Protein AF-A0A0C9RKN3-F1 (afdb_monomer_lite)

Organism: NCBI:txid64838

Radius of gyration: 69.95 Å; chains: 1; bounding box: 185×88×202 Å

Secondary structure (DSSP, 8-state):
-----------------------------------------------PPPHHHHHHHHHHHHHHHHHHHHHHHHHHHHHHHHHHHHHHHHHHHHHHHHHHHHHHHHHHHHHHHHHHHHHHHHHHHHHHHHHHHHHHHHHHHHHHHHHHHHHHHHHHHHHHHHHHHHHHH-HHHHHHHHHHHHHHHHHHHHHHHHHHS--HHHHHHHHHHHHHHHHHHHHHHHHHHHHHHHHHHHHHHHHHHHHHHHHHHHHHHHHHHHHHHHHHHHHHHHHHHHHHHHHHHHHHHHHHHHTT-------HHHHHHHHHHHHHHHHHHHHS------SHHHHHHTT---S-HHHHHHHHHHHHHHHHHHHHHHHHHHHHHHHHHTTTHHHHHHHHHHHHHHHHHHHHHHHHHHHHHHHHHHHHHHHHHHHHHHHHHHHHHHHHHHHHHHHHHHHHHHHHHHHHHHHHHHHHHHHHHHHHHHHHHHHHHHHHHHHHHHSS--------------TTSHHHHHHTTSS-S-HHHHHHHHHHHHHHHHHHHHHHHHHHHHHHHHHHHHHHHHHHHHHHHHHHHHHHHHHHHHHHHTTTS-HHHHHHHHHHHHH---HHHHHHHHHHHHHHTT--HHHHHHHHH--

Structure (mmCIF, N/CA/C/O backbone):
data_AF-A0A0C9RKN3-F1
#
_entry.id   AF-A0A0C9RKN3-F1
#
loop_
_atom_site.group_PDB
_atom_site.id
_atom_site.type_symbol
_atom_site.label_atom_id
_atom_site.label_alt_id
_atom_site.label_comp_id
_atom_site.label_asym_id
_atom_site.label_entity_id
_atom_site.label_seq_id
_atom_site.pdbx_PDB_ins_code
_atom_site.Cartn_x
_atom_site.Cartn_y
_atom_site.Cartn_z
_atom_site.occupancy
_atom_site.B_iso_or_equiv
_atom_site.auth_seq_id
_atom_site.auth_comp_id
_atom_site.auth_asym_id
_atom_site.auth_atom_id
_atom_site.pdbx_PDB_model_num
ATOM 1 N N . MET A 1 1 ? 41.909 10.061 18.187 1.00 38.38 1 MET A N 1
ATOM 2 C CA . MET A 1 1 ? 42.651 8.794 18.295 1.00 38.38 1 MET A CA 1
ATOM 3 C C . MET A 1 1 ? 43.095 8.424 16.895 1.00 38.38 1 MET A C 1
ATOM 5 O O . MET A 1 1 ? 42.258 8.357 16.010 1.00 38.38 1 MET A O 1
ATOM 9 N N . ASP A 1 2 ? 44.409 8.315 16.753 1.00 38.97 2 ASP A N 1
ATOM 10 C CA . ASP A 1 2 ? 45.173 7.591 15.735 1.00 38.97 2 ASP A CA 1
ATOM 11 C C . ASP A 1 2 ? 45.276 8.113 14.291 1.00 38.97 2 ASP A C 1
ATOM 13 O O . ASP A 1 2 ? 44.477 7.869 13.394 1.00 38.97 2 ASP A O 1
ATOM 17 N N . LYS A 1 3 ? 46.406 8.812 14.123 1.00 44.44 3 LYS A N 1
ATOM 18 C CA . LYS A 1 3 ? 47.341 8.812 12.992 1.00 44.44 3 LYS A CA 1
ATOM 19 C C . LYS A 1 3 ? 47.462 7.429 12.314 1.00 44.44 3 LYS A C 1
ATOM 21 O O . LYS A 1 3 ? 47.513 6.440 13.034 1.00 44.44 3 LYS A O 1
ATOM 26 N N . ILE A 1 4 ? 47.726 7.394 10.996 1.00 39.56 4 ILE A N 1
ATOM 27 C CA . ILE A 1 4 ? 48.983 6.884 10.377 1.00 39.56 4 ILE A CA 1
ATOM 28 C C . ILE A 1 4 ? 48.856 6.681 8.838 1.00 39.56 4 ILE A C 1
ATOM 30 O O . ILE A 1 4 ? 47.991 5.960 8.360 1.00 39.56 4 ILE A O 1
ATOM 34 N N . THR A 1 5 ? 49.806 7.312 8.117 1.00 40.50 5 THR A N 1
ATOM 35 C CA . THR A 1 5 ? 50.378 7.055 6.759 1.00 40.50 5 THR A CA 1
ATOM 36 C C . THR A 1 5 ? 49.463 7.025 5.527 1.00 40.50 5 THR A C 1
ATOM 38 O O . THR A 1 5 ? 48.570 6.204 5.401 1.00 40.50 5 THR A O 1
ATOM 41 N N . THR A 1 6 ? 49.686 7.857 4.510 1.00 35.41 6 THR A N 1
ATOM 42 C CA . THR A 1 6 ? 50.665 7.716 3.402 1.00 35.41 6 THR A CA 1
ATOM 43 C C . THR A 1 6 ? 50.287 8.840 2.409 1.00 35.41 6 THR A C 1
ATOM 45 O O . THR A 1 6 ? 49.140 9.261 2.389 1.00 35.41 6 THR A O 1
ATOM 48 N N . GLY A 1 7 ? 51.105 9.433 1.554 1.00 30.23 7 GLY A N 1
ATOM 49 C CA . GLY A 1 7 ? 52.497 9.282 1.193 1.00 30.23 7 GLY A CA 1
ATOM 50 C C . GLY A 1 7 ? 52.838 10.516 0.351 1.00 30.23 7 GLY A C 1
ATOM 51 O O . GLY A 1 7 ? 52.056 10.972 -0.479 1.00 30.23 7 GLY A O 1
ATOM 52 N N . ASN A 1 8 ? 53.993 11.090 0.648 1.00 39.19 8 ASN A N 1
ATOM 53 C CA . ASN A 1 8 ? 54.549 12.289 0.046 1.00 39.19 8 ASN A CA 1
ATOM 54 C C . ASN A 1 8 ? 54.915 12.008 -1.425 1.00 39.19 8 ASN A C 1
ATOM 56 O O . ASN A 1 8 ? 55.707 11.102 -1.674 1.00 39.19 8 ASN A O 1
ATOM 60 N N . THR A 1 9 ? 54.424 12.790 -2.389 1.00 36.50 9 THR A N 1
ATOM 61 C CA . THR A 1 9 ? 55.126 12.962 -3.673 1.00 36.50 9 THR A CA 1
ATOM 62 C C . THR A 1 9 ? 55.158 14.436 -4.043 1.00 36.50 9 THR A C 1
ATOM 64 O O . THR A 1 9 ? 54.147 15.083 -4.286 1.00 36.50 9 THR A O 1
ATOM 67 N N . ALA A 1 10 ? 56.378 14.957 -3.992 1.00 34.94 10 ALA A N 1
ATOM 68 C CA . ALA A 1 10 ? 56.749 16.328 -4.249 1.00 34.94 10 ALA A CA 1
ATOM 69 C C . ALA A 1 10 ? 56.593 16.678 -5.734 1.00 34.94 10 ALA A C 1
ATOM 71 O O . ALA A 1 10 ? 57.171 16.023 -6.605 1.00 34.94 10 ALA A O 1
ATOM 72 N N . GLU A 1 11 ? 55.884 17.769 -6.011 1.00 35.97 11 GLU A N 1
ATOM 73 C CA . GLU A 1 11 ? 55.910 18.441 -7.304 1.00 35.97 11 GLU A CA 1
ATOM 74 C C . GLU A 1 11 ? 57.282 19.086 -7.521 1.00 35.97 11 GLU A C 1
ATOM 76 O O . GLU A 1 11 ? 57.619 20.146 -6.992 1.00 35.97 11 GLU A O 1
ATOM 81 N N . ARG A 1 12 ? 58.107 18.422 -8.330 1.00 36.25 12 ARG A N 1
ATOM 82 C CA . ARG A 1 12 ? 59.325 18.994 -8.901 1.00 36.25 12 ARG A CA 1
ATOM 83 C C . ARG A 1 12 ? 58.929 19.772 -10.155 1.00 36.25 12 ARG A C 1
ATOM 85 O O . ARG A 1 12 ? 58.824 19.207 -11.240 1.00 36.25 12 ARG A O 1
ATOM 92 N N . GLN A 1 13 ? 58.736 21.080 -10.010 1.00 38.69 13 GLN A N 1
ATOM 93 C CA . GLN A 1 13 ? 58.703 22.007 -11.140 1.00 38.69 13 GLN A CA 1
ATOM 94 C C . GLN A 1 13 ? 60.053 21.949 -11.872 1.00 38.69 13 GLN A C 1
ATOM 96 O O . GLN A 1 13 ? 61.053 22.498 -11.412 1.00 38.69 13 GLN A O 1
ATOM 101 N N . LYS A 1 14 ? 60.099 21.272 -13.025 1.00 35.84 14 LYS A N 1
ATOM 102 C CA . LYS A 1 14 ? 61.169 21.448 -14.013 1.00 35.84 14 LYS A CA 1
ATOM 103 C C . LYS A 1 14 ? 60.669 22.373 -15.112 1.00 35.84 14 LYS A C 1
ATOM 105 O O . LYS A 1 14 ? 59.935 21.982 -16.011 1.00 35.84 14 LYS A O 1
ATOM 110 N N . LYS A 1 15 ? 61.112 23.620 -14.998 1.00 38.06 15 LYS A N 1
ATOM 111 C CA . LYS A 1 15 ? 61.137 24.638 -16.043 1.00 38.06 15 LYS A CA 1
ATOM 112 C C . LYS A 1 15 ? 62.015 24.108 -17.187 1.00 38.06 15 LYS A C 1
ATOM 114 O O . LYS A 1 15 ? 63.206 23.894 -16.978 1.00 38.06 15 LYS A O 1
ATOM 119 N N . ILE A 1 16 ? 61.442 23.870 -18.365 1.00 32.62 16 ILE A N 1
ATOM 120 C CA . ILE A 1 16 ? 62.208 23.700 -19.607 1.00 32.62 16 ILE A CA 1
ATOM 121 C C . ILE A 1 16 ? 61.874 24.903 -20.484 1.00 32.62 16 ILE A C 1
ATOM 123 O O . ILE A 1 16 ? 60.814 24.989 -21.097 1.00 32.62 16 ILE A O 1
ATOM 127 N N . GLN A 1 17 ? 62.783 25.875 -20.438 1.00 32.78 17 GLN A N 1
ATOM 128 C CA . GLN A 1 17 ? 62.903 26.966 -21.395 1.00 32.78 17 GLN A CA 1
ATOM 129 C C . GLN A 1 17 ? 63.394 26.383 -22.722 1.00 32.78 17 GLN A C 1
ATOM 131 O O . GLN A 1 17 ? 64.456 25.768 -22.755 1.00 32.78 17 GLN A O 1
ATOM 136 N N . TYR A 1 18 ? 62.662 26.623 -23.809 1.00 32.75 18 TYR A N 1
ATOM 137 C CA . TYR A 1 18 ? 63.236 26.602 -25.151 1.00 32.75 18 TYR A CA 1
ATOM 138 C C . TYR A 1 18 ? 63.502 28.048 -25.569 1.00 32.75 18 TYR A C 1
ATOM 140 O O . TYR A 1 18 ? 62.594 28.771 -25.977 1.00 32.75 18 TYR A O 1
ATOM 148 N N . SER A 1 19 ? 64.759 28.465 -25.415 1.00 32.12 19 SER A N 1
ATOM 149 C CA . SER A 1 19 ? 65.331 29.610 -26.121 1.00 32.12 19 SER A CA 1
ATOM 150 C C . SER A 1 19 ? 65.619 29.174 -27.555 1.00 32.12 19 SER A C 1
ATOM 152 O O . SER A 1 19 ? 66.284 28.164 -27.772 1.00 32.12 19 SER A O 1
ATOM 154 N N . THR A 1 20 ? 65.094 29.917 -28.527 1.00 32.16 20 THR A N 1
ATOM 155 C CA . THR A 1 20 ? 65.449 29.754 -29.941 1.00 32.16 20 THR A CA 1
ATOM 156 C C . THR A 1 20 ? 66.486 30.823 -30.245 1.00 32.16 20 THR A C 1
ATOM 158 O O . THR A 1 20 ? 66.141 31.995 -30.360 1.00 32.16 20 THR A O 1
ATOM 161 N N . GLU A 1 21 ? 67.752 30.428 -30.300 1.00 30.69 21 GLU A N 1
ATOM 162 C CA . GLU A 1 21 ? 68.859 31.301 -30.672 1.00 30.69 21 GLU A CA 1
ATOM 163 C C . GLU A 1 21 ? 69.441 30.768 -31.982 1.00 30.69 21 GLU A C 1
ATOM 165 O O . GLU A 1 21 ? 69.830 29.604 -32.091 1.00 30.69 21 GLU A O 1
ATOM 170 N N . TYR A 1 22 ? 69.389 31.614 -33.008 1.00 42.62 22 TYR A N 1
ATOM 171 C CA . TYR A 1 22 ? 70.040 31.395 -34.289 1.00 42.62 22 TYR A CA 1
ATOM 172 C C . TYR A 1 22 ? 71.552 31.423 -34.085 1.00 42.62 22 TYR A C 1
ATOM 174 O O . TYR A 1 22 ? 72.069 32.408 -33.562 1.00 42.62 22 TYR A O 1
ATOM 182 N N . GLN A 1 23 ? 72.263 30.413 -34.584 1.00 32.03 23 GLN A N 1
ATOM 183 C CA . GLN A 1 23 ? 73.661 30.581 -34.957 1.00 32.03 23 GLN A CA 1
ATOM 184 C C . GLN A 1 23 ? 74.038 29.688 -36.137 1.00 32.03 23 GLN A C 1
ATOM 186 O O . GLN A 1 23 ? 73.717 28.504 -36.216 1.00 32.03 23 GLN A O 1
ATOM 191 N N . GLU A 1 24 ? 74.685 30.353 -37.079 1.00 34.44 24 GLU A N 1
ATOM 192 C CA . GLU A 1 24 ? 75.170 29.899 -38.365 1.00 34.44 24 GLU A CA 1
ATOM 193 C C . GLU A 1 24 ? 76.559 29.248 -38.242 1.00 34.44 24 GLU A C 1
ATOM 195 O O . GLU A 1 24 ? 77.403 29.729 -37.486 1.00 34.44 24 GLU A O 1
ATOM 200 N N . THR A 1 25 ? 76.818 28.285 -39.142 1.00 35.81 25 THR A N 1
ATOM 201 C CA . THR A 1 25 ? 78.132 27.899 -39.724 1.00 35.81 25 THR A CA 1
ATOM 202 C C . THR A 1 25 ? 79.095 27.044 -38.864 1.00 35.81 25 THR A C 1
ATOM 204 O O . THR A 1 25 ? 78.940 26.978 -37.650 1.00 35.81 25 THR A O 1
ATOM 207 N N . PRO A 1 26 ? 80.205 26.487 -39.415 1.00 52.53 26 PRO A N 1
ATOM 208 C CA . PRO A 1 26 ? 80.443 25.798 -40.703 1.00 52.53 26 PRO A CA 1
ATOM 209 C C . PRO A 1 26 ? 81.329 24.516 -40.553 1.00 52.53 26 PRO A C 1
ATOM 211 O O . PRO A 1 26 ? 81.740 24.166 -39.452 1.00 52.53 26 PRO A O 1
ATOM 214 N N . LYS A 1 27 ? 81.749 23.940 -41.705 1.00 35.25 27 LYS A N 1
ATOM 215 C CA . LYS A 1 27 ? 82.926 23.049 -41.942 1.00 35.25 27 LYS A CA 1
ATOM 216 C C . LYS A 1 27 ? 82.717 21.550 -41.651 1.00 35.25 27 LYS A C 1
ATOM 218 O O . LYS A 1 27 ? 82.014 21.202 -40.723 1.00 35.25 27 LYS A O 1
ATOM 223 N N . THR A 1 28 ? 83.301 20.564 -42.342 1.00 32.28 28 THR A N 1
ATOM 224 C CA . THR A 1 28 ? 84.222 20.401 -43.498 1.00 32.28 28 THR A CA 1
ATOM 225 C C . THR A 1 28 ? 84.418 18.883 -43.661 1.00 32.28 28 THR A C 1
ATOM 227 O O . THR A 1 28 ? 84.418 18.192 -42.646 1.00 32.28 28 THR A O 1
ATOM 230 N N . SER A 1 29 ? 84.713 18.376 -44.865 1.00 33.09 29 SER A N 1
ATOM 231 C CA . SER A 1 29 ? 86.013 17.741 -45.212 1.00 33.09 29 SER A CA 1
ATOM 232 C C . SER A 1 29 ? 85.936 16.699 -46.349 1.00 33.09 29 SER A C 1
ATOM 234 O O . SER A 1 29 ? 85.333 15.645 -46.226 1.00 33.09 29 SER A O 1
ATOM 236 N N . HIS A 1 30 ? 86.582 17.087 -47.458 1.00 30.36 30 HIS A N 1
ATOM 237 C CA . HIS A 1 30 ? 87.592 16.379 -48.267 1.00 30.36 30 HIS A CA 1
ATOM 238 C C . HIS A 1 30 ? 87.387 14.921 -48.726 1.00 30.36 30 HIS A C 1
ATOM 240 O O . HIS A 1 30 ? 87.350 14.015 -47.907 1.00 30.36 30 HIS A O 1
ATOM 246 N N . THR A 1 31 ? 87.560 14.646 -50.031 1.00 30.97 31 THR A N 1
ATOM 247 C CA . THR A 1 31 ? 88.885 14.346 -50.641 1.00 30.97 31 THR A CA 1
ATOM 248 C C . THR A 1 31 ? 88.851 14.198 -52.183 1.00 30.97 31 THR A C 1
ATOM 250 O O . THR A 1 31 ? 88.021 13.491 -52.733 1.00 30.97 31 THR A O 1
ATOM 253 N N . ASN A 1 32 ? 89.779 14.921 -52.830 1.00 30.67 32 ASN A N 1
ATOM 254 C CA . ASN A 1 32 ? 90.697 14.602 -53.945 1.00 30.67 32 ASN A CA 1
ATOM 255 C C . ASN A 1 32 ? 90.248 13.783 -55.178 1.00 30.67 32 ASN A C 1
ATOM 257 O O . ASN A 1 32 ? 89.978 12.596 -55.074 1.00 30.67 32 ASN A O 1
ATOM 261 N N . HIS A 1 33 ? 90.381 14.362 -56.379 1.00 31.17 33 HIS A N 1
ATOM 262 C CA . HIS A 1 33 ? 91.573 14.237 -57.249 1.00 31.17 33 HIS A CA 1
ATOM 263 C C . HIS A 1 33 ? 91.291 14.921 -58.600 1.00 31.17 33 HIS A C 1
ATOM 265 O O . HIS A 1 33 ? 90.423 14.493 -59.354 1.00 31.17 33 HIS A O 1
ATOM 271 N N . ALA A 1 34 ? 92.026 15.991 -58.904 1.00 32.78 34 ALA A N 1
ATOM 272 C CA . ALA A 1 34 ? 92.102 16.572 -60.239 1.00 32.78 34 ALA A CA 1
ATOM 273 C C . ALA A 1 34 ? 93.561 16.468 -60.686 1.00 32.78 34 ALA A C 1
ATOM 275 O O . ALA A 1 34 ? 94.395 17.291 -60.307 1.00 32.78 34 ALA A O 1
ATOM 276 N N . ASP A 1 35 ? 93.866 15.415 -61.443 1.00 33.78 35 ASP A N 1
ATOM 277 C CA . ASP A 1 35 ? 95.148 15.283 -62.122 1.00 33.78 35 ASP A CA 1
ATOM 278 C C . ASP A 1 35 ? 95.225 16.330 -63.228 1.00 33.78 35 ASP A C 1
ATOM 280 O O . ASP A 1 35 ? 94.472 16.331 -64.203 1.00 33.78 35 ASP A O 1
ATOM 284 N N . THR A 1 36 ? 96.154 17.255 -63.031 1.00 38.09 36 THR A N 1
ATOM 285 C CA . THR A 1 36 ? 96.559 18.249 -64.014 1.00 38.09 36 THR A CA 1
ATOM 286 C C . THR A 1 36 ? 97.732 17.637 -64.767 1.00 38.09 36 THR A C 1
ATOM 288 O O . THR A 1 36 ? 98.874 17.762 -64.337 1.00 38.09 36 THR A O 1
ATOM 291 N N . ASN A 1 37 ? 97.461 16.924 -65.861 1.00 35.94 37 ASN A N 1
ATOM 292 C CA . ASN A 1 37 ? 98.527 16.455 -66.741 1.00 35.94 37 ASN A CA 1
ATOM 293 C C . ASN A 1 37 ? 98.854 17.532 -67.776 1.00 35.94 37 ASN A C 1
ATOM 295 O O . ASN A 1 37 ? 98.122 17.770 -68.736 1.00 35.94 37 ASN A O 1
ATOM 299 N N . HIS A 1 38 ? 99.994 18.171 -67.519 1.00 34.31 38 HIS A N 1
ATOM 300 C CA . HIS A 1 38 ? 100.854 18.837 -68.483 1.00 34.31 38 HIS A CA 1
ATOM 301 C C . HIS A 1 38 ? 101.019 17.965 -69.738 1.00 34.31 38 HIS A C 1
ATOM 303 O O . HIS A 1 38 ? 101.533 16.852 -69.658 1.00 34.31 38 HIS A O 1
ATOM 309 N N . ILE A 1 39 ? 100.625 18.483 -70.901 1.00 39.03 39 ILE A N 1
ATOM 310 C CA . ILE A 1 39 ? 101.080 17.949 -72.186 1.00 39.03 39 ILE A CA 1
ATOM 311 C C . ILE A 1 39 ? 102.365 18.695 -72.532 1.00 39.03 39 ILE A C 1
ATOM 313 O O . ILE A 1 39 ? 102.346 19.878 -72.873 1.00 39.03 39 ILE A O 1
ATOM 317 N N . GLU A 1 40 ? 103.482 17.988 -72.388 1.00 35.59 40 GLU A N 1
ATOM 318 C CA . GLU A 1 40 ? 104.754 18.333 -73.006 1.00 35.59 40 GLU A CA 1
ATOM 319 C C . GLU A 1 40 ? 104.598 18.297 -74.530 1.00 35.59 40 GLU A C 1
ATOM 321 O O . GLU A 1 40 ? 104.216 17.291 -75.132 1.00 35.59 40 GLU A O 1
ATOM 326 N N . THR A 1 41 ? 104.917 19.422 -75.155 1.00 35.69 41 THR A N 1
ATOM 327 C CA . THR A 1 41 ? 105.182 19.549 -76.583 1.00 35.69 41 THR A CA 1
ATOM 328 C C . THR A 1 41 ? 106.402 18.704 -76.952 1.00 35.69 41 THR A C 1
ATOM 330 O O . THR A 1 41 ? 107.529 19.077 -76.632 1.00 35.69 41 THR A O 1
ATOM 333 N N . LYS A 1 42 ? 106.186 17.582 -77.646 1.00 39.78 42 LYS A N 1
ATOM 334 C CA . LYS A 1 42 ? 107.223 16.908 -78.438 1.00 39.78 42 LYS A CA 1
ATOM 335 C C . LYS A 1 42 ? 107.121 17.367 -79.887 1.00 39.78 42 LYS A C 1
ATOM 337 O O . LYS A 1 42 ? 106.088 17.200 -80.529 1.00 39.78 42 LYS A O 1
ATOM 342 N N . GLU A 1 43 ? 108.207 17.955 -80.369 1.00 42.84 43 GLU A N 1
ATOM 343 C CA . GLU A 1 43 ? 108.459 18.255 -81.775 1.00 42.84 43 GLU A CA 1
ATOM 344 C C . GLU A 1 43 ? 108.463 16.971 -82.621 1.00 42.84 43 GLU A C 1
ATOM 346 O O . GLU A 1 43 ? 109.082 15.980 -82.236 1.00 42.84 43 GLU A O 1
ATOM 351 N N . CYS A 1 44 ? 107.828 17.007 -83.797 1.00 30.09 44 CYS A N 1
ATOM 352 C CA . CYS A 1 44 ? 108.267 16.240 -84.966 1.00 30.09 44 CYS A CA 1
ATOM 353 C C . CYS A 1 44 ? 107.651 16.820 -86.253 1.00 30.09 44 CYS A C 1
ATOM 355 O O . CYS A 1 44 ? 106.471 16.660 -86.536 1.00 30.09 44 CYS A O 1
ATOM 357 N N . GLU A 1 45 ? 108.479 17.598 -86.946 1.00 34.72 45 GLU A N 1
ATOM 358 C CA . GLU A 1 45 ? 108.741 17.588 -88.390 1.00 34.72 45 GLU A CA 1
ATOM 359 C C . GLU A 1 45 ? 107.593 17.417 -89.409 1.00 34.72 45 GLU A C 1
ATOM 361 O O . GLU A 1 45 ? 106.882 16.422 -89.495 1.00 34.72 45 GLU A O 1
ATOM 366 N N . LYS A 1 46 ? 107.524 18.421 -90.293 1.00 49.03 46 LYS A N 1
ATOM 367 C CA . LYS A 1 46 ? 106.719 18.506 -91.515 1.00 49.03 46 LYS A CA 1
ATOM 368 C C . LYS A 1 46 ? 107.027 17.374 -92.502 1.00 49.03 46 LYS A C 1
ATOM 370 O O . LYS A 1 46 ? 108.144 17.350 -93.007 1.00 49.03 46 LYS A O 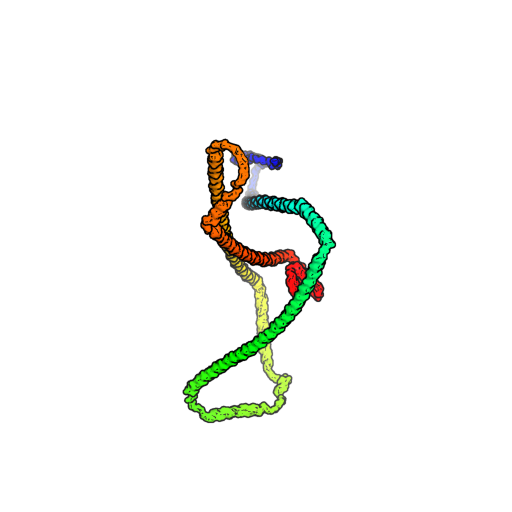1
ATOM 375 N N . ILE A 1 47 ? 106.010 16.630 -92.948 1.00 40.91 47 ILE A N 1
ATOM 376 C CA . ILE A 1 47 ? 105.890 16.106 -94.326 1.00 40.91 47 ILE A CA 1
ATOM 377 C C . ILE A 1 47 ? 104.389 16.111 -94.680 1.00 40.91 47 ILE A C 1
ATOM 379 O O . ILE A 1 47 ? 103.574 15.653 -93.891 1.00 40.91 47 ILE A O 1
ATOM 383 N N . GLY A 1 48 ? 104.013 16.730 -95.804 1.00 51.91 48 GLY A N 1
ATOM 384 C CA . GLY A 1 48 ? 102.638 17.145 -96.118 1.00 51.91 48 GLY A CA 1
ATOM 385 C C . GLY A 1 48 ? 101.578 16.038 -96.081 1.00 51.91 48 GLY A C 1
ATOM 386 O O . GLY A 1 48 ? 101.636 15.092 -96.862 1.00 51.91 48 GLY A O 1
ATOM 387 N N . GLU A 1 49 ? 100.576 16.220 -95.220 1.00 52.62 49 GLU A N 1
ATOM 388 C CA . GLU A 1 49 ? 99.366 15.397 -95.178 1.00 52.62 49 GLU A CA 1
ATOM 389 C C . GLU A 1 49 ? 98.515 15.641 -96.432 1.00 52.62 49 GLU A C 1
ATOM 391 O O . GLU A 1 49 ? 98.233 16.780 -96.820 1.00 52.62 49 GLU A O 1
ATOM 396 N N . SER A 1 50 ? 98.103 14.555 -97.086 1.00 65.81 50 SER A N 1
ATOM 397 C CA . SER A 1 50 ? 97.192 14.607 -98.228 1.00 65.81 50 SER A CA 1
ATOM 398 C C . SER A 1 50 ? 95.809 15.080 -97.772 1.00 65.81 50 SER A C 1
ATOM 400 O O . SER A 1 50 ? 95.312 14.667 -96.723 1.00 65.81 50 SER A O 1
ATOM 402 N N . VAL A 1 51 ? 95.144 15.904 -98.588 1.00 74.12 51 VAL A N 1
ATOM 403 C CA . VAL A 1 51 ? 93.788 16.437 -98.337 1.00 74.12 51 VAL A CA 1
ATOM 404 C C . VAL A 1 51 ? 92.786 15.336 -97.938 1.00 74.12 51 VAL A C 1
ATOM 406 O O . VAL A 1 51 ? 91.871 15.583 -97.152 1.00 74.12 51 VAL A O 1
ATOM 409 N N . GLU A 1 52 ? 92.979 14.105 -98.422 1.00 76.19 52 GLU A N 1
ATOM 410 C CA . GLU A 1 52 ? 92.100 12.967 -98.130 1.00 76.19 52 GLU A CA 1
ATOM 411 C C . GLU A 1 52 ? 92.270 12.405 -96.702 1.00 76.19 52 GLU A C 1
ATOM 413 O O . GLU A 1 52 ? 91.301 11.950 -96.091 1.00 76.19 52 GLU A O 1
ATOM 418 N N . GLU A 1 53 ? 93.470 12.470 -96.117 1.00 76.12 53 GLU A N 1
ATOM 419 C CA . GLU A 1 53 ? 93.719 12.030 -94.735 1.00 76.12 53 GLU A CA 1
ATOM 420 C C . GLU A 1 53 ? 93.108 13.009 -93.730 1.00 76.12 53 GLU A C 1
ATOM 422 O O . GLU A 1 53 ? 92.397 12.585 -92.815 1.00 76.12 53 GLU A O 1
ATOM 427 N N . LEU A 1 54 ? 93.263 14.313 -93.974 1.00 80.00 54 LEU A N 1
ATOM 428 C CA . LEU A 1 54 ? 92.597 15.385 -93.224 1.00 80.00 54 LEU A CA 1
ATOM 429 C C . LEU A 1 54 ? 91.067 15.259 -93.283 1.00 80.00 54 LEU A C 1
ATOM 431 O O . LEU A 1 54 ? 90.388 15.403 -92.267 1.00 80.00 54 LEU A O 1
ATOM 435 N N . LYS A 1 55 ? 90.507 14.919 -94.449 1.00 82.50 55 LYS A N 1
ATOM 436 C CA . LYS A 1 55 ? 89.063 14.694 -94.624 1.00 82.50 55 LYS A CA 1
ATOM 437 C C . LYS A 1 55 ? 88.565 13.470 -93.848 1.00 82.50 55 LYS A C 1
ATOM 439 O O . LYS A 1 55 ? 87.504 13.526 -93.226 1.00 82.50 55 LYS A O 1
ATOM 444 N N . ASN A 1 56 ? 89.341 12.387 -93.821 1.00 86.56 56 ASN A N 1
ATOM 445 C CA . ASN A 1 56 ? 89.024 11.194 -93.034 1.00 86.56 56 ASN A CA 1
ATOM 446 C C . ASN A 1 56 ? 89.144 11.433 -91.520 1.00 86.56 56 ASN A C 1
ATOM 448 O O . ASN A 1 56 ? 88.326 10.919 -90.754 1.00 86.56 56 ASN A O 1
ATOM 452 N N . GLN A 1 57 ? 90.132 12.210 -91.068 1.00 86.19 57 GLN A N 1
ATOM 453 C CA . GLN A 1 57 ? 90.258 12.621 -89.665 1.00 86.19 57 GLN A CA 1
ATOM 454 C C . GLN A 1 57 ? 89.107 13.551 -89.252 1.00 86.19 57 GLN A C 1
ATOM 456 O O . GLN A 1 57 ? 88.491 13.335 -88.207 1.00 86.19 57 GLN A O 1
ATOM 461 N N . LEU A 1 58 ? 88.738 14.512 -90.106 1.00 87.88 58 LEU A N 1
ATOM 462 C CA . LEU A 1 58 ? 87.583 15.387 -89.904 1.00 87.88 58 LEU A CA 1
ATOM 463 C C . LEU A 1 58 ? 86.271 14.593 -89.823 1.00 87.88 58 LEU A C 1
ATOM 465 O O . LEU A 1 58 ? 85.457 14.857 -88.944 1.00 87.88 58 LEU A O 1
ATOM 469 N N . GLY A 1 59 ? 86.078 13.589 -90.685 1.00 89.06 59 GLY A N 1
ATOM 470 C CA . GLY A 1 59 ? 84.907 12.708 -90.644 1.00 89.06 59 GLY A CA 1
ATOM 471 C C . GLY A 1 59 ? 84.811 11.903 -89.344 1.00 89.06 59 GLY A C 1
ATOM 472 O O . GLY A 1 59 ? 83.738 11.809 -88.750 1.00 89.06 59 GLY A O 1
ATOM 473 N N . ARG A 1 60 ? 85.936 11.379 -88.838 1.00 89.75 60 ARG A N 1
ATOM 474 C CA . ARG A 1 60 ? 85.981 10.699 -87.531 1.00 89.75 60 ARG A CA 1
ATOM 475 C C . ARG A 1 60 ? 85.681 11.656 -86.378 1.00 89.75 60 ARG A C 1
ATOM 477 O O . ARG A 1 60 ? 84.897 11.301 -85.503 1.00 89.75 60 ARG A O 1
ATOM 484 N N . LEU A 1 61 ? 86.245 12.866 -86.400 1.00 89.50 61 LEU A N 1
ATOM 485 C CA . LEU A 1 61 ? 85.973 13.895 -85.393 1.00 89.50 61 LEU A CA 1
ATOM 486 C C . LEU A 1 61 ? 84.503 14.323 -85.412 1.00 89.50 61 LEU A C 1
ATOM 488 O O . LEU A 1 61 ? 83.876 14.383 -84.359 1.00 89.50 61 LEU A O 1
ATOM 492 N N . MET A 1 62 ? 83.925 14.534 -86.593 1.00 92.38 62 MET A N 1
ATOM 493 C CA . MET A 1 62 ? 82.515 14.882 -86.760 1.00 92.38 62 MET A CA 1
ATOM 494 C C . MET A 1 62 ? 81.591 13.773 -86.246 1.00 92.38 62 MET A C 1
ATOM 496 O O . MET A 1 62 ? 80.647 14.064 -85.515 1.00 92.38 62 MET A O 1
ATOM 500 N N . ASN A 1 63 ? 81.902 12.507 -86.539 1.00 92.44 63 ASN A N 1
ATOM 501 C CA . ASN A 1 63 ? 81.166 11.365 -85.995 1.00 92.44 63 ASN A CA 1
ATOM 502 C C . ASN A 1 63 ? 81.309 11.271 -84.469 1.00 92.44 63 ASN A C 1
ATOM 504 O O . ASN A 1 63 ? 80.313 11.058 -83.786 1.00 92.44 63 ASN A O 1
ATOM 508 N N . SER A 1 64 ? 82.510 11.497 -83.923 1.00 93.56 64 SER A N 1
ATOM 509 C CA . SER A 1 64 ? 82.735 11.501 -82.471 1.00 93.56 64 SER A CA 1
ATOM 510 C C . SER A 1 64 ? 82.016 12.658 -81.762 1.00 93.56 64 SER A C 1
ATOM 512 O O . SER A 1 64 ? 81.489 12.493 -80.663 1.00 93.56 64 SER A O 1
ATOM 514 N N . LEU A 1 65 ? 81.920 13.823 -82.413 1.00 92.75 65 LEU A N 1
ATOM 515 C CA . LEU A 1 65 ? 81.163 14.970 -81.924 1.00 92.75 65 LEU A CA 1
ATOM 516 C C . LEU A 1 65 ? 79.658 14.699 -81.990 1.00 92.75 65 LEU A C 1
ATOM 518 O O . LEU A 1 65 ? 78.940 15.059 -81.062 1.00 92.75 65 LEU A O 1
ATOM 522 N N . ALA A 1 66 ? 79.178 14.037 -83.045 1.00 93.12 66 ALA A N 1
ATOM 523 C CA . ALA A 1 66 ? 77.783 13.627 -83.161 1.00 93.12 66 ALA A CA 1
ATOM 524 C C . ALA A 1 66 ? 77.404 12.604 -82.080 1.00 93.12 66 ALA A C 1
ATOM 526 O O . ALA A 1 66 ? 76.364 12.762 -81.442 1.00 93.12 66 ALA A O 1
ATOM 527 N N . THR A 1 67 ? 78.258 11.611 -81.799 1.00 93.81 67 THR A N 1
ATOM 528 C CA . THR A 1 67 ? 78.029 10.661 -80.699 1.00 93.81 67 THR A CA 1
ATOM 529 C C . THR A 1 67 ? 78.083 11.349 -79.340 1.00 93.81 67 THR A C 1
ATOM 531 O O . THR A 1 67 ? 77.187 11.135 -78.533 1.00 93.81 67 THR A O 1
ATOM 534 N N . LEU A 1 68 ? 79.050 12.244 -79.102 1.00 94.56 68 LEU A N 1
ATOM 535 C CA . LEU A 1 68 ? 79.117 13.027 -77.862 1.00 94.56 68 LEU A CA 1
ATOM 536 C C . LEU A 1 68 ? 77.917 13.967 -77.705 1.00 94.56 68 LEU A C 1
ATOM 538 O O . LEU A 1 68 ? 77.429 14.159 -76.597 1.00 94.56 68 LEU A O 1
ATOM 542 N N . SER A 1 69 ? 77.413 14.546 -78.795 1.00 93.31 69 SER A N 1
ATOM 543 C CA . SER A 1 69 ? 76.220 15.396 -78.784 1.00 93.31 69 SER A CA 1
ATOM 544 C C . SER A 1 69 ? 74.957 14.584 -78.489 1.00 93.31 69 SER A C 1
ATOM 546 O O . SER A 1 69 ? 74.159 14.991 -77.643 1.00 93.31 69 SER A O 1
ATOM 548 N N . ALA A 1 70 ? 74.806 13.410 -79.110 1.00 94.44 70 ALA A N 1
ATOM 549 C CA . ALA A 1 70 ? 73.710 12.485 -78.834 1.00 94.44 70 ALA A CA 1
ATOM 550 C C . ALA A 1 70 ? 73.762 11.958 -77.392 1.00 94.44 70 ALA A C 1
ATOM 552 O O . ALA A 1 70 ? 72.739 11.911 -76.711 1.00 94.44 70 ALA A O 1
ATOM 553 N N . GLU A 1 71 ? 74.950 11.622 -76.893 1.00 94.94 71 GLU A N 1
ATOM 554 C CA . GLU A 1 71 ? 75.151 11.151 -75.525 1.00 94.94 71 GLU A CA 1
ATOM 555 C C . GLU A 1 71 ? 74.938 12.269 -74.501 1.00 94.94 71 GLU A C 1
ATOM 557 O O . GLU A 1 71 ? 74.255 12.054 -73.503 1.00 94.94 71 GLU A O 1
ATOM 562 N N . LYS A 1 72 ? 75.386 13.499 -74.784 1.00 95.44 72 LYS A N 1
ATOM 563 C CA . LYS A 1 72 ? 75.055 14.686 -73.985 1.00 95.44 72 LYS A CA 1
ATOM 564 C C . LYS A 1 72 ? 73.548 14.935 -73.949 1.00 95.44 72 LYS A C 1
ATOM 566 O O . LYS A 1 72 ? 73.010 15.159 -72.872 1.00 95.44 72 LYS A O 1
ATOM 571 N N . SER A 1 73 ? 72.865 14.865 -75.092 1.00 94.50 73 SER A N 1
ATOM 572 C CA . SER A 1 73 ? 71.408 15.035 -75.165 1.00 94.50 73 SER A CA 1
ATOM 573 C C . SER A 1 73 ? 70.673 13.943 -74.382 1.00 94.50 73 SER A C 1
ATOM 575 O O . SER A 1 73 ? 69.746 14.245 -73.631 1.00 94.50 73 SER A O 1
ATOM 577 N N . ARG A 1 74 ? 71.130 12.688 -74.471 1.00 96.88 74 ARG A N 1
ATOM 578 C CA . ARG A 1 74 ? 70.596 11.566 -73.689 1.00 96.88 74 ARG A CA 1
ATOM 579 C C . ARG A 1 74 ? 70.827 11.752 -72.188 1.00 96.88 74 ARG A C 1
ATOM 581 O O . ARG A 1 74 ? 69.901 11.550 -71.409 1.00 96.88 74 ARG A O 1
ATOM 588 N N . MET A 1 75 ? 72.029 12.157 -71.778 1.00 95.88 75 MET A N 1
ATOM 589 C CA . MET A 1 75 ? 72.337 12.453 -70.375 1.00 95.88 75 MET A CA 1
ATOM 590 C C . MET A 1 75 ? 71.514 13.631 -69.850 1.00 95.88 75 MET A C 1
ATOM 592 O O . MET A 1 75 ? 71.021 13.574 -68.729 1.00 95.88 75 MET A O 1
ATOM 596 N N . GLU A 1 76 ? 71.313 14.675 -70.653 1.00 95.81 76 GLU A N 1
ATOM 597 C CA . GLU A 1 76 ? 70.485 15.822 -70.281 1.00 95.81 76 GLU A CA 1
ATOM 598 C C . GLU A 1 76 ? 69.004 15.437 -70.158 1.00 95.81 76 GLU A C 1
ATOM 600 O O . GLU A 1 76 ? 68.348 15.836 -69.196 1.00 95.81 76 GLU A O 1
ATOM 605 N N . ALA A 1 77 ? 68.488 14.605 -71.067 1.00 95.12 77 ALA A N 1
ATOM 606 C CA . ALA A 1 77 ? 67.140 14.054 -70.968 1.00 95.12 77 ALA A CA 1
ATOM 607 C C . ALA A 1 77 ? 66.969 13.208 -69.696 1.00 95.12 77 ALA A C 1
ATOM 609 O O . ALA A 1 77 ? 66.017 13.434 -68.949 1.00 95.12 77 ALA A O 1
ATOM 610 N N . ASN A 1 78 ? 67.921 12.316 -69.400 1.00 96.19 78 ASN A N 1
ATOM 611 C CA . ASN A 1 78 ? 67.921 11.511 -68.175 1.00 96.19 78 ASN A CA 1
ATOM 612 C C . ASN A 1 78 ? 67.998 12.391 -66.915 1.00 96.19 78 ASN A C 1
ATOM 614 O O . ASN A 1 78 ? 67.249 12.198 -65.963 1.00 96.19 78 ASN A O 1
ATOM 618 N N . PHE A 1 79 ? 68.843 13.424 -66.914 1.00 96.75 79 PHE A N 1
ATOM 619 C CA . PHE A 1 79 ? 68.919 14.364 -65.796 1.00 96.75 79 PHE A CA 1
ATOM 620 C C . PHE A 1 79 ? 67.592 15.106 -65.586 1.00 96.75 79 PHE A C 1
ATOM 622 O O . PHE A 1 79 ? 67.157 15.321 -64.453 1.00 96.75 79 PHE A O 1
ATOM 629 N N . GLN A 1 80 ? 66.911 15.492 -66.669 1.00 96.44 80 GLN A N 1
ATOM 630 C CA . GLN A 1 80 ? 65.593 16.114 -66.580 1.00 96.44 80 GLN A CA 1
ATOM 631 C C . GLN A 1 80 ? 64.522 15.145 -66.062 1.00 96.44 80 GLN A C 1
ATOM 633 O O . GLN A 1 80 ? 63.667 15.576 -65.281 1.00 96.44 80 GLN A O 1
ATOM 638 N N . THR A 1 81 ? 64.547 13.867 -66.460 1.00 96.06 81 THR A N 1
ATOM 639 C CA . THR A 1 81 ? 63.621 12.853 -65.931 1.00 96.06 81 THR A CA 1
ATOM 640 C C . THR A 1 81 ? 63.883 12.580 -64.459 1.00 96.06 81 THR A C 1
ATOM 642 O O . THR A 1 81 ? 62.939 12.632 -63.677 1.00 96.06 81 THR A O 1
ATOM 645 N N . ASP A 1 82 ? 65.141 12.421 -64.053 1.00 96.44 82 ASP A N 1
ATOM 646 C CA . ASP A 1 82 ? 65.518 12.165 -62.660 1.00 96.44 82 ASP A CA 1
ATOM 647 C C . ASP A 1 82 ? 65.169 13.358 -61.769 1.00 96.44 82 ASP A C 1
ATOM 649 O O . ASP A 1 82 ? 64.591 13.205 -60.695 1.00 96.44 82 ASP A O 1
ATOM 653 N N . ARG A 1 83 ? 65.405 14.586 -62.245 1.00 96.62 83 ARG A N 1
ATOM 654 C CA . ARG A 1 83 ? 64.990 15.805 -61.537 1.00 96.62 83 ARG A CA 1
ATOM 655 C C . ARG A 1 83 ? 63.474 15.879 -61.348 1.00 96.62 83 ARG A C 1
ATOM 657 O O . ARG A 1 83 ? 63.020 16.391 -60.324 1.00 96.62 83 ARG A O 1
ATOM 664 N N . LYS A 1 84 ? 62.681 15.430 -62.328 1.00 96.44 84 LYS A N 1
ATOM 665 C CA . LYS A 1 84 ? 61.216 15.351 -62.200 1.00 96.44 84 LYS A CA 1
ATOM 666 C C . LYS A 1 84 ? 60.805 14.228 -61.245 1.00 96.44 84 LYS A C 1
ATOM 668 O O . LYS A 1 84 ? 59.956 14.473 -60.395 1.00 96.44 84 LYS A O 1
ATOM 673 N N . ALA A 1 85 ? 61.438 13.060 -61.336 1.00 96.44 85 ALA A N 1
ATOM 674 C CA . ALA A 1 85 ? 61.186 11.919 -60.461 1.00 96.44 85 ALA A CA 1
ATOM 675 C C . ALA A 1 85 ? 61.463 12.266 -58.990 1.00 96.44 85 ALA A C 1
ATOM 677 O O . ALA A 1 85 ? 60.570 12.126 -58.163 1.00 96.44 85 ALA A O 1
ATOM 678 N N . LEU A 1 86 ? 62.624 12.853 -58.681 1.00 95.56 86 LEU A N 1
ATOM 679 C CA . LEU A 1 86 ? 62.982 13.285 -57.322 1.00 95.56 86 LEU A CA 1
ATOM 680 C C . LEU A 1 86 ? 62.038 14.360 -56.768 1.00 95.56 86 LEU A C 1
ATOM 682 O O . LEU A 1 86 ? 61.771 14.402 -55.569 1.00 95.56 86 LEU A O 1
ATOM 686 N N . ARG A 1 87 ? 61.516 15.251 -57.621 1.00 96.19 87 ARG A N 1
ATOM 687 C CA . ARG A 1 87 ? 60.493 16.224 -57.201 1.00 96.19 87 ARG A CA 1
ATOM 688 C C . ARG A 1 87 ? 59.179 15.540 -56.855 1.00 96.19 87 ARG A C 1
ATOM 690 O O . ARG A 1 87 ? 58.617 15.865 -55.816 1.00 96.19 87 ARG A O 1
ATOM 697 N N . SER A 1 88 ? 58.735 14.604 -57.692 1.00 95.75 88 SER A N 1
ATOM 698 C CA . SER A 1 88 ? 57.537 13.809 -57.423 1.00 95.75 88 SER A CA 1
ATOM 699 C C . SER A 1 88 ? 57.699 13.014 -56.130 1.00 95.75 88 SER A C 1
ATOM 701 O O . SER A 1 88 ? 56.847 13.100 -55.261 1.00 95.75 88 SER A O 1
ATOM 703 N N . GLU A 1 89 ? 58.825 12.325 -55.939 1.00 96.31 89 GLU A N 1
ATOM 704 C CA . GLU A 1 89 ? 59.096 11.547 -54.726 1.00 96.31 89 GLU A CA 1
ATOM 705 C C . GLU A 1 89 ? 59.124 12.429 -53.469 1.00 96.31 89 GLU A C 1
ATOM 707 O O . GLU A 1 89 ? 58.560 12.064 -52.437 1.00 96.31 89 GLU A O 1
ATOM 712 N N . ARG A 1 90 ? 59.708 13.634 -53.556 1.00 95.56 90 ARG A N 1
ATOM 713 C CA . ARG A 1 90 ? 59.658 14.614 -52.462 1.00 95.56 90 ARG A CA 1
ATOM 714 C C . ARG A 1 90 ? 58.223 15.040 -52.156 1.00 95.56 90 ARG A C 1
ATOM 716 O O . ARG A 1 90 ? 57.844 15.091 -50.991 1.00 95.56 90 ARG A O 1
ATOM 723 N N . GLU A 1 91 ? 57.432 15.351 -53.181 1.00 96.94 91 GLU A N 1
ATOM 724 C CA . GLU A 1 91 ? 56.023 15.725 -53.018 1.00 96.94 91 GLU A CA 1
ATOM 725 C C . GLU A 1 91 ? 55.199 14.577 -52.423 1.00 96.94 91 GLU A C 1
ATOM 727 O O . GLU A 1 91 ? 54.345 14.817 -51.572 1.00 96.94 91 GLU A O 1
ATOM 732 N N . ASP A 1 92 ? 55.471 13.337 -52.818 1.00 96.62 92 ASP A N 1
ATOM 733 C CA . ASP A 1 92 ? 54.833 12.135 -52.285 1.00 96.62 92 ASP A CA 1
ATOM 734 C C . ASP A 1 92 ? 55.194 11.942 -50.806 1.00 96.62 92 ASP A C 1
ATOM 736 O O . ASP A 1 92 ? 54.303 11.752 -49.974 1.00 96.62 92 ASP A O 1
ATOM 740 N N . CYS A 1 93 ? 56.473 12.093 -50.447 1.00 96.00 93 CYS A N 1
ATOM 741 C CA . CYS A 1 93 ? 56.925 12.074 -49.056 1.00 96.00 93 CYS A CA 1
ATOM 742 C C . CYS A 1 93 ? 56.265 13.189 -48.229 1.00 96.00 93 CYS A C 1
ATOM 744 O O . CYS A 1 93 ? 55.781 12.932 -47.126 1.00 96.00 93 CYS A O 1
ATOM 746 N N . ASP A 1 94 ? 56.174 14.411 -48.761 1.00 96.00 94 ASP A N 1
ATOM 747 C CA . ASP A 1 94 ? 55.500 15.533 -48.099 1.00 96.00 94 ASP A CA 1
ATOM 748 C C . ASP A 1 94 ? 54.002 15.259 -47.888 1.00 96.00 94 ASP A C 1
ATOM 750 O O . ASP A 1 94 ? 53.448 15.612 -46.838 1.00 96.00 94 ASP A O 1
ATOM 754 N N . ARG A 1 95 ? 53.332 14.605 -48.851 1.00 97.25 95 ARG A N 1
ATOM 755 C CA . ARG A 1 95 ? 51.937 14.158 -48.699 1.00 97.25 95 ARG A CA 1
ATOM 756 C C . ARG A 1 95 ? 51.812 13.113 -47.593 1.00 97.25 95 ARG A C 1
ATOM 758 O O . ARG A 1 95 ? 50.992 13.298 -46.695 1.00 97.25 95 ARG A O 1
ATOM 765 N N . VAL A 1 96 ? 52.667 12.089 -47.581 1.00 97.31 96 VAL A N 1
ATOM 766 C CA . VAL A 1 96 ? 52.669 11.049 -46.536 1.00 97.31 96 VAL A CA 1
ATOM 767 C C . VAL A 1 96 ? 52.933 11.648 -45.151 1.00 97.31 96 VAL A C 1
ATOM 769 O O . VAL A 1 96 ? 52.237 11.315 -44.191 1.00 97.31 96 VAL A O 1
ATOM 772 N N . ILE A 1 97 ? 53.877 12.585 -45.026 1.00 95.31 97 ILE A N 1
ATOM 773 C CA . ILE A 1 97 ? 54.162 13.273 -43.758 1.00 95.31 97 ILE A CA 1
ATOM 774 C C . ILE A 1 97 ? 52.933 14.049 -43.269 1.00 95.31 97 ILE A C 1
ATOM 776 O O . ILE A 1 97 ? 52.611 13.994 -42.079 1.00 95.31 97 ILE A O 1
ATOM 780 N N . LYS A 1 98 ? 52.231 14.764 -44.158 1.00 97.44 98 LYS A N 1
ATOM 781 C CA . LYS A 1 98 ? 50.989 15.472 -43.802 1.00 97.44 98 LYS A CA 1
ATOM 782 C C . LYS A 1 98 ? 49.904 14.500 -43.346 1.00 97.44 98 LYS A C 1
ATOM 784 O O . LYS A 1 98 ? 49.339 14.695 -42.273 1.00 97.44 98 LYS A O 1
ATOM 789 N N . GLU A 1 99 ? 49.677 13.419 -44.086 1.00 97.06 99 GLU A N 1
ATOM 790 C CA . GLU A 1 99 ? 48.689 12.403 -43.715 1.00 97.06 99 GLU A CA 1
ATOM 791 C C . GLU A 1 99 ? 48.992 11.752 -42.363 1.00 97.06 99 GLU A C 1
ATOM 793 O O . GLU A 1 99 ? 48.085 11.566 -41.550 1.00 97.06 99 GLU A O 1
ATOM 798 N N . LEU A 1 100 ? 50.258 11.418 -42.094 1.00 96.19 100 LEU A N 1
ATOM 799 C CA . LEU A 1 100 ? 50.678 10.854 -40.811 1.00 96.19 100 LEU A CA 1
ATOM 800 C C . LEU A 1 100 ? 50.493 11.855 -39.667 1.00 96.19 100 LEU A C 1
ATOM 802 O O . LEU A 1 100 ? 50.018 11.469 -38.599 1.00 96.19 100 LEU A O 1
ATOM 806 N N . ARG A 1 101 ? 50.789 13.143 -39.885 1.00 96.31 101 ARG A N 1
ATOM 807 C CA . ARG A 1 101 ? 50.524 14.207 -38.901 1.00 96.31 101 ARG A CA 1
ATOM 808 C C . ARG A 1 101 ? 49.032 14.359 -38.613 1.00 96.31 101 ARG A C 1
ATOM 810 O O . ARG A 1 101 ? 48.657 14.483 -37.449 1.00 96.31 101 ARG A O 1
ATOM 817 N N . ASP A 1 102 ? 48.180 14.293 -39.631 1.00 96.94 102 ASP A N 1
ATOM 818 C CA . ASP A 1 102 ? 46.728 14.390 -39.458 1.00 96.94 102 ASP A CA 1
ATOM 819 C C . ASP A 1 102 ? 46.132 13.140 -38.803 1.00 96.94 102 ASP A C 1
ATOM 821 O O . ASP A 1 102 ? 45.205 13.239 -37.997 1.00 96.94 102 ASP A O 1
ATOM 825 N N . LYS A 1 103 ? 46.661 11.948 -39.108 1.00 96.88 103 LYS A N 1
ATOM 826 C CA . LYS A 1 103 ? 46.307 10.706 -38.400 1.00 96.88 103 LYS A CA 1
ATOM 827 C C . LYS A 1 103 ? 46.720 10.783 -36.929 1.00 96.88 103 LYS A C 1
ATOM 829 O O . LYS A 1 103 ? 45.900 10.482 -36.065 1.00 96.88 103 LYS A O 1
ATOM 834 N N . LEU A 1 104 ? 47.935 11.255 -36.639 1.00 94.88 104 LEU A N 1
ATOM 835 C CA . LEU A 1 104 ? 48.417 11.453 -35.271 1.00 94.88 104 LEU A CA 1
ATOM 836 C C . LEU A 1 104 ? 47.547 12.463 -34.512 1.00 94.88 104 LEU A C 1
ATOM 838 O O . LEU A 1 104 ? 47.130 12.183 -33.392 1.00 94.88 104 LEU A O 1
ATOM 842 N N . ARG A 1 105 ? 47.213 13.603 -35.129 1.00 97.38 105 ARG A N 1
ATOM 843 C CA . ARG A 1 105 ? 46.347 14.624 -34.522 1.00 97.38 105 ARG A CA 1
ATOM 844 C C . ARG A 1 105 ? 44.951 14.077 -34.218 1.00 97.38 105 ARG A C 1
ATOM 846 O O . ARG A 1 105 ? 44.439 14.317 -33.129 1.00 97.38 105 ARG A O 1
ATOM 853 N N . ARG A 1 106 ? 44.351 13.316 -35.139 1.00 97.00 106 ARG A N 1
ATOM 854 C CA . ARG A 1 106 ? 43.051 12.660 -34.910 1.00 97.00 106 ARG A CA 1
ATOM 855 C C . ARG A 1 106 ? 43.120 11.643 -33.772 1.00 97.00 106 ARG A C 1
ATOM 857 O O . ARG A 1 106 ? 42.264 11.663 -32.897 1.00 97.00 106 ARG A O 1
ATOM 864 N N . ALA A 1 107 ? 44.162 10.813 -33.725 1.00 95.00 107 ALA A N 1
ATOM 865 C CA . ALA A 1 107 ? 44.364 9.870 -32.624 1.00 95.00 107 ALA A CA 1
ATOM 866 C C . ALA A 1 107 ? 44.547 10.589 -31.272 1.00 95.00 107 ALA A C 1
ATOM 868 O O . ALA A 1 107 ? 43.973 10.173 -30.267 1.00 95.00 107 ALA A O 1
ATOM 869 N N . GLN A 1 108 ? 45.282 11.706 -31.244 1.00 95.31 108 GLN A N 1
ATOM 870 C CA . GLN A 1 108 ? 45.436 12.547 -30.051 1.00 95.31 108 GLN A CA 1
ATOM 871 C C . GLN A 1 108 ? 44.108 13.174 -29.600 1.00 95.31 108 GLN A C 1
ATOM 873 O O . GLN A 1 108 ? 43.819 13.202 -28.409 1.00 95.31 108 GLN A O 1
ATOM 878 N N . GLN A 1 109 ? 43.280 13.656 -30.530 1.00 97.06 109 GLN A N 1
ATOM 879 C CA . GLN A 1 109 ? 41.960 14.206 -30.205 1.00 97.06 109 GLN A CA 1
ATOM 880 C C . GLN A 1 109 ? 41.006 13.130 -29.677 1.00 97.06 109 GLN A C 1
ATOM 882 O O . GLN A 1 109 ? 40.338 13.358 -28.669 1.00 97.06 109 GLN A O 1
ATOM 887 N N . ASN A 1 110 ? 40.990 11.948 -30.299 1.00 95.81 110 ASN A N 1
ATOM 888 C CA . ASN A 1 110 ? 40.165 10.826 -29.855 1.00 95.81 110 ASN A CA 1
ATOM 889 C C . ASN A 1 110 ? 40.562 10.376 -28.446 1.00 95.81 110 ASN A C 1
ATOM 891 O O . ASN A 1 110 ? 39.723 10.384 -27.549 1.00 95.81 110 ASN A O 1
ATOM 895 N N . THR A 1 111 ? 41.849 10.101 -28.218 1.00 94.50 111 THR A N 1
ATOM 896 C CA . THR A 1 111 ? 42.355 9.720 -26.886 1.00 94.50 111 THR A CA 1
ATOM 897 C C . THR A 1 111 ? 42.091 10.803 -25.840 1.00 94.50 111 THR A C 1
ATOM 899 O O . THR A 1 111 ? 41.719 10.490 -24.712 1.00 94.50 111 THR A O 1
ATOM 902 N N . HIS A 1 112 ? 42.197 12.087 -26.199 1.00 96.38 112 HIS A N 1
ATOM 903 C CA . HIS A 1 112 ? 41.817 13.176 -25.300 1.00 96.38 112 HIS A CA 1
ATOM 904 C C . HIS A 1 112 ? 40.321 13.148 -24.955 1.00 96.38 112 HIS A C 1
ATOM 906 O O . HIS A 1 112 ? 39.963 13.282 -23.787 1.00 96.38 112 HIS A O 1
ATOM 912 N N . SER A 1 113 ? 39.444 12.950 -25.941 1.00 96.19 113 SER A N 1
ATOM 913 C CA . SER A 1 113 ? 37.996 12.876 -25.714 1.00 96.19 113 SER A CA 1
ATOM 914 C C . SER A 1 113 ? 37.596 11.670 -24.857 1.00 96.19 113 SER A C 1
ATOM 916 O O . SER A 1 113 ? 36.786 11.815 -23.942 1.00 96.19 113 SER A O 1
ATOM 918 N N . GLU A 1 114 ? 38.230 10.515 -25.072 1.00 95.88 114 GLU A N 1
ATOM 919 C CA . GLU A 1 114 ? 38.048 9.308 -24.262 1.00 95.88 114 GLU A CA 1
ATOM 920 C C . GLU A 1 114 ? 38.511 9.539 -22.821 1.00 95.88 114 GLU A C 1
ATOM 922 O O . GLU A 1 114 ? 37.794 9.200 -21.881 1.00 95.88 114 GLU A O 1
ATOM 927 N N . LEU A 1 115 ? 39.663 10.190 -22.625 1.00 96.19 115 LEU A N 1
ATOM 928 C CA . LEU A 1 115 ? 40.148 10.556 -21.293 1.00 96.19 115 LEU A CA 1
ATOM 929 C C . LEU A 1 115 ? 39.188 11.502 -20.567 1.00 96.19 115 LEU A C 1
ATOM 931 O O . LEU A 1 115 ? 38.921 11.299 -19.382 1.00 96.19 115 LEU A O 1
ATOM 935 N N . GLN A 1 116 ? 38.641 12.513 -21.251 1.00 96.31 116 GLN A N 1
ATOM 936 C CA . GLN A 1 116 ? 37.640 13.397 -20.644 1.00 96.31 116 GLN A CA 1
ATOM 937 C C . GLN A 1 116 ? 36.363 12.631 -20.298 1.00 96.31 116 GLN A C 1
ATOM 939 O O . GLN A 1 116 ? 35.850 12.777 -19.191 1.00 96.31 116 GLN A O 1
ATOM 944 N N . HIS A 1 117 ? 35.879 11.771 -21.195 1.00 96.44 117 HIS A N 1
ATOM 945 C CA . HIS A 1 117 ? 34.713 10.930 -20.933 1.00 96.44 117 HIS A CA 1
ATOM 946 C C . HIS A 1 117 ? 34.924 10.029 -19.707 1.00 96.44 117 HIS A C 1
ATOM 948 O O . HIS A 1 117 ? 34.081 10.001 -18.810 1.00 96.44 117 HIS A O 1
ATOM 954 N N . MET A 1 118 ? 36.079 9.365 -19.608 1.00 95.12 118 MET A N 1
ATOM 955 C CA . MET A 1 118 ? 36.434 8.535 -18.454 1.00 95.12 118 MET A CA 1
ATOM 956 C C . MET A 1 118 ? 36.571 9.354 -17.169 1.00 95.12 118 MET A C 1
ATOM 958 O O . MET A 1 118 ? 36.139 8.900 -16.111 1.00 95.12 118 MET A O 1
ATOM 962 N N . LYS A 1 119 ? 37.108 10.577 -17.245 1.00 96.81 119 LYS A N 1
ATOM 963 C CA . LYS A 1 119 ? 37.168 11.501 -16.107 1.00 96.81 119 LYS A CA 1
ATOM 964 C C . LYS A 1 119 ? 35.768 11.872 -15.617 1.00 96.81 119 LYS A C 1
ATOM 966 O O . LYS A 1 119 ? 35.524 11.809 -14.416 1.00 96.81 119 LYS A O 1
ATOM 971 N N . TYR A 1 120 ? 34.847 12.222 -16.516 1.00 97.12 120 TYR A N 1
ATOM 972 C CA . TYR A 1 120 ? 33.459 12.509 -16.145 1.00 97.12 120 TYR A CA 1
ATOM 973 C C . TYR A 1 120 ? 32.775 11.287 -15.539 1.00 97.12 120 TYR A C 1
ATOM 975 O O . TYR A 1 120 ? 32.162 11.406 -14.483 1.00 97.12 120 TYR A O 1
ATOM 983 N N . LYS A 1 121 ? 32.945 10.107 -16.145 1.00 97.56 121 LYS A N 1
ATOM 984 C CA . LYS A 1 121 ? 32.401 8.856 -15.612 1.00 97.56 121 LYS A CA 1
ATOM 985 C C . LYS A 1 121 ? 32.917 8.567 -14.202 1.00 97.56 121 LYS A C 1
ATOM 987 O O . LYS A 1 121 ? 32.126 8.244 -13.327 1.00 97.56 121 LYS A O 1
ATOM 992 N N . LEU A 1 122 ? 34.216 8.754 -13.961 1.00 94.81 122 LEU A N 1
ATOM 993 C CA . LEU A 1 122 ? 34.811 8.583 -12.635 1.00 94.81 122 LEU A CA 1
ATOM 994 C C . LEU A 1 122 ? 34.246 9.581 -11.614 1.00 94.81 122 LEU A C 1
ATOM 996 O O . LEU A 1 122 ? 33.997 9.203 -10.476 1.00 94.81 122 LEU A O 1
ATOM 1000 N N . ILE A 1 123 ? 34.030 10.839 -12.006 1.00 95.06 123 ILE A N 1
ATOM 1001 C CA . ILE A 1 123 ? 33.423 11.852 -11.130 1.00 95.06 123 ILE A CA 1
ATOM 1002 C C . ILE A 1 123 ? 31.982 11.469 -10.774 1.00 95.06 123 ILE A C 1
ATOM 1004 O O . ILE A 1 123 ? 31.611 11.554 -9.605 1.00 95.06 123 ILE A O 1
ATOM 1008 N N . MET A 1 124 ? 31.188 11.019 -11.751 1.00 93.94 124 MET A N 1
ATOM 1009 C CA . MET A 1 124 ? 29.820 10.558 -11.493 1.00 93.94 124 MET A CA 1
ATOM 1010 C C . MET A 1 124 ? 29.808 9.358 -10.544 1.00 93.94 124 MET A C 1
ATOM 1012 O O . MET A 1 124 ? 29.112 9.402 -9.539 1.00 93.94 124 MET A O 1
ATOM 1016 N N . GLU A 1 12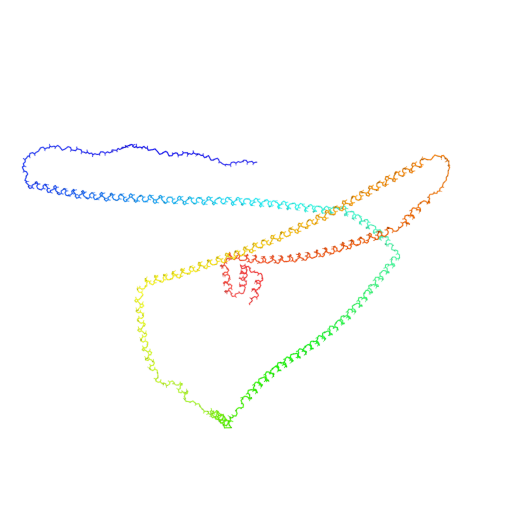5 ? 30.649 8.353 -10.795 1.00 94.94 125 GLU A N 1
ATOM 1017 C CA . GLU A 1 125 ? 30.782 7.172 -9.933 1.00 94.94 125 GLU A CA 1
ATOM 1018 C C . GLU A 1 125 ? 31.198 7.550 -8.500 1.00 94.94 125 GLU A C 1
ATOM 1020 O O . GLU A 1 125 ? 30.738 6.964 -7.522 1.00 94.94 125 GLU A O 1
ATOM 1025 N N . CYS A 1 126 ? 32.084 8.540 -8.341 1.00 94.56 126 CYS A N 1
ATOM 1026 C CA . CYS A 1 126 ? 32.457 9.055 -7.024 1.00 94.56 126 CYS A CA 1
ATOM 1027 C C . CYS A 1 126 ? 31.268 9.710 -6.307 1.00 94.56 126 CYS A C 1
ATOM 1029 O O . CYS A 1 126 ? 31.072 9.441 -5.124 1.00 94.56 126 CYS A O 1
ATOM 1031 N N . HIS A 1 127 ? 30.464 10.519 -7.002 1.00 95.88 127 HIS A N 1
ATOM 1032 C CA . HIS A 1 127 ? 29.261 11.121 -6.421 1.00 95.88 127 HIS A CA 1
ATOM 1033 C C . HIS A 1 127 ? 28.169 10.093 -6.108 1.00 95.88 127 HIS A C 1
ATOM 1035 O O . HIS A 1 127 ? 27.504 10.210 -5.081 1.00 95.88 127 HIS A O 1
ATOM 1041 N N . GLU A 1 128 ? 27.991 9.075 -6.950 1.00 92.69 128 GLU A N 1
ATOM 1042 C CA . GLU A 1 128 ? 27.060 7.976 -6.686 1.00 92.69 128 GLU A CA 1
ATOM 1043 C C . GLU A 1 128 ? 27.481 7.194 -5.440 1.00 92.69 128 GLU A C 1
ATOM 1045 O O . GLU A 1 128 ? 26.673 7.030 -4.527 1.00 92.69 128 GLU A O 1
ATOM 1050 N N . ARG A 1 129 ? 28.764 6.825 -5.322 1.00 95.81 129 ARG A N 1
ATOM 1051 C CA . ARG A 1 129 ? 29.287 6.163 -4.115 1.00 95.81 129 ARG A CA 1
ATOM 1052 C C . ARG A 1 129 ? 29.184 7.031 -2.861 1.00 95.81 129 ARG A C 1
ATOM 1054 O O . ARG A 1 129 ? 28.890 6.510 -1.788 1.00 95.81 129 ARG A O 1
ATOM 1061 N N . GLU A 1 130 ? 29.404 8.340 -2.969 1.00 95.00 130 GLU A N 1
ATOM 1062 C CA . GLU A 1 130 ? 29.218 9.276 -1.853 1.00 95.00 130 GLU A CA 1
ATOM 1063 C C . GLU A 1 130 ? 27.747 9.335 -1.416 1.00 95.00 130 GLU A C 1
ATOM 1065 O O . GLU A 1 130 ? 27.447 9.243 -0.224 1.00 95.00 130 GLU A O 1
ATOM 1070 N N . LYS A 1 131 ? 26.817 9.402 -2.375 1.00 95.81 131 LYS A N 1
ATOM 1071 C CA . LYS A 1 131 ? 25.377 9.364 -2.104 1.00 95.81 131 LYS A CA 1
ATOM 1072 C C . LYS A 1 131 ? 24.968 8.053 -1.434 1.00 95.81 131 LYS A C 1
ATOM 1074 O O . LYS A 1 131 ? 24.301 8.085 -0.404 1.00 95.81 131 LYS A O 1
ATOM 1079 N N . GLU A 1 132 ? 25.426 6.913 -1.947 1.00 95.12 132 GLU A N 1
ATOM 1080 C CA . GLU A 1 132 ? 25.185 5.606 -1.328 1.00 95.12 132 GLU A CA 1
ATOM 1081 C C . GLU A 1 132 ? 25.762 5.524 0.090 1.00 95.12 132 GLU A C 1
ATOM 1083 O O . GLU A 1 132 ? 25.130 4.964 0.986 1.00 95.12 132 GLU A O 1
ATOM 1088 N N . GLN A 1 133 ? 26.943 6.098 0.335 1.00 95.38 133 GLN A N 1
ATOM 1089 C CA . GLN A 1 133 ? 27.539 6.147 1.669 1.00 95.38 133 GLN A CA 1
ATOM 1090 C C . GLN A 1 133 ? 26.692 6.985 2.639 1.00 95.38 133 GLN A C 1
ATOM 1092 O O . GLN A 1 133 ? 26.506 6.584 3.794 1.00 95.38 133 GLN A O 1
ATOM 1097 N N . ILE A 1 134 ? 26.154 8.118 2.182 1.00 96.12 134 ILE A N 1
ATOM 1098 C CA . ILE A 1 134 ? 25.239 8.958 2.963 1.00 96.12 134 ILE A CA 1
ATOM 1099 C C . ILE A 1 134 ? 23.939 8.197 3.252 1.00 96.12 134 ILE A C 1
ATOM 1101 O O . ILE A 1 134 ? 23.536 8.115 4.413 1.00 96.12 134 ILE A O 1
ATOM 1105 N N . ASP A 1 135 ? 23.331 7.571 2.246 1.00 97.00 135 ASP A N 1
ATOM 1106 C CA . ASP A 1 135 ? 22.091 6.801 2.394 1.00 97.00 135 ASP A CA 1
ATOM 1107 C C . ASP A 1 135 ? 22.278 5.610 3.342 1.00 97.00 135 ASP A C 1
ATOM 1109 O O . ASP A 1 135 ? 21.456 5.367 4.230 1.00 97.00 135 ASP A O 1
ATOM 1113 N N . ASN A 1 136 ? 23.400 4.898 3.222 1.00 95.81 136 ASN A N 1
ATOM 1114 C CA . ASN A 1 136 ? 23.762 3.818 4.134 1.00 95.81 136 ASN A CA 1
ATOM 1115 C C . ASN A 1 136 ? 23.958 4.339 5.565 1.00 95.81 136 ASN A C 1
ATOM 1117 O O . ASN A 1 136 ? 23.481 3.713 6.510 1.00 95.81 136 ASN A O 1
ATOM 1121 N N . SER A 1 137 ? 24.593 5.500 5.747 1.00 97.31 137 SER A N 1
ATOM 1122 C CA . SER A 1 137 ? 24.738 6.146 7.060 1.00 97.31 137 SER A CA 1
ATOM 1123 C C . SER A 1 137 ? 23.382 6.513 7.675 1.00 97.31 137 SER A C 1
ATOM 1125 O O . SER A 1 137 ? 23.145 6.248 8.857 1.00 97.31 137 SER A O 1
ATOM 1127 N N . VAL A 1 138 ? 22.456 7.060 6.880 1.00 95.69 138 VAL A N 1
ATOM 1128 C CA . VAL A 1 138 ? 21.086 7.366 7.320 1.00 95.69 138 VAL A CA 1
ATOM 1129 C C . VAL A 1 138 ? 20.337 6.086 7.691 1.00 95.69 138 VAL A C 1
ATOM 1131 O O . VAL A 1 138 ? 19.768 6.017 8.781 1.00 95.69 138 VAL A O 1
ATOM 1134 N N . ARG A 1 139 ? 20.404 5.042 6.854 1.00 95.06 139 ARG A N 1
ATOM 1135 C CA . ARG A 1 139 ? 19.792 3.734 7.138 1.00 95.06 139 ARG A CA 1
ATOM 1136 C C . ARG A 1 139 ? 20.341 3.125 8.428 1.00 95.06 139 ARG A C 1
ATOM 1138 O O . ARG A 1 139 ? 19.572 2.612 9.232 1.00 95.06 139 ARG A O 1
ATOM 1145 N N . MET A 1 140 ? 21.647 3.215 8.669 1.00 96.38 140 MET A N 1
ATOM 1146 C CA . MET A 1 140 ? 22.257 2.720 9.907 1.00 96.38 140 MET A CA 1
ATOM 1147 C C . MET A 1 140 ? 21.782 3.495 11.140 1.00 96.38 140 MET A C 1
ATOM 1149 O O . MET A 1 140 ? 21.517 2.880 12.172 1.00 96.38 140 MET A O 1
ATOM 1153 N N . LYS A 1 141 ? 21.618 4.820 11.044 1.00 97.62 141 LYS A N 1
ATOM 1154 C CA . LYS A 1 141 ? 21.043 5.634 12.128 1.00 97.62 141 LYS A CA 1
ATOM 1155 C C . LYS A 1 141 ? 19.575 5.292 12.391 1.00 97.62 141 LYS A C 1
ATOM 1157 O O . LYS A 1 141 ? 19.169 5.250 13.548 1.00 97.62 141 LYS A O 1
ATOM 1162 N N . GLU A 1 142 ? 18.790 5.032 11.345 1.00 96.88 142 GLU A N 1
ATOM 1163 C CA . GLU A 1 142 ? 17.405 4.557 11.467 1.00 96.88 142 GLU A CA 1
ATOM 1164 C C . GLU A 1 142 ? 17.352 3.201 12.179 1.00 96.88 142 GLU A C 1
ATOM 1166 O O . GLU A 1 142 ? 16.665 3.070 13.187 1.00 96.88 142 GLU A O 1
ATOM 1171 N N . LEU A 1 143 ? 18.144 2.222 11.727 1.00 96.25 143 LEU A N 1
ATOM 1172 C CA . LEU A 1 143 ? 18.221 0.901 12.357 1.00 96.25 143 LEU A CA 1
ATOM 1173 C C . LEU A 1 143 ? 18.644 0.995 13.828 1.00 96.25 143 LEU A C 1
ATOM 1175 O O . LEU A 1 143 ? 18.053 0.340 14.681 1.00 96.25 143 LEU A O 1
ATOM 1179 N N . GLN A 1 144 ? 19.629 1.837 14.151 1.00 96.44 144 GLN A N 1
ATOM 1180 C CA . GLN A 1 144 ? 20.028 2.078 15.540 1.00 96.44 144 GLN A CA 1
ATOM 1181 C C . GLN A 1 144 ? 18.899 2.694 16.375 1.00 96.44 144 GLN A C 1
ATOM 1183 O O . GLN A 1 144 ? 18.737 2.308 17.533 1.00 96.44 144 GLN A O 1
ATOM 1188 N N . ARG A 1 145 ? 18.112 3.618 15.807 1.00 98.12 145 ARG A N 1
ATOM 1189 C CA . ARG A 1 145 ? 16.950 4.213 16.481 1.00 98.12 145 ARG A CA 1
ATOM 1190 C C . ARG A 1 145 ? 15.881 3.161 16.759 1.00 98.12 145 ARG A C 1
ATOM 1192 O O . ARG A 1 145 ? 15.473 3.029 17.905 1.00 98.12 145 ARG A O 1
ATOM 1199 N N . VAL A 1 146 ? 15.507 2.372 15.751 1.00 97.25 146 VAL A N 1
ATOM 1200 C CA . VAL A 1 146 ? 14.504 1.305 15.893 1.00 97.25 146 VAL A CA 1
ATOM 1201 C C . VAL A 1 146 ? 14.945 0.285 16.942 1.00 97.25 146 VAL A C 1
ATOM 1203 O O . VAL A 1 146 ? 14.172 -0.032 17.837 1.00 97.25 146 VAL A O 1
ATOM 1206 N N . ILE A 1 147 ? 16.210 -0.151 16.929 1.00 97.38 147 ILE A N 1
ATOM 1207 C CA . ILE A 1 147 ? 16.749 -1.054 17.961 1.00 97.38 147 ILE A CA 1
ATOM 1208 C C . ILE A 1 147 ? 16.681 -0.415 19.358 1.00 97.38 147 ILE A C 1
ATOM 1210 O O . ILE A 1 147 ? 16.397 -1.104 20.340 1.00 97.38 147 ILE A O 1
ATOM 1214 N N . ALA A 1 148 ? 16.961 0.885 19.486 1.00 97.38 148 ALA A N 1
ATOM 1215 C CA . ALA A 1 148 ? 16.861 1.582 20.766 1.00 97.38 148 ALA A CA 1
ATOM 1216 C C . ALA A 1 148 ? 15.406 1.670 21.259 1.00 97.38 148 ALA A C 1
ATOM 1218 O O . ALA A 1 148 ? 15.156 1.455 22.446 1.00 97.38 148 ALA A O 1
ATOM 1219 N N . ASP A 1 149 ? 14.456 1.929 20.363 1.00 97.50 149 ASP A N 1
ATOM 1220 C CA . ASP A 1 149 ? 13.028 1.996 20.678 1.00 97.50 149 ASP A CA 1
ATOM 1221 C C . ASP A 1 149 ? 12.453 0.611 21.023 1.00 97.50 149 ASP A C 1
ATOM 1223 O O . ASP A 1 149 ? 11.699 0.478 21.992 1.00 97.50 149 ASP A O 1
ATOM 1227 N N . GLU A 1 150 ? 12.872 -0.444 20.318 1.00 95.62 150 GLU A N 1
ATOM 1228 C CA . GLU A 1 150 ? 12.543 -1.836 20.650 1.00 95.62 150 GLU A CA 1
ATOM 1229 C C . GLU A 1 150 ? 13.094 -2.231 22.024 1.00 95.62 150 GLU A C 1
ATOM 1231 O O . GLU A 1 150 ? 12.375 -2.826 22.828 1.00 95.62 150 GLU A O 1
ATOM 1236 N N . ARG A 1 151 ? 14.346 -1.865 22.339 1.00 96.94 151 ARG A N 1
ATOM 1237 C CA . ARG A 1 151 ? 14.940 -2.108 23.666 1.00 96.94 151 ARG A CA 1
ATOM 1238 C C . ARG A 1 151 ? 14.183 -1.380 24.769 1.00 96.94 151 ARG A C 1
ATOM 1240 O O . ARG A 1 151 ? 13.851 -2.008 25.768 1.00 96.94 151 ARG A O 1
ATOM 1247 N N . ARG A 1 152 ? 13.847 -0.100 24.574 1.00 97.50 152 ARG A N 1
ATOM 1248 C CA . ARG A 1 152 ? 13.037 0.678 25.529 1.00 97.50 152 ARG A CA 1
ATOM 1249 C C . ARG A 1 152 ? 11.661 0.059 25.747 1.00 97.50 152 ARG A C 1
ATOM 1251 O O . ARG A 1 152 ? 11.213 -0.052 26.883 1.00 97.50 152 ARG A O 1
ATOM 1258 N N . SER A 1 153 ? 11.006 -0.368 24.670 1.00 95.50 153 SER A N 1
ATOM 1259 C CA . SER A 1 153 ? 9.695 -1.020 24.742 1.00 95.50 153 SER A CA 1
ATOM 1260 C C . SER A 1 153 ? 9.784 -2.351 25.487 1.00 95.50 153 SER A C 1
ATOM 1262 O O . SER A 1 153 ? 8.979 -2.619 26.376 1.00 95.50 153 SER A O 1
ATOM 1264 N N . LYS A 1 154 ? 10.806 -3.163 25.188 1.00 97.44 154 LYS A N 1
ATOM 1265 C CA . LYS A 1 154 ? 11.088 -4.410 25.905 1.00 97.44 154 LYS A CA 1
ATOM 1266 C C . LYS A 1 154 ? 11.324 -4.161 27.397 1.00 97.44 154 LYS A C 1
ATOM 1268 O O . LYS A 1 154 ? 10.715 -4.844 28.210 1.00 97.44 154 LYS A O 1
ATOM 1273 N N . GLU A 1 155 ? 12.156 -3.185 27.757 1.00 97.50 155 GLU A N 1
ATOM 1274 C CA . GLU A 1 155 ? 12.411 -2.815 29.156 1.00 97.50 155 GLU A CA 1
ATOM 1275 C C . GLU A 1 155 ? 11.129 -2.361 29.869 1.00 97.50 155 GLU A C 1
ATOM 1277 O O . GLU A 1 155 ? 10.891 -2.760 31.008 1.00 97.50 155 GLU A O 1
ATOM 1282 N N . ALA A 1 156 ? 10.268 -1.587 29.199 1.00 96.94 156 ALA A N 1
ATOM 1283 C CA . ALA A 1 156 ? 8.977 -1.173 29.746 1.00 96.94 156 ALA A CA 1
ATOM 1284 C C . ALA A 1 156 ? 8.045 -2.372 30.000 1.00 96.94 156 ALA A C 1
ATOM 1286 O O . ALA A 1 156 ? 7.439 -2.468 31.067 1.00 96.94 156 ALA A O 1
ATOM 1287 N N . PHE A 1 157 ? 7.964 -3.325 29.066 1.00 95.31 157 PHE A N 1
ATOM 1288 C CA . PHE A 1 157 ? 7.182 -4.548 29.266 1.00 95.31 157 PHE A CA 1
ATOM 1289 C C . PHE A 1 157 ? 7.779 -5.453 30.347 1.00 95.31 157 PHE A C 1
ATOM 1291 O O . PHE A 1 157 ? 7.038 -6.011 31.152 1.00 95.31 157 PHE A O 1
ATOM 1298 N N . GLU A 1 158 ? 9.104 -5.581 30.425 1.00 96.56 158 GLU A N 1
ATOM 1299 C CA . GLU A 1 158 ? 9.770 -6.322 31.501 1.00 96.56 158 GLU A CA 1
ATOM 1300 C C . GLU A 1 158 ? 9.500 -5.691 32.874 1.00 96.56 158 GLU A C 1
ATOM 1302 O O . GLU A 1 158 ? 9.267 -6.417 33.844 1.00 96.56 158 GLU A O 1
ATOM 1307 N N . GLN A 1 159 ? 9.460 -4.356 32.961 1.00 96.12 159 GLN A N 1
ATOM 1308 C CA . GLN A 1 159 ? 9.052 -3.641 34.172 1.00 96.12 159 GLN A CA 1
ATOM 1309 C C . GLN A 1 159 ? 7.590 -3.922 34.527 1.00 96.12 159 GLN A C 1
ATOM 1311 O O . GLN A 1 159 ? 7.330 -4.327 35.658 1.00 96.12 159 GLN A O 1
ATOM 1316 N N . GLN A 1 160 ? 6.657 -3.834 33.573 1.00 96.19 160 GLN A N 1
ATOM 1317 C CA . GLN A 1 160 ? 5.248 -4.186 33.806 1.00 96.19 160 GLN A CA 1
ATOM 1318 C C . GLN A 1 160 ? 5.083 -5.643 34.257 1.00 96.19 160 GLN A C 1
ATOM 1320 O O . GLN A 1 160 ? 4.343 -5.931 35.196 1.00 96.19 160 GLN A O 1
ATOM 1325 N N . ILE A 1 161 ? 5.805 -6.581 33.639 1.00 93.12 161 ILE A N 1
ATOM 1326 C CA . ILE A 1 161 ? 5.803 -7.991 34.049 1.00 93.12 161 ILE A CA 1
ATOM 1327 C C . ILE A 1 161 ? 6.339 -8.131 35.474 1.00 93.12 161 ILE A C 1
ATOM 1329 O O . ILE A 1 161 ? 5.775 -8.886 36.267 1.00 93.12 161 ILE A O 1
ATOM 1333 N N . LYS A 1 162 ? 7.407 -7.409 35.828 1.00 93.31 162 LYS A N 1
ATOM 1334 C CA . LYS A 1 162 ? 7.962 -7.414 37.185 1.00 93.31 162 LYS A CA 1
ATOM 1335 C C . LYS A 1 162 ? 6.975 -6.830 38.198 1.00 93.31 162 LYS A C 1
ATOM 1337 O O . LYS A 1 162 ? 6.815 -7.410 39.267 1.00 93.31 162 LYS A O 1
ATOM 1342 N N . GLU A 1 163 ? 6.287 -5.744 37.864 1.00 92.06 163 GLU A N 1
ATOM 1343 C CA . GLU A 1 163 ? 5.239 -5.142 38.693 1.00 92.06 163 GLU A CA 1
ATOM 1344 C C . GLU A 1 163 ? 4.069 -6.103 38.905 1.00 92.06 163 GLU A C 1
ATOM 1346 O O . GLU A 1 163 ? 3.702 -6.358 40.051 1.00 92.06 163 GLU A O 1
ATOM 1351 N N . MET A 1 164 ? 3.542 -6.711 37.838 1.00 87.06 164 MET A N 1
ATOM 1352 C CA . MET A 1 164 ? 2.487 -7.727 37.933 1.00 87.06 164 MET A CA 1
ATOM 1353 C C . MET A 1 164 ? 2.944 -8.940 38.745 1.00 87.06 164 MET A C 1
ATOM 1355 O O . MET A 1 164 ? 2.202 -9.443 39.585 1.00 87.06 164 MET A O 1
ATOM 1359 N N . LYS A 1 165 ? 4.184 -9.402 38.550 1.00 88.75 165 LYS A N 1
ATOM 1360 C CA . LYS A 1 165 ? 4.757 -10.506 39.326 1.00 88.75 165 LYS A CA 1
ATOM 1361 C C . LYS A 1 165 ? 4.916 -10.145 40.801 1.00 88.75 165 LYS A C 1
ATOM 1363 O O . LYS A 1 165 ? 4.740 -11.025 41.634 1.00 88.75 165 LYS A O 1
ATOM 1368 N N . ASN A 1 166 ? 5.217 -8.891 41.129 1.00 85.00 166 ASN A N 1
ATOM 1369 C CA . ASN A 1 166 ? 5.243 -8.416 42.510 1.00 85.00 166 ASN A CA 1
ATOM 1370 C C . ASN A 1 166 ? 3.827 -8.345 43.102 1.00 85.00 166 ASN A C 1
ATOM 1372 O O . ASN A 1 166 ? 3.637 -8.832 44.206 1.00 85.00 166 ASN A O 1
ATOM 1376 N N . HIS A 1 167 ? 2.827 -7.867 42.350 1.00 79.94 167 HIS A N 1
ATOM 1377 C CA . HIS A 1 167 ? 1.421 -7.855 42.790 1.00 79.94 167 HIS A CA 1
ATOM 1378 C C . HIS A 1 167 ? 0.870 -9.271 43.022 1.00 79.94 167 HIS A C 1
ATOM 1380 O O . HIS A 1 167 ? 0.163 -9.520 43.991 1.00 79.94 167 HIS A O 1
ATOM 1386 N N . ILE A 1 168 ? 1.218 -10.232 42.162 1.00 75.81 168 ILE A N 1
ATOM 1387 C CA . ILE A 1 168 ? 0.877 -11.655 42.353 1.00 75.81 168 ILE A CA 1
ATOM 1388 C C . ILE A 1 168 ? 1.740 -12.275 43.471 1.00 75.81 168 ILE A C 1
ATOM 1390 O O . ILE A 1 168 ? 1.327 -13.200 44.171 1.00 75.81 168 ILE A O 1
ATOM 1394 N N . GLY A 1 169 ? 2.963 -11.770 43.624 1.00 65.12 169 GLY A N 1
ATOM 1395 C CA . GLY A 1 169 ? 3.964 -12.182 44.599 1.00 65.12 169 GLY A CA 1
ATOM 1396 C C . GLY A 1 169 ? 3.737 -11.652 46.013 1.00 65.12 169 GLY A C 1
ATOM 1397 O O . GLY A 1 169 ? 4.429 -12.135 46.914 1.00 65.12 169 GLY A O 1
ATOM 1398 N N . ASP A 1 170 ? 2.763 -10.758 46.228 1.00 68.00 170 ASP A N 1
ATOM 1399 C CA . ASP A 1 170 ? 2.235 -10.361 47.539 1.00 68.00 170 ASP A CA 1
ATOM 1400 C C . ASP A 1 170 ? 1.484 -11.540 48.178 1.00 68.00 170 ASP A C 1
ATOM 1402 O O . ASP A 1 170 ? 0.276 -11.574 48.413 1.00 68.00 170 ASP A O 1
ATOM 1406 N N . LYS A 1 171 ? 2.273 -12.565 48.506 1.00 63.75 171 LYS A N 1
ATOM 1407 C CA . LYS A 1 171 ? 1.896 -13.741 49.286 1.00 63.75 171 LYS A CA 1
ATOM 1408 C C . LYS A 1 171 ? 1.378 -13.351 50.663 1.00 63.75 171 LYS A C 1
ATOM 1410 O O . LYS A 1 171 ? 0.793 -14.190 51.321 1.00 63.75 171 LYS A O 1
ATOM 1415 N N . THR A 1 172 ? 1.614 -12.130 51.126 1.00 66.62 172 THR A N 1
ATOM 1416 C CA . THR A 1 172 ? 1.041 -11.582 52.357 1.00 66.62 172 THR A CA 1
ATOM 1417 C C . THR A 1 172 ? -0.478 -11.527 52.277 1.00 66.62 172 THR A C 1
ATOM 1419 O O . THR A 1 172 ? -1.121 -12.022 53.192 1.00 66.62 172 THR A O 1
ATOM 1422 N N . GLN A 1 173 ? -1.061 -11.051 51.174 1.00 67.56 173 GLN A N 1
ATOM 1423 C CA . GLN A 1 173 ? -2.517 -10.996 51.016 1.00 67.56 173 GLN A CA 1
ATOM 1424 C C . GLN A 1 173 ? -3.126 -12.400 50.909 1.00 67.56 173 GLN A C 1
ATOM 1426 O O . GLN A 1 173 ? -4.106 -12.696 51.584 1.00 67.56 173 GLN A O 1
ATOM 1431 N N . ASN A 1 174 ? -2.493 -13.299 50.145 1.00 70.00 174 ASN A N 1
ATOM 1432 C CA . ASN A 1 174 ? -2.918 -14.702 50.069 1.00 70.00 174 ASN A CA 1
ATOM 1433 C C . ASN A 1 174 ? -2.766 -15.438 51.409 1.00 70.00 174 ASN A C 1
ATOM 1435 O O . ASN A 1 174 ? -3.662 -16.178 51.782 1.00 70.00 174 ASN A O 1
ATOM 1439 N N . LYS A 1 175 ? -1.695 -15.192 52.173 1.00 77.50 175 LYS A N 1
ATOM 1440 C CA . LYS A 1 175 ? -1.506 -15.775 53.513 1.00 77.50 175 LYS A CA 1
ATOM 1441 C C . LYS A 1 175 ? -2.495 -15.225 54.538 1.00 77.50 175 LYS A C 1
ATOM 1443 O O . LYS A 1 175 ? -2.917 -15.964 55.418 1.00 77.50 175 LYS A O 1
ATOM 1448 N N . ILE A 1 176 ? -2.852 -13.943 54.446 1.00 79.25 176 ILE A N 1
ATOM 1449 C CA . ILE A 1 176 ? -3.890 -13.337 55.291 1.00 79.25 176 ILE A CA 1
ATOM 1450 C C . ILE A 1 176 ? -5.243 -13.968 54.960 1.00 79.25 176 ILE A C 1
ATOM 1452 O O . ILE A 1 176 ? -5.927 -14.418 55.869 1.00 79.25 176 ILE A O 1
ATOM 1456 N N . LEU A 1 177 ? -5.583 -14.093 53.676 1.00 79.50 177 LEU A N 1
ATOM 1457 C CA . LEU A 1 177 ? -6.809 -14.761 53.234 1.00 79.50 177 LEU A CA 1
ATOM 1458 C C . LEU A 1 177 ? -6.832 -16.251 53.611 1.00 79.50 177 LEU A C 1
ATOM 1460 O O . LEU A 1 177 ? -7.870 -16.750 54.029 1.00 79.50 177 LEU A O 1
ATOM 1464 N N . GLU A 1 178 ? -5.706 -16.962 53.523 1.00 81.62 178 GLU A N 1
ATOM 1465 C CA . GLU A 1 178 ? -5.575 -18.349 53.994 1.00 81.62 178 GLU A CA 1
ATOM 1466 C C . GLU A 1 178 ? -5.793 -18.453 55.508 1.00 81.62 178 GLU A C 1
ATOM 1468 O O . GLU A 1 178 ? -6.554 -19.311 55.953 1.00 81.62 178 GLU A O 1
ATOM 1473 N N . ALA A 1 179 ? -5.200 -17.555 56.300 1.00 84.19 179 ALA A N 1
ATOM 1474 C CA . ALA A 1 179 ? -5.398 -17.516 57.747 1.00 84.19 179 ALA A CA 1
ATOM 1475 C C . ALA A 1 179 ? -6.844 -17.142 58.125 1.00 84.19 179 ALA A C 1
ATOM 1477 O O . ALA A 1 179 ? -7.426 -17.737 59.033 1.00 84.19 179 ALA A O 1
ATOM 1478 N N . GLU A 1 180 ? -7.464 -16.198 57.414 1.00 84.38 180 GLU A N 1
ATOM 1479 C CA . GLU A 1 180 ? -8.874 -15.835 57.586 1.00 84.38 180 GLU A CA 1
ATOM 1480 C C . GLU A 1 180 ? -9.806 -16.997 57.221 1.00 84.38 180 GLU A C 1
ATOM 1482 O O . GLU A 1 180 ? -10.757 -17.275 57.958 1.00 84.38 180 GLU A O 1
ATOM 1487 N N . LEU A 1 181 ? -9.511 -17.725 56.140 1.00 84.06 181 LEU A N 1
ATOM 1488 C CA . LEU A 1 181 ? -10.229 -18.938 55.747 1.00 84.06 181 LEU A CA 1
ATOM 1489 C C . LEU A 1 181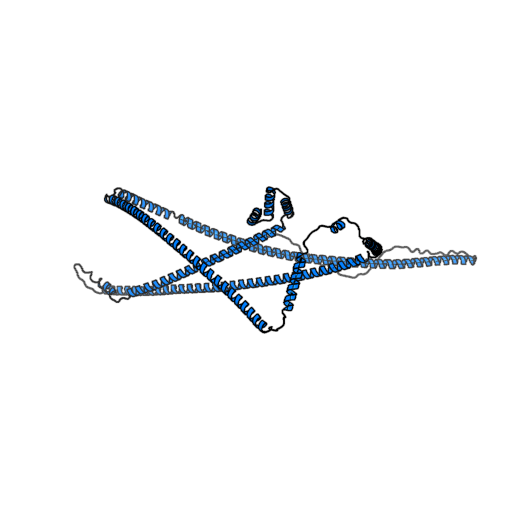 ? -10.062 -20.058 56.772 1.00 84.06 181 LEU A C 1
ATOM 1491 O O . LEU A 1 181 ? -11.021 -20.775 57.052 1.00 84.06 181 LEU A O 1
ATOM 1495 N N . GLU A 1 182 ? -8.879 -20.217 57.359 1.00 89.19 182 GLU A N 1
ATOM 1496 C CA . GLU A 1 182 ? -8.630 -21.209 58.403 1.00 89.19 182 GLU A CA 1
ATOM 1497 C C . GLU A 1 182 ? -9.404 -20.875 59.688 1.00 89.19 182 GLU A C 1
ATOM 1499 O O . GLU A 1 182 ? -10.065 -21.742 60.266 1.00 89.19 182 GLU A O 1
ATOM 1504 N N . ILE A 1 183 ? -9.430 -19.601 60.090 1.00 88.31 183 ILE A N 1
ATOM 1505 C CA . ILE A 1 183 ? -10.236 -19.121 61.221 1.00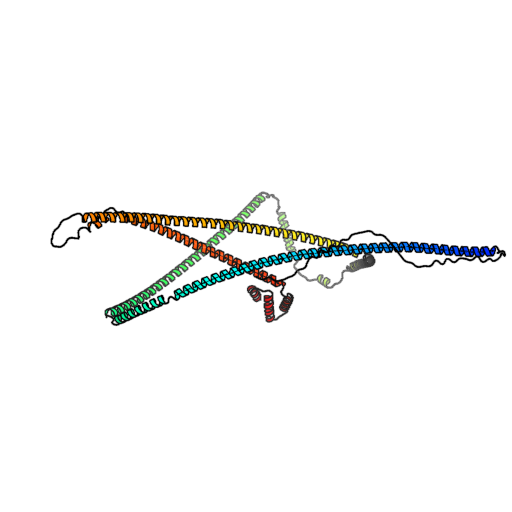 88.31 183 ILE A CA 1
ATOM 1506 C C . ILE A 1 183 ? -11.734 -19.310 60.944 1.00 88.31 183 ILE A C 1
ATOM 1508 O O . ILE A 1 183 ? -12.465 -19.784 61.819 1.00 88.31 183 ILE A O 1
ATOM 1512 N N . ALA A 1 184 ? -12.206 -18.967 59.744 1.00 85.00 184 ALA A N 1
ATOM 1513 C CA . ALA A 1 184 ? -13.601 -19.141 59.347 1.00 85.00 184 ALA A CA 1
ATOM 1514 C C . ALA A 1 184 ? -14.001 -20.623 59.309 1.00 85.00 184 ALA A C 1
ATOM 1516 O O . ALA A 1 184 ? -15.048 -20.978 59.843 1.00 85.00 184 ALA A O 1
ATOM 1517 N N . ASN A 1 185 ? -13.148 -21.498 58.772 1.00 85.25 185 ASN A N 1
ATOM 1518 C CA . ASN A 1 185 ? -13.364 -22.945 58.764 1.00 85.25 185 ASN A CA 1
ATOM 1519 C C . ASN A 1 185 ? -13.389 -23.537 60.174 1.00 85.25 185 ASN A C 1
ATOM 1521 O O . ASN A 1 185 ? -14.195 -24.420 60.455 1.00 85.25 185 ASN A O 1
ATOM 1525 N N . ASN A 1 186 ? -12.542 -23.057 61.085 1.00 85.56 186 ASN A N 1
ATOM 1526 C CA . ASN A 1 186 ? -12.558 -23.514 62.473 1.00 85.56 186 ASN A CA 1
ATOM 1527 C C . ASN A 1 186 ? -13.829 -23.060 63.206 1.00 85.56 186 ASN A C 1
ATOM 1529 O O . ASN A 1 186 ? -14.429 -23.854 63.928 1.00 85.56 186 ASN A O 1
ATOM 1533 N N . LYS A 1 187 ? -14.301 -21.831 62.961 1.00 85.12 187 LYS A N 1
ATOM 1534 C CA . LYS A 1 187 ? -15.602 -21.352 63.464 1.00 85.12 187 LYS A CA 1
ATOM 1535 C C . LYS A 1 187 ? -16.775 -22.124 62.857 1.00 85.12 187 LYS A C 1
ATOM 1537 O O . LYS A 1 187 ? -17.707 -22.464 63.579 1.00 85.12 187 LYS A O 1
ATOM 1542 N N . LEU A 1 188 ? -16.709 -22.444 61.564 1.00 78.38 188 LEU A N 1
ATOM 1543 C CA . LEU A 1 188 ? -17.692 -23.276 60.872 1.00 78.38 188 LEU A CA 1
ATOM 1544 C C . LEU A 1 188 ? -17.741 -24.672 61.495 1.00 78.38 188 LEU A C 1
ATOM 1546 O O . LEU A 1 188 ? -18.814 -25.113 61.871 1.00 78.38 188 LEU A O 1
ATOM 1550 N N . LYS A 1 189 ? -16.593 -25.330 61.699 1.00 81.19 189 LYS A N 1
ATOM 1551 C CA . LYS A 1 189 ? -16.519 -26.648 62.350 1.00 81.19 189 LYS A CA 1
ATOM 1552 C C . LYS A 1 189 ? -17.078 -26.627 63.771 1.00 81.19 189 LYS A C 1
ATOM 1554 O O . LYS A 1 189 ? -17.783 -27.554 64.152 1.00 81.19 189 LYS A O 1
ATOM 1559 N N . GLN A 1 190 ? -16.801 -25.576 64.543 1.00 77.88 190 GLN A N 1
ATOM 1560 C CA . GLN A 1 190 ? -17.364 -25.399 65.887 1.00 77.88 190 GLN A CA 1
ATOM 1561 C C . GLN A 1 190 ? -18.889 -25.208 65.849 1.00 77.88 190 GLN A C 1
ATOM 1563 O O . GLN A 1 190 ? -19.610 -25.819 66.641 1.00 77.88 190 GLN A O 1
ATOM 1568 N N . ALA A 1 191 ? -19.395 -24.427 64.891 1.00 70.31 191 ALA A N 1
ATOM 1569 C CA . ALA A 1 191 ? -20.828 -24.271 64.656 1.00 70.31 191 ALA A CA 1
ATOM 1570 C C . ALA A 1 191 ? -21.476 -25.576 64.153 1.00 70.31 191 ALA A C 1
ATOM 1572 O O . ALA A 1 191 ? -22.555 -25.934 64.607 1.00 70.31 191 ALA A O 1
ATOM 1573 N N . GLU A 1 192 ? -20.807 -26.342 63.292 1.00 69.94 192 GLU A N 1
ATOM 1574 C CA . GLU A 1 192 ? -21.253 -27.655 62.815 1.00 69.94 192 GLU A CA 1
ATOM 1575 C C . GLU A 1 192 ? -21.314 -28.684 63.948 1.00 69.94 192 GLU A C 1
ATOM 1577 O O . GLU A 1 192 ? -22.248 -29.481 64.002 1.00 69.94 192 GLU A O 1
ATOM 1582 N N . THR A 1 193 ? -20.361 -28.668 64.886 1.00 67.69 193 THR A N 1
ATOM 1583 C CA . THR A 1 193 ? -20.421 -29.521 66.082 1.00 67.69 193 THR A CA 1
ATOM 1584 C C . THR A 1 193 ? -21.536 -29.105 67.039 1.00 67.69 193 THR A C 1
ATOM 1586 O O . THR A 1 193 ? -22.180 -29.979 67.607 1.00 67.69 193 THR A O 1
ATOM 1589 N N . ALA A 1 194 ? -21.836 -27.806 67.146 1.00 62.38 194 ALA A N 1
ATOM 1590 C CA . ALA A 1 194 ? -22.985 -27.305 67.904 1.00 62.38 194 ALA A CA 1
ATOM 1591 C C . ALA A 1 194 ? -24.333 -27.607 67.214 1.00 62.38 194 ALA A C 1
ATOM 1593 O O . ALA A 1 194 ? -25.347 -27.768 67.880 1.00 62.38 194 ALA A O 1
ATOM 1594 N N . VAL A 1 195 ? -24.348 -27.737 65.882 1.00 55.84 195 VAL A N 1
ATOM 1595 C CA . VAL A 1 195 ? -25.519 -28.155 65.087 1.00 55.84 195 VAL A CA 1
ATOM 1596 C C . VAL A 1 195 ? -25.703 -29.682 65.083 1.00 55.84 195 VAL A C 1
ATOM 1598 O O . VAL A 1 195 ? -26.826 -30.160 64.917 1.00 55.84 195 VAL A O 1
ATOM 1601 N N . LYS A 1 196 ? -24.639 -30.472 65.295 1.00 56.72 196 LYS A N 1
ATOM 1602 C CA . LYS A 1 196 ? -24.727 -31.938 65.456 1.00 56.72 196 LYS A CA 1
ATOM 1603 C C . LYS A 1 196 ? -25.484 -32.363 66.715 1.00 56.72 196 LYS A C 1
ATOM 1605 O O . LYS A 1 196 ? -26.084 -33.433 66.703 1.00 56.72 196 LYS A O 1
ATOM 1610 N N . GLU A 1 197 ? -25.541 -31.526 67.747 1.00 61.81 197 GLU A N 1
ATOM 1611 C CA . GLU A 1 197 ? -26.580 -31.625 68.779 1.00 61.81 197 GLU A CA 1
ATOM 1612 C C . GLU A 1 197 ? -27.847 -30.938 68.262 1.00 61.81 197 GLU A C 1
ATOM 1614 O O . GLU A 1 197 ? -28.203 -29.836 68.666 1.00 61.81 197 GLU A O 1
ATOM 1619 N N . THR A 1 198 ? -28.489 -31.540 67.259 1.00 56.41 198 THR A N 1
ATOM 1620 C CA . THR A 1 198 ? -29.552 -30.856 66.523 1.00 56.41 198 THR A CA 1
ATOM 1621 C C . THR A 1 198 ? -30.813 -30.765 67.390 1.00 56.41 198 THR A C 1
ATOM 1623 O O . THR A 1 198 ? -31.382 -31.803 67.739 1.00 56.41 198 THR A O 1
ATOM 1626 N N . PRO A 1 199 ? -31.298 -29.555 67.733 1.00 65.38 199 PRO A N 1
ATOM 1627 C CA . PRO A 1 199 ? -32.524 -29.402 68.502 1.00 65.38 199 PRO A CA 1
ATOM 1628 C C . PRO A 1 199 ? -33.694 -30.061 67.753 1.00 65.38 199 PRO A C 1
ATOM 1630 O O . PRO A 1 199 ? -33.779 -29.915 66.529 1.00 65.38 199 PRO A O 1
ATOM 1633 N N . PRO A 1 200 ? -34.636 -30.732 68.440 1.00 62.72 200 PRO A N 1
ATOM 1634 C CA . PRO A 1 200 ? -35.746 -31.460 67.805 1.00 62.72 200 PRO A CA 1
ATOM 1635 C C . PRO A 1 200 ? -36.592 -30.589 66.856 1.00 62.72 200 PRO A C 1
ATOM 1637 O O . PRO A 1 200 ? -37.165 -31.081 65.884 1.00 62.72 200 PRO A O 1
ATOM 1640 N N . ILE A 1 201 ? -36.594 -29.272 67.074 1.00 64.38 201 ILE A N 1
ATOM 1641 C CA . ILE A 1 201 ? -37.247 -28.273 66.220 1.00 64.38 201 ILE A CA 1
ATOM 1642 C C . ILE A 1 201 ? -36.584 -28.185 64.836 1.00 64.38 201 ILE A C 1
ATOM 1644 O O . ILE A 1 201 ? -37.279 -28.079 63.829 1.00 64.38 201 ILE A O 1
ATOM 1648 N N . LEU A 1 202 ? -35.258 -28.291 64.745 1.00 68.75 202 LEU A N 1
ATOM 1649 C CA . LEU A 1 202 ? -34.536 -28.179 63.475 1.00 68.75 202 LEU A CA 1
ATOM 1650 C C . LEU A 1 202 ? -34.729 -29.428 62.603 1.00 68.75 202 LEU A C 1
ATOM 1652 O O . LEU A 1 202 ? -34.842 -29.310 61.386 1.00 68.75 202 LEU A O 1
ATOM 1656 N N . VAL A 1 203 ? -34.862 -30.608 63.223 1.00 74.94 203 VAL A N 1
ATOM 1657 C CA . VAL A 1 203 ? -35.236 -31.856 62.532 1.00 74.94 203 VAL A CA 1
ATOM 1658 C C . VAL A 1 203 ? -36.666 -31.762 61.993 1.00 74.94 203 VAL A C 1
ATOM 1660 O O . VAL A 1 203 ? -36.917 -32.128 60.843 1.00 74.94 203 VAL A O 1
ATOM 1663 N N . SER A 1 204 ? -37.596 -31.203 62.778 1.00 77.38 204 SER A N 1
ATOM 1664 C CA . SER A 1 204 ? -38.968 -30.962 62.313 1.00 77.38 204 SER A CA 1
ATOM 1665 C C . SER A 1 204 ? -39.011 -29.968 61.145 1.00 77.38 204 SER A C 1
ATOM 1667 O O . SER A 1 204 ? -39.616 -30.270 60.116 1.00 77.38 204 SER A O 1
ATOM 1669 N N . LEU A 1 205 ? -38.253 -28.869 61.220 1.00 79.38 205 LEU A N 1
ATOM 1670 C CA . LEU A 1 205 ? -38.155 -27.867 60.158 1.00 79.38 205 LEU A CA 1
ATOM 1671 C C . LEU A 1 205 ? -37.479 -28.427 58.900 1.00 79.38 205 LEU A C 1
ATOM 1673 O O . LEU A 1 205 ? -37.880 -28.117 57.781 1.00 79.38 205 LEU A O 1
ATOM 1677 N N . GLN A 1 206 ? -36.475 -29.293 59.056 1.00 82.19 206 GLN A N 1
ATOM 1678 C CA . GLN A 1 206 ? -35.848 -29.991 57.938 1.00 82.19 206 GLN A CA 1
ATOM 1679 C C . GLN A 1 206 ? -36.849 -30.927 57.249 1.00 82.19 206 GLN A C 1
ATOM 1681 O O . GLN A 1 206 ? -36.919 -30.942 56.019 1.00 82.19 206 GLN A O 1
ATOM 1686 N N . SER A 1 207 ? -37.669 -31.653 58.016 1.00 82.19 207 SER A N 1
ATOM 1687 C CA . SER A 1 207 ? -38.729 -32.499 57.461 1.00 82.19 207 SER A CA 1
ATOM 1688 C C . SER A 1 207 ? -39.799 -31.674 56.730 1.00 82.19 207 SER A C 1
ATOM 1690 O O . SER A 1 207 ? -40.139 -31.995 55.589 1.00 82.19 207 SER A O 1
ATOM 1692 N N . GLU A 1 208 ? -40.225 -30.543 57.297 1.00 86.38 208 GLU A N 1
ATOM 1693 C CA . GLU A 1 208 ? -41.188 -29.623 56.685 1.00 86.38 208 GLU A CA 1
ATOM 1694 C C . GLU A 1 208 ? -40.625 -28.989 55.407 1.00 86.38 208 GLU A C 1
ATOM 1696 O O . GLU A 1 208 ? -41.287 -28.965 54.371 1.00 86.38 208 GLU A O 1
ATOM 1701 N N . MET A 1 209 ? -39.351 -28.589 55.414 1.00 82.44 209 MET A N 1
ATOM 1702 C CA . MET A 1 209 ? -38.674 -28.063 54.231 1.00 82.44 209 MET A CA 1
ATOM 1703 C C . MET A 1 209 ? -38.551 -29.123 53.128 1.00 82.44 209 MET A C 1
ATOM 1705 O O . MET A 1 209 ? -38.687 -28.804 51.946 1.00 82.44 209 MET A O 1
ATOM 1709 N N . THR A 1 210 ? -38.313 -30.394 53.471 1.00 87.12 210 THR A N 1
ATOM 1710 C CA . THR A 1 210 ? -38.308 -31.477 52.471 1.00 87.12 210 THR A CA 1
ATOM 1711 C C . THR A 1 210 ? -39.703 -31.773 51.924 1.00 87.12 210 THR A C 1
ATOM 1713 O O . THR A 1 210 ? -39.837 -31.986 50.716 1.00 87.12 210 THR A O 1
ATOM 1716 N N . ALA A 1 211 ? -40.739 -31.715 52.765 1.00 89.31 211 ALA A N 1
ATOM 1717 C CA . ALA A 1 211 ? -42.129 -31.863 52.349 1.00 89.31 211 ALA A CA 1
ATOM 1718 C C . ALA A 1 211 ? -42.549 -30.721 51.411 1.00 89.31 211 ALA A C 1
ATOM 1720 O O . ALA A 1 211 ? -43.066 -30.980 50.325 1.00 89.31 211 ALA A O 1
ATOM 1721 N N . MET A 1 212 ? -42.210 -29.478 51.758 1.00 88.56 212 MET A N 1
ATOM 1722 C CA . MET A 1 212 ? -42.461 -28.293 50.938 1.00 88.56 212 MET A CA 1
ATOM 1723 C C . MET A 1 212 ? -41.706 -28.361 49.602 1.00 88.56 212 MET A C 1
ATOM 1725 O O . MET A 1 212 ? -42.287 -28.141 48.542 1.00 88.56 212 MET A O 1
ATOM 1729 N N . LYS A 1 213 ? -40.427 -28.765 49.605 1.00 90.12 213 LYS A N 1
ATOM 1730 C CA . LYS A 1 213 ? -39.652 -28.988 48.367 1.00 90.12 213 LYS A CA 1
ATOM 1731 C C . LYS A 1 213 ? -40.277 -30.068 47.486 1.00 90.12 213 LYS A C 1
ATOM 1733 O O . LYS A 1 213 ? -40.303 -29.919 46.264 1.00 90.12 213 LYS A O 1
ATOM 1738 N N . LYS A 1 214 ? -40.781 -31.154 48.079 1.00 91.38 214 LYS A N 1
ATOM 1739 C CA . LYS A 1 214 ? -41.487 -32.214 47.350 1.00 91.38 214 LYS A CA 1
ATOM 1740 C C . LYS A 1 214 ? -42.794 -31.687 46.752 1.00 91.38 214 LYS A C 1
ATOM 1742 O O . LYS A 1 214 ? -43.037 -31.918 45.571 1.00 91.38 214 LYS A O 1
ATOM 1747 N N . GLN A 1 215 ? -43.576 -30.931 47.520 1.00 91.94 215 GLN A N 1
ATOM 1748 C CA . GLN A 1 215 ? -44.819 -30.314 47.061 1.00 91.94 215 GLN A CA 1
ATOM 1749 C C . GLN A 1 215 ? -44.571 -29.322 45.918 1.00 91.94 215 GLN A C 1
ATOM 1751 O O . GLN A 1 215 ? -45.250 -29.395 44.899 1.00 91.94 215 GLN A O 1
ATOM 1756 N N . HIS A 1 216 ? -43.557 -28.459 46.020 1.00 89.38 216 HIS A N 1
ATOM 1757 C CA . HIS A 1 216 ? -43.192 -27.544 44.937 1.00 89.38 216 HIS A CA 1
ATOM 1758 C C . HIS A 1 216 ? -42.725 -28.281 43.684 1.00 89.38 216 HIS A C 1
ATOM 1760 O O . HIS A 1 216 ? -43.117 -27.906 42.585 1.00 89.38 216 HIS A O 1
ATOM 1766 N N . ARG A 1 217 ? -41.944 -29.360 43.817 1.00 91.25 217 ARG A N 1
ATOM 1767 C CA . ARG A 1 217 ? -41.568 -30.192 42.661 1.00 91.25 217 ARG A CA 1
ATOM 1768 C C . ARG A 1 217 ? -42.787 -30.815 41.986 1.00 91.25 217 ARG A C 1
ATOM 1770 O O . ARG A 1 217 ? -42.843 -30.833 40.761 1.00 91.25 217 ARG A O 1
ATOM 1777 N N . MET A 1 218 ? -43.752 -31.300 42.765 1.00 91.25 218 MET A N 1
ATOM 1778 C CA . MET A 1 218 ? -45.005 -31.836 42.228 1.00 91.25 218 MET A CA 1
ATOM 1779 C C . MET A 1 218 ? -45.824 -30.747 41.525 1.00 91.25 218 MET A C 1
ATOM 1781 O O . MET A 1 218 ? -46.243 -30.961 40.393 1.00 91.25 218 MET A O 1
ATOM 1785 N N . ALA A 1 219 ? -45.957 -29.562 42.128 1.00 91.75 219 ALA A N 1
ATOM 1786 C CA . ALA A 1 219 ? -46.661 -28.427 41.531 1.00 91.75 219 ALA A CA 1
ATOM 1787 C C . ALA A 1 219 ? -45.999 -27.945 40.229 1.00 91.75 219 ALA A C 1
ATOM 1789 O O . ALA A 1 219 ? -46.685 -27.723 39.238 1.00 91.75 219 ALA A O 1
ATOM 1790 N N . ILE A 1 220 ? -44.663 -27.855 40.190 1.00 90.00 220 ILE A N 1
ATOM 1791 C CA . ILE A 1 220 ? -43.916 -27.522 38.967 1.00 90.00 220 ILE A CA 1
ATOM 1792 C C . ILE A 1 220 ? -44.161 -28.579 37.890 1.00 90.00 220 ILE A C 1
ATOM 1794 O O . ILE A 1 220 ? -44.358 -28.237 36.730 1.00 90.00 220 ILE A O 1
ATOM 1798 N N . HIS A 1 221 ? -44.165 -29.862 38.254 1.00 93.94 221 HIS A N 1
ATOM 1799 C CA . HIS A 1 221 ? -44.392 -30.934 37.291 1.00 93.94 221 HIS A CA 1
ATOM 1800 C C . HIS A 1 221 ? -45.828 -30.939 36.741 1.00 93.94 221 HIS A C 1
ATOM 1802 O O . HIS A 1 221 ? -46.035 -31.180 35.551 1.00 93.94 221 HIS A O 1
ATOM 1808 N N . GLU A 1 222 ? -46.825 -30.650 37.578 1.00 92.81 222 GLU A N 1
ATOM 1809 C CA . GLU A 1 222 ? -48.212 -30.474 37.139 1.00 92.81 222 GLU A CA 1
ATOM 1810 C C . GLU A 1 222 ? -48.376 -29.246 36.240 1.00 92.81 222 GLU A C 1
ATOM 1812 O O . GLU A 1 222 ? -49.031 -29.341 35.202 1.00 92.81 222 GLU A O 1
ATOM 1817 N N . GLU A 1 223 ? -47.726 -28.130 36.572 1.00 87.38 223 GLU A N 1
ATOM 1818 C CA . GLU A 1 223 ? -47.754 -26.921 35.750 1.00 87.38 223 GLU A CA 1
ATOM 1819 C C . GLU A 1 223 ? -47.046 -27.133 34.407 1.00 87.38 223 GLU A C 1
ATOM 1821 O O . GLU A 1 223 ? -47.559 -26.729 33.370 1.00 87.38 223 GLU A O 1
ATOM 1826 N N . GLN A 1 224 ? -45.930 -27.868 34.382 1.00 90.88 224 GLN A N 1
ATOM 1827 C CA . GLN A 1 224 ? -45.277 -28.286 33.138 1.00 90.88 224 GLN A CA 1
ATOM 1828 C C . GLN A 1 224 ? -46.204 -29.144 32.272 1.00 90.88 224 GLN A C 1
ATOM 1830 O O . GLN A 1 224 ? -46.296 -28.919 31.067 1.00 90.88 224 GLN A O 1
ATOM 1835 N N . LYS A 1 225 ? -46.928 -30.105 32.863 1.00 92.94 225 LYS A N 1
ATOM 1836 C CA . LYS A 1 225 ? -47.918 -30.904 32.123 1.00 92.94 225 LYS A CA 1
ATOM 1837 C C . LYS A 1 225 ? -49.041 -30.035 31.559 1.00 92.94 225 LYS A C 1
ATOM 1839 O O . LYS A 1 225 ? -49.429 -30.231 30.409 1.00 92.94 225 LYS A O 1
ATOM 1844 N N . ARG A 1 226 ? -49.544 -29.072 32.339 1.00 93.19 226 ARG A N 1
ATOM 1845 C CA . ARG A 1 226 ? -50.560 -28.112 31.880 1.00 93.19 226 ARG A CA 1
ATOM 1846 C C . ARG A 1 226 ? -50.031 -27.234 30.749 1.00 93.19 226 ARG A C 1
ATOM 1848 O O . ARG A 1 226 ? -50.706 -27.111 29.734 1.00 93.19 226 ARG A O 1
ATOM 1855 N N . ALA A 1 227 ? -48.817 -26.706 30.875 1.00 88.88 227 ALA A N 1
ATOM 1856 C CA . ALA A 1 227 ? -48.173 -25.893 29.849 1.00 88.88 227 ALA A CA 1
ATOM 1857 C C . ALA A 1 227 ? -47.999 -26.667 28.534 1.00 88.88 227 ALA A C 1
ATOM 1859 O O . ALA A 1 227 ? -48.362 -26.157 27.479 1.00 88.88 227 ALA A O 1
ATOM 1860 N N . VAL A 1 228 ? -47.542 -27.924 28.591 1.00 90.06 228 VAL A N 1
ATOM 1861 C CA . VAL A 1 228 ? -47.420 -28.785 27.401 1.00 90.06 228 VAL A CA 1
ATOM 1862 C C . VAL A 1 228 ? -48.785 -29.047 26.756 1.00 90.06 228 VAL A C 1
ATOM 1864 O O . VAL A 1 228 ? -48.895 -29.016 25.532 1.00 90.06 228 VAL A O 1
ATOM 1867 N N . ALA A 1 229 ? -49.839 -29.276 27.545 1.00 92.56 229 ALA A N 1
ATOM 1868 C CA . ALA A 1 229 ? -51.187 -29.466 27.009 1.00 92.56 229 ALA A CA 1
ATOM 1869 C C . ALA A 1 229 ? -51.712 -28.200 26.305 1.00 92.56 229 ALA A C 1
ATOM 1871 O O . ALA A 1 229 ? -52.279 -28.293 25.216 1.00 92.56 229 ALA A O 1
ATOM 1872 N N . VAL A 1 230 ? -51.475 -27.019 26.885 1.00 92.31 230 VAL A N 1
ATOM 1873 C CA . VAL A 1 230 ? -51.825 -25.725 26.274 1.00 92.31 230 VAL A CA 1
ATOM 1874 C C . VAL A 1 230 ? -51.006 -25.478 25.003 1.00 92.31 230 VAL A C 1
ATOM 1876 O O . VAL A 1 230 ? -51.566 -25.068 23.991 1.00 92.31 230 VAL A O 1
ATOM 1879 N N . GLU A 1 231 ? -49.710 -25.792 25.004 1.00 91.06 231 GLU A N 1
ATOM 1880 C CA . GLU A 1 231 ? -48.846 -25.674 23.823 1.00 91.06 231 GLU A CA 1
ATOM 1881 C C . GLU A 1 231 ? -49.320 -26.589 22.681 1.00 91.06 231 GLU A C 1
ATOM 1883 O O . GLU A 1 231 ? -49.354 -26.183 21.519 1.00 91.06 231 GLU A O 1
ATOM 1888 N N . GLN A 1 232 ? -49.740 -27.819 22.993 1.00 93.31 232 GLN A N 1
ATOM 1889 C CA . GLN A 1 232 ? -50.318 -28.729 22.002 1.00 93.31 232 GLN A CA 1
ATOM 1890 C C . GLN A 1 232 ? -51.627 -28.184 21.423 1.00 93.31 232 GLN A C 1
ATOM 1892 O O . GLN A 1 232 ? -51.820 -28.240 20.208 1.00 93.31 232 GLN A O 1
ATOM 1897 N N . GLN A 1 233 ? -52.506 -27.626 22.260 1.00 93.12 233 GLN A N 1
ATOM 1898 C CA . GLN A 1 233 ? -53.741 -26.986 21.799 1.00 93.12 233 GLN A CA 1
ATOM 1899 C C . GLN A 1 233 ? -53.454 -25.768 20.910 1.00 93.12 233 GLN A C 1
ATOM 1901 O O . GLN A 1 233 ? -54.077 -25.632 19.857 1.00 93.12 233 GLN A O 1
ATOM 1906 N N . ALA A 1 234 ? -52.472 -24.937 21.270 1.00 89.88 234 ALA A N 1
ATOM 1907 C CA . ALA A 1 234 ? -52.040 -23.803 20.457 1.00 89.88 234 ALA A CA 1
ATOM 1908 C C . ALA A 1 234 ? -51.531 -24.255 19.079 1.00 89.88 234 ALA A C 1
ATOM 1910 O O . ALA A 1 234 ? -51.990 -23.741 18.064 1.00 89.88 234 ALA A O 1
ATOM 1911 N N . LYS A 1 235 ? -50.691 -25.299 19.021 1.00 93.12 235 LYS A N 1
ATOM 1912 C CA . LYS A 1 235 ? -50.212 -25.875 17.750 1.00 93.12 235 LYS A CA 1
ATOM 1913 C C . LYS A 1 235 ? -51.343 -26.420 16.875 1.00 93.12 235 LYS A C 1
ATOM 1915 O O . LYS A 1 235 ? -51.272 -26.333 15.652 1.00 93.12 235 LYS A O 1
ATOM 1920 N N . ILE A 1 236 ? -52.381 -27.010 17.472 1.00 94.06 236 ILE A N 1
ATOM 1921 C CA . ILE A 1 236 ? -53.558 -27.478 16.721 1.00 94.06 236 ILE A CA 1
ATOM 1922 C C . ILE A 1 236 ? -54.321 -26.285 16.132 1.00 94.06 236 ILE A C 1
ATOM 1924 O O . ILE A 1 236 ? -54.703 -26.334 14.962 1.00 94.06 236 ILE A O 1
ATOM 1928 N N . LEU A 1 237 ? -54.510 -25.213 16.908 1.00 92.44 237 LEU A N 1
ATOM 1929 C CA . LEU A 1 237 ? -55.157 -23.988 16.432 1.00 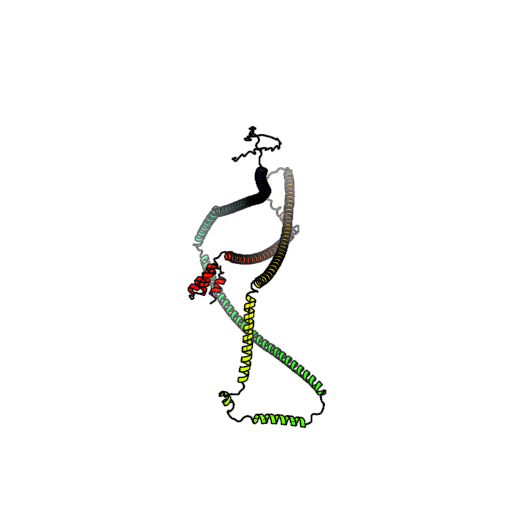92.44 237 LEU A CA 1
ATOM 1930 C C . LEU A 1 237 ? -54.348 -23.310 15.322 1.00 92.44 237 LEU A C 1
ATOM 1932 O O . LEU A 1 237 ? -54.926 -22.940 14.305 1.00 92.44 237 LEU A O 1
ATOM 1936 N N . GLU A 1 238 ? -53.026 -23.208 15.464 1.00 90.94 238 GLU A N 1
ATOM 1937 C CA . GLU A 1 238 ? -52.139 -22.666 14.427 1.00 90.94 238 GLU A CA 1
ATOM 1938 C C . GLU A 1 238 ? -52.262 -23.443 13.115 1.00 90.94 238 GLU A C 1
ATOM 1940 O O . GLU A 1 238 ? -52.494 -22.831 12.076 1.00 90.94 238 GLU A O 1
ATOM 1945 N N . ARG A 1 239 ? -52.229 -24.783 13.154 1.00 92.62 239 ARG A N 1
ATOM 1946 C CA . ARG A 1 239 ? -52.449 -25.608 11.951 1.00 92.62 239 ARG A CA 1
ATOM 1947 C C . ARG A 1 239 ? -53.829 -25.390 11.337 1.00 92.62 239 ARG A C 1
ATOM 1949 O O . ARG A 1 239 ? -53.960 -25.355 10.118 1.00 92.62 239 ARG A O 1
ATOM 1956 N N . ALA A 1 240 ? -54.872 -25.248 12.156 1.00 94.31 240 ALA A N 1
ATOM 1957 C CA . ALA A 1 240 ? -56.216 -24.964 11.655 1.00 94.31 240 ALA A CA 1
ATOM 1958 C C . ALA A 1 240 ? -56.292 -23.577 10.988 1.00 94.31 240 ALA A C 1
ATOM 1960 O O . ALA A 1 240 ? -56.948 -23.421 9.956 1.00 94.31 240 ALA A O 1
ATOM 1961 N N . HIS A 1 241 ? -55.601 -22.580 11.546 1.00 94.50 241 HIS A N 1
ATOM 1962 C CA . HIS A 1 241 ? -55.479 -21.255 10.948 1.00 94.50 241 HIS A CA 1
ATOM 1963 C C . HIS A 1 241 ? -54.675 -21.287 9.646 1.00 94.50 241 HIS A C 1
ATOM 1965 O O . HIS A 1 241 ? -55.133 -20.713 8.663 1.00 94.50 241 HIS A O 1
ATOM 1971 N N . GLU A 1 242 ? -53.553 -22.003 9.602 1.00 94.88 242 GLU A N 1
ATOM 1972 C CA . GLU A 1 242 ? -52.734 -22.186 8.400 1.00 94.88 242 GLU A CA 1
ATOM 1973 C C . GLU A 1 242 ? -53.535 -22.849 7.272 1.00 94.88 242 GLU A C 1
ATOM 1975 O O . GLU A 1 242 ? -53.573 -22.331 6.159 1.00 94.88 242 GLU A O 1
ATOM 1980 N N . LEU A 1 243 ? -54.283 -23.919 7.567 1.00 94.69 243 LEU A N 1
ATOM 1981 C CA . LEU A 1 243 ? -55.173 -24.563 6.592 1.00 94.69 243 LEU A CA 1
ATOM 1982 C C . LEU A 1 243 ? -56.269 -23.619 6.088 1.00 94.69 243 LEU A C 1
ATOM 1984 O O . LEU A 1 243 ? -56.601 -23.622 4.901 1.00 94.69 243 LEU A O 1
ATOM 1988 N N . ARG A 1 244 ? -56.838 -22.793 6.973 1.00 96.12 244 ARG A N 1
ATOM 1989 C CA . ARG A 1 244 ? -57.833 -21.790 6.579 1.00 96.12 244 ARG A CA 1
ATOM 1990 C C . ARG A 1 244 ? -57.216 -20.725 5.674 1.00 96.12 244 ARG A C 1
ATOM 1992 O O . ARG A 1 244 ? -57.854 -20.351 4.695 1.00 96.12 244 ARG A O 1
ATOM 1999 N N . VAL A 1 245 ? -56.013 -20.246 5.987 1.00 94.81 245 VAL A N 1
ATOM 2000 C CA . VAL A 1 245 ? -55.287 -19.278 5.152 1.00 94.81 245 VAL A CA 1
ATOM 2001 C C . VAL A 1 245 ? -54.978 -19.893 3.792 1.00 94.81 245 VAL A C 1
ATOM 2003 O O . VAL A 1 245 ? -55.365 -19.306 2.792 1.00 94.81 245 VAL A O 1
ATOM 2006 N N . ALA A 1 246 ? -54.439 -21.112 3.739 1.00 94.38 246 ALA A N 1
ATOM 2007 C CA . ALA A 1 246 ? -54.169 -21.813 2.485 1.00 94.38 246 ALA A CA 1
ATOM 2008 C C . ALA A 1 246 ? -55.439 -22.011 1.633 1.00 94.38 246 ALA A C 1
ATOM 2010 O O . ALA A 1 246 ? -55.422 -21.825 0.418 1.00 94.38 246 ALA A O 1
ATOM 2011 N N . SER A 1 247 ? -56.576 -22.336 2.259 1.00 95.44 247 SER A N 1
ATOM 2012 C CA . SER A 1 247 ? -57.863 -22.432 1.557 1.00 95.44 247 SER A CA 1
ATOM 2013 C C . SER A 1 247 ? -58.335 -21.077 1.014 1.00 95.44 247 SER A C 1
ATOM 2015 O O . SER A 1 247 ? -58.827 -21.009 -0.114 1.00 95.44 247 SER A O 1
ATOM 2017 N N . LEU A 1 248 ? -58.164 -19.995 1.782 1.00 95.50 248 LEU A N 1
ATOM 2018 C CA . LEU A 1 248 ? -58.483 -18.639 1.331 1.00 95.50 248 LEU A CA 1
ATOM 2019 C C . LEU A 1 248 ? -57.553 -18.182 0.203 1.00 95.50 248 LEU A C 1
ATOM 2021 O O . LEU A 1 248 ? -58.031 -17.580 -0.753 1.00 95.50 248 LEU A O 1
ATOM 2025 N N . GLU A 1 249 ? -56.264 -18.502 0.275 1.00 94.75 249 GLU A N 1
ATOM 2026 C CA . GLU A 1 249 ? -55.278 -18.226 -0.773 1.00 94.75 249 GLU A CA 1
ATOM 2027 C C . GLU A 1 249 ? -55.597 -18.991 -2.058 1.00 94.75 249 GLU A C 1
ATOM 2029 O O . GLU A 1 249 ? -55.610 -18.389 -3.127 1.00 94.75 249 GLU A O 1
ATOM 2034 N N . SER A 1 250 ? -55.956 -20.277 -1.964 1.00 94.50 250 SER A N 1
ATOM 2035 C CA . SER A 1 250 ? -56.429 -21.064 -3.112 1.00 94.50 250 SER A CA 1
ATOM 2036 C C . SER A 1 250 ? -57.662 -20.426 -3.743 1.00 94.50 250 SER A C 1
ATOM 2038 O O . SER A 1 250 ? -57.729 -20.258 -4.959 1.00 94.50 250 SER A O 1
ATOM 2040 N N . ARG A 1 251 ? -58.635 -20.004 -2.925 1.00 95.00 251 ARG A N 1
ATOM 2041 C CA . ARG A 1 251 ? -59.842 -19.353 -3.440 1.00 95.00 251 ARG A CA 1
ATOM 2042 C C . ARG A 1 251 ? -59.547 -17.983 -4.055 1.00 95.00 251 ARG A C 1
ATOM 2044 O O . ARG A 1 251 ? -60.192 -17.601 -5.030 1.00 95.00 251 ARG A O 1
ATOM 2051 N N . LEU A 1 252 ? -58.585 -17.243 -3.507 1.00 95.12 252 LEU A N 1
ATOM 2052 C CA . LEU A 1 252 ? -58.124 -15.970 -4.058 1.00 95.12 252 LEU A CA 1
ATOM 2053 C C . LEU A 1 252 ? -57.385 -16.181 -5.385 1.00 95.12 252 LEU A C 1
ATOM 2055 O O . LEU A 1 252 ? -57.582 -15.394 -6.309 1.00 95.12 252 LEU A O 1
ATOM 2059 N N . ALA A 1 253 ? -56.603 -17.255 -5.512 1.00 93.06 253 ALA A N 1
ATOM 2060 C CA . ALA A 1 253 ? -55.964 -17.651 -6.762 1.00 93.06 253 ALA A CA 1
ATOM 2061 C C . ALA A 1 253 ? -57.003 -18.019 -7.833 1.00 93.06 253 ALA A C 1
ATOM 2063 O O . ALA A 1 253 ? -56.937 -17.481 -8.934 1.00 93.06 253 ALA A O 1
ATOM 2064 N N . GLU A 1 254 ? -58.015 -18.825 -7.493 1.00 95.06 254 GLU A N 1
ATOM 2065 C CA . GLU A 1 254 ? -59.140 -19.136 -8.391 1.00 95.06 254 GLU A CA 1
ATOM 2066 C C . GLU A 1 254 ? -59.877 -17.863 -8.841 1.00 95.06 254 GLU A C 1
ATOM 2068 O O . GLU A 1 254 ? -60.143 -17.666 -10.027 1.00 95.06 254 GLU A O 1
ATOM 2073 N N . LEU A 1 255 ? -60.188 -16.950 -7.912 1.00 95.25 255 LEU A N 1
ATOM 2074 C CA . LEU A 1 255 ? -60.815 -15.670 -8.253 1.00 95.25 255 LEU A CA 1
ATOM 2075 C C . LEU A 1 255 ? -59.910 -14.827 -9.160 1.00 95.25 255 LEU A C 1
ATOM 2077 O O . LEU A 1 255 ? -60.390 -14.265 -10.142 1.00 95.25 255 LEU A O 1
ATOM 2081 N N . SER A 1 256 ? -58.609 -14.779 -8.884 1.00 93.62 256 SER A N 1
ATOM 2082 C CA . SER A 1 256 ? -57.639 -14.046 -9.705 1.00 93.62 256 SER A CA 1
ATOM 2083 C C . SER A 1 256 ? -57.525 -14.634 -11.112 1.00 93.62 256 SER A C 1
ATOM 2085 O O . SER A 1 256 ? -57.458 -13.883 -12.083 1.00 93.62 256 SER A O 1
ATOM 2087 N N . GLU A 1 257 ? -57.571 -15.961 -11.242 1.00 94.56 257 GLU A N 1
ATOM 2088 C CA . GLU A 1 257 ? -57.593 -16.651 -12.531 1.00 94.56 257 GLU A CA 1
ATOM 2089 C C . GLU A 1 257 ? -58.868 -16.327 -13.314 1.00 94.56 257 GLU A C 1
ATOM 2091 O O . GLU A 1 257 ? -58.789 -15.955 -14.484 1.00 94.56 257 GLU A O 1
ATOM 2096 N N . THR A 1 258 ? -60.042 -16.383 -12.674 1.00 95.12 258 THR A N 1
ATOM 2097 C CA . THR A 1 258 ? -61.303 -16.034 -13.351 1.00 95.12 258 THR A CA 1
ATOM 2098 C C . THR A 1 258 ? -61.327 -14.572 -13.798 1.00 95.12 258 THR A C 1
ATOM 2100 O O . THR A 1 258 ? -61.691 -14.296 -14.939 1.00 95.12 258 THR A O 1
ATOM 2103 N N . VAL A 1 259 ? -60.883 -13.630 -12.955 1.00 95.25 259 VAL A N 1
ATOM 2104 C CA . VAL A 1 259 ? -60.798 -12.201 -13.303 1.00 95.25 259 VAL A CA 1
ATOM 2105 C C . VAL A 1 259 ? -59.789 -11.966 -14.431 1.00 95.25 259 VAL A C 1
ATOM 2107 O O . VAL A 1 259 ? -60.100 -11.248 -15.382 1.00 95.25 259 VAL A O 1
ATOM 2110 N N . GLY A 1 260 ? -58.618 -12.608 -14.380 1.00 94.31 260 GLY A N 1
ATOM 2111 C CA . GLY A 1 260 ? -57.636 -12.568 -15.466 1.00 94.31 260 GLY A CA 1
ATOM 2112 C C . GLY A 1 260 ? -58.181 -13.152 -16.774 1.00 94.31 260 GLY A C 1
ATOM 2113 O O . GLY A 1 260 ? -57.950 -12.598 -17.850 1.00 94.31 260 GLY A O 1
ATOM 2114 N N . GLY A 1 261 ? -58.971 -14.226 -16.691 1.00 94.50 261 GLY A N 1
ATOM 2115 C CA . GLY A 1 261 ? -59.694 -14.810 -17.818 1.00 94.50 261 GLY A CA 1
ATOM 2116 C C . GLY A 1 261 ? -60.711 -13.845 -18.431 1.00 94.50 261 GLY A C 1
ATOM 2117 O O . GLY A 1 261 ? -60.733 -13.683 -19.652 1.00 94.50 261 GLY A O 1
ATOM 2118 N N . TYR A 1 262 ? -61.499 -13.152 -17.604 1.00 95.12 262 TYR A N 1
ATOM 2119 C CA . TYR A 1 262 ? -62.446 -12.133 -18.067 1.00 95.12 262 TYR A CA 1
ATOM 2120 C C . TYR A 1 262 ? -61.752 -10.950 -18.744 1.00 95.12 262 TYR A C 1
ATOM 2122 O O . TYR A 1 262 ? -62.227 -10.500 -19.785 1.00 95.12 262 TYR A O 1
ATOM 2130 N N . ASP A 1 263 ? -60.629 -10.454 -18.215 1.00 94.56 263 ASP A N 1
ATOM 2131 C CA . ASP A 1 263 ? -59.912 -9.353 -18.870 1.00 94.56 263 ASP A CA 1
ATOM 2132 C C . ASP A 1 263 ? -59.295 -9.799 -20.204 1.00 94.56 263 ASP A C 1
ATOM 2134 O O . ASP A 1 263 ? -59.380 -9.081 -21.202 1.00 94.56 263 ASP A O 1
ATOM 2138 N N . ARG A 1 264 ? -58.776 -11.032 -20.283 1.00 94.00 264 ARG A N 1
ATOM 2139 C CA . ARG A 1 264 ? -58.301 -11.606 -21.550 1.00 94.00 264 ARG A CA 1
ATOM 2140 C C . ARG A 1 264 ? -59.426 -11.747 -22.576 1.00 94.00 264 ARG A C 1
ATOM 2142 O O . ARG A 1 264 ? -59.221 -11.405 -23.740 1.00 94.00 264 ARG A O 1
ATOM 2149 N N . LEU A 1 265 ? -60.601 -12.225 -22.163 1.00 95.56 265 LEU A N 1
ATOM 2150 C CA . LEU A 1 265 ? -61.772 -12.323 -23.038 1.00 95.56 265 LEU A CA 1
ATOM 2151 C C . LEU A 1 265 ? -62.226 -10.934 -23.500 1.00 95.56 265 LEU A C 1
ATOM 2153 O O . LEU A 1 265 ? -62.428 -10.714 -24.688 1.00 95.56 265 LEU A O 1
ATOM 2157 N N . ARG A 1 266 ? -62.261 -9.955 -22.592 1.00 95.69 266 ARG A N 1
ATOM 2158 C CA . ARG A 1 266 ? -62.561 -8.556 -22.915 1.00 95.69 266 ARG A CA 1
ATOM 2159 C C . ARG A 1 266 ? -61.578 -7.969 -23.931 1.00 95.69 266 ARG A C 1
ATOM 2161 O O . ARG A 1 266 ? -62.001 -7.256 -24.838 1.00 95.69 266 ARG A O 1
ATOM 2168 N N . GLN A 1 267 ? -60.283 -8.267 -23.815 1.00 93.62 267 GLN A N 1
ATOM 2169 C CA . GLN A 1 267 ? -59.282 -7.862 -24.808 1.00 93.62 267 GLN A CA 1
ATOM 2170 C C . GLN A 1 267 ? -59.524 -8.544 -26.165 1.00 93.62 267 GLN A C 1
ATOM 2172 O O . GLN A 1 267 ? -59.432 -7.884 -27.201 1.00 93.62 267 GLN A O 1
ATOM 2177 N N . GLN A 1 268 ? -59.874 -9.835 -26.181 1.00 94.88 268 GLN A N 1
ATOM 2178 C CA . GLN A 1 268 ? -60.246 -10.545 -27.412 1.00 94.88 268 GLN A CA 1
ATOM 2179 C C . GLN A 1 268 ? -61.480 -9.928 -28.074 1.00 94.88 268 GLN A C 1
ATOM 2181 O O . GLN A 1 268 ? -61.451 -9.664 -29.277 1.00 94.88 268 GLN A O 1
ATOM 2186 N N . ASP A 1 269 ? -62.518 -9.626 -27.298 1.00 94.12 269 ASP A N 1
ATOM 2187 C CA . ASP A 1 269 ? -63.723 -8.957 -27.782 1.00 94.12 269 ASP A CA 1
ATOM 2188 C C . ASP A 1 269 ? -63.399 -7.561 -28.314 1.00 94.12 269 ASP A C 1
ATOM 2190 O O . ASP A 1 269 ? -63.868 -7.178 -29.383 1.00 94.12 269 ASP A O 1
ATOM 2194 N N . GLN A 1 270 ? -62.534 -6.802 -27.637 1.00 94.19 270 GLN A N 1
ATOM 2195 C CA . GLN A 1 270 ? -62.095 -5.491 -28.110 1.00 94.19 270 GLN A CA 1
ATOM 2196 C C . GLN A 1 270 ? -61.341 -5.586 -29.446 1.00 94.19 270 GLN A C 1
ATOM 2198 O O . GLN A 1 270 ? -61.572 -4.763 -30.337 1.00 94.19 270 GLN A O 1
ATOM 2203 N N . LEU A 1 271 ? -60.493 -6.604 -29.623 1.00 93.50 271 LEU A N 1
ATOM 2204 C CA . LEU A 1 271 ? -59.825 -6.891 -30.896 1.00 93.50 271 LEU A CA 1
ATOM 2205 C C . LEU A 1 271 ? -60.825 -7.319 -31.980 1.00 93.50 271 LEU A C 1
ATOM 2207 O O . LEU A 1 271 ? -60.712 -6.876 -33.123 1.00 93.50 271 LEU A O 1
ATOM 2211 N N . ALA A 1 272 ? -61.819 -8.143 -31.647 1.00 93.38 272 ALA A N 1
ATOM 2212 C CA . ALA A 1 272 ? -62.877 -8.543 -32.573 1.00 93.38 272 ALA A CA 1
ATOM 2213 C C . ALA A 1 272 ? -63.728 -7.338 -33.004 1.00 93.38 272 ALA A C 1
ATOM 2215 O O . ALA A 1 272 ? -63.966 -7.146 -34.195 1.00 93.38 272 ALA A O 1
ATOM 2216 N N . ILE A 1 273 ? -64.098 -6.466 -32.063 1.00 92.69 273 ILE A N 1
ATOM 2217 C CA . ILE A 1 273 ? -64.792 -5.203 -32.332 1.00 92.69 273 ILE A CA 1
ATOM 2218 C C . ILE A 1 273 ? -63.941 -4.309 -33.238 1.00 92.69 273 ILE A C 1
ATOM 2220 O O . ILE A 1 273 ? -64.479 -3.706 -34.162 1.00 92.69 273 ILE A O 1
ATOM 2224 N N . GLN A 1 274 ? -62.625 -4.217 -33.025 1.00 92.25 274 GLN A N 1
ATOM 2225 C CA . GLN A 1 274 ? -61.738 -3.469 -33.923 1.00 92.25 274 GLN A CA 1
ATOM 2226 C C . GLN A 1 274 ? -61.695 -4.073 -35.331 1.00 92.25 274 GLN A C 1
ATOM 2228 O O . GLN A 1 274 ? -61.786 -3.330 -36.305 1.00 92.25 274 GLN A O 1
ATOM 2233 N N . LYS A 1 275 ? -61.622 -5.404 -35.461 1.00 93.19 275 LYS A N 1
ATOM 2234 C CA . LYS A 1 275 ? -61.684 -6.084 -36.765 1.00 93.19 275 LYS A CA 1
ATOM 2235 C C . LYS A 1 275 ? -63.005 -5.817 -37.479 1.00 93.19 275 LYS A C 1
ATOM 2237 O O . LYS A 1 275 ? -62.983 -5.442 -38.645 1.00 93.19 275 LYS A O 1
ATOM 2242 N N . LEU A 1 276 ? -64.132 -5.938 -36.780 1.00 90.69 276 LEU A N 1
ATOM 2243 C CA . LEU A 1 276 ? -65.451 -5.631 -37.332 1.00 90.69 276 LEU A CA 1
ATOM 2244 C C . LEU A 1 276 ? -65.571 -4.150 -37.705 1.00 90.69 276 LEU A C 1
ATOM 2246 O O . LEU A 1 276 ? -66.096 -3.842 -38.766 1.00 90.69 276 LEU A O 1
ATOM 2250 N N . LYS A 1 277 ? -65.030 -3.225 -36.900 1.00 89.94 277 LYS A N 1
ATOM 2251 C CA . LYS A 1 277 ? -64.948 -1.798 -37.259 1.00 89.94 277 LYS A CA 1
ATOM 2252 C C . LYS A 1 277 ? -64.122 -1.579 -38.526 1.00 89.94 277 LYS A C 1
ATOM 2254 O O . LYS A 1 277 ? -64.548 -0.813 -39.382 1.00 89.94 277 LYS A O 1
ATOM 2259 N N . ASN A 1 278 ? -62.985 -2.258 -38.673 1.00 88.69 278 ASN A N 1
ATOM 2260 C CA . ASN A 1 278 ? -62.157 -2.179 -39.878 1.00 88.69 278 ASN A CA 1
ATOM 2261 C C . ASN A 1 278 ? -62.887 -2.747 -41.101 1.00 88.69 278 ASN A C 1
ATOM 2263 O O . ASN A 1 278 ? -62.903 -2.098 -42.139 1.00 88.69 278 ASN A O 1
ATOM 2267 N N . GLN A 1 279 ? -63.564 -3.888 -40.963 1.00 88.19 279 GLN A N 1
ATOM 2268 C CA . GLN A 1 279 ? -64.399 -4.463 -42.022 1.00 88.19 279 GLN A CA 1
ATOM 2269 C C . GLN A 1 279 ? -65.581 -3.558 -42.380 1.00 88.19 279 GLN A C 1
ATOM 2271 O O . GLN A 1 279 ? -65.916 -3.423 -43.549 1.00 88.19 279 GLN A O 1
ATOM 2276 N N . LEU A 1 280 ? -66.199 -2.892 -41.403 1.00 83.62 280 LEU A N 1
ATOM 2277 C CA . LEU A 1 280 ? -67.278 -1.931 -41.639 1.00 83.62 280 LEU A CA 1
ATOM 2278 C C . LEU A 1 280 ? -66.744 -0.680 -42.352 1.00 83.62 280 LEU A C 1
ATOM 2280 O O . LEU A 1 280 ? -67.396 -0.186 -43.265 1.00 83.62 280 LEU A O 1
ATOM 2284 N N . LEU A 1 281 ? -65.533 -0.216 -42.020 1.00 85.50 281 LEU A N 1
ATOM 2285 C CA . LEU A 1 281 ? -64.838 0.845 -42.758 1.00 85.50 281 LEU A CA 1
ATOM 2286 C C . LEU A 1 281 ? -64.470 0.414 -44.186 1.00 85.50 281 LEU A C 1
ATOM 2288 O O . LEU A 1 281 ? -64.601 1.210 -45.113 1.00 85.50 281 LEU A O 1
ATOM 2292 N N . GLU A 1 282 ? -64.025 -0.826 -44.387 1.00 82.19 282 GLU A N 1
ATOM 2293 C CA . GLU A 1 282 ? -63.759 -1.399 -45.711 1.00 82.19 282 GLU A CA 1
ATOM 2294 C C . GLU A 1 282 ? -65.043 -1.523 -46.531 1.00 82.19 282 GLU A C 1
ATOM 2296 O O . GLU A 1 282 ? -65.068 -1.072 -47.670 1.00 82.19 282 GLU A O 1
ATOM 2301 N N . LEU A 1 283 ? -66.132 -2.023 -45.943 1.00 76.75 283 LEU A N 1
ATOM 2302 C CA . LEU A 1 283 ? -67.453 -2.092 -46.568 1.00 76.75 283 LEU A CA 1
ATOM 2303 C C . LEU A 1 283 ? -68.069 -0.711 -46.793 1.00 76.75 283 LEU A C 1
ATOM 2305 O O . LEU A 1 283 ? -68.785 -0.538 -47.770 1.00 76.75 283 LEU A O 1
ATOM 2309 N N . GLN A 1 284 ? -67.801 0.292 -45.955 1.00 74.12 284 GLN A N 1
ATOM 2310 C CA . GLN A 1 284 ? -68.176 1.679 -46.241 1.00 74.12 284 GLN A CA 1
ATOM 2311 C C . GLN A 1 284 ? -67.359 2.233 -47.408 1.00 74.12 284 GLN A C 1
ATOM 2313 O O . GLN A 1 284 ? -67.934 2.864 -48.286 1.00 74.12 284 GLN A O 1
ATOM 2318 N N . LYS A 1 285 ? -66.050 1.962 -47.487 1.00 68.88 285 LYS A N 1
ATOM 2319 C CA . LYS A 1 285 ? -65.233 2.324 -48.659 1.00 68.88 285 LYS A CA 1
ATOM 2320 C C . LYS A 1 285 ? -65.704 1.608 -49.925 1.00 68.88 285 LYS A C 1
ATOM 2322 O O . LYS A 1 285 ? -65.698 2.220 -50.991 1.00 68.88 285 LYS A O 1
ATOM 2327 N N . HIS A 1 286 ? -66.108 0.344 -49.811 1.00 63.62 286 HIS A N 1
ATOM 2328 C CA . HIS A 1 286 ? -66.602 -0.453 -50.928 1.00 63.62 286 HIS A CA 1
ATOM 2329 C C . HIS A 1 286 ? -68.007 -0.017 -51.346 1.00 63.62 286 HIS A C 1
ATOM 2331 O O . HIS A 1 286 ? -68.200 0.214 -52.526 1.00 63.62 286 HIS A O 1
ATOM 2337 N N . ASN A 1 287 ? -68.929 0.259 -50.417 1.00 56.38 287 ASN A N 1
ATOM 2338 C CA . ASN A 1 287 ? -70.238 0.845 -50.725 1.00 56.38 287 ASN A CA 1
ATOM 2339 C C . ASN A 1 287 ? -70.096 2.249 -51.337 1.00 56.38 287 ASN A C 1
ATOM 2341 O O . ASN A 1 287 ? -70.732 2.538 -52.340 1.00 56.38 287 ASN A O 1
ATOM 2345 N N . VAL A 1 288 ? -69.205 3.113 -50.829 1.00 56.38 288 VAL A N 1
ATOM 2346 C CA . VAL A 1 288 ? -68.932 4.445 -51.419 1.00 56.38 288 VAL A CA 1
ATOM 2347 C C . VAL A 1 288 ? -68.323 4.342 -52.834 1.00 56.38 288 VAL A C 1
ATOM 2349 O O . VAL A 1 288 ? -68.500 5.255 -53.642 1.00 56.38 288 VAL A O 1
ATOM 2352 N N . LYS A 1 289 ? -67.684 3.218 -53.190 1.00 52.78 289 LYS A N 1
ATOM 2353 C CA . LYS A 1 289 ? -67.219 2.931 -54.562 1.00 52.78 289 LYS A CA 1
ATOM 2354 C C . LYS A 1 289 ? -68.225 2.141 -55.415 1.00 52.78 289 LYS A C 1
ATOM 2356 O O . LYS A 1 289 ? -68.285 2.380 -56.617 1.00 52.78 289 LYS A O 1
ATOM 2361 N N . GLU A 1 290 ? -69.082 1.308 -54.832 1.00 49.56 290 GLU A N 1
ATOM 2362 C CA . GLU A 1 290 ? -70.216 0.646 -55.500 1.00 49.56 290 GLU A CA 1
ATOM 2363 C C . GLU A 1 290 ? -71.343 1.636 -55.839 1.00 49.56 290 GLU A C 1
ATOM 2365 O O . GLU A 1 290 ? -72.066 1.423 -56.810 1.00 49.56 290 GLU A O 1
ATOM 2370 N N . TYR A 1 291 ? -71.423 2.784 -55.155 1.00 47.59 291 TYR A N 1
ATOM 2371 C CA . TYR A 1 291 ? -72.212 3.938 -55.610 1.00 47.59 291 TYR A CA 1
ATOM 2372 C C . TYR A 1 291 ? -71.543 4.732 -56.749 1.00 47.59 291 TYR A C 1
ATOM 2374 O O . TYR A 1 291 ? -72.208 5.551 -57.377 1.00 47.59 291 TYR A O 1
ATOM 2382 N N . SER A 1 292 ? -70.265 4.476 -57.064 1.00 51.94 292 SER A N 1
ATOM 2383 C CA . SER A 1 292 ? -69.549 5.118 -58.181 1.00 51.94 292 SER A CA 1
ATOM 2384 C C . SER A 1 292 ? -69.391 4.230 -59.422 1.00 51.94 292 SER A C 1
ATOM 2386 O O . SER A 1 292 ? -69.030 4.758 -60.470 1.00 51.94 292 SER A O 1
ATOM 2388 N N . HIS A 1 293 ? -69.679 2.922 -59.364 1.00 45.50 293 HIS A N 1
ATOM 2389 C CA . HIS A 1 293 ? -69.621 1.999 -60.516 1.00 45.50 293 HIS A CA 1
ATOM 2390 C C . HIS A 1 293 ? -70.913 1.175 -60.691 1.00 45.50 293 HIS A C 1
ATOM 2392 O O . HIS A 1 293 ? -70.878 -0.003 -61.032 1.00 45.50 293 HIS A O 1
ATOM 2398 N N . ARG A 1 294 ? -72.086 1.809 -60.555 1.00 46.62 294 ARG A N 1
ATOM 2399 C CA . ARG A 1 294 ? -73.268 1.389 -61.330 1.00 46.62 294 ARG A CA 1
ATOM 2400 C C . ARG A 1 294 ? -73.217 2.048 -62.708 1.00 46.62 294 ARG A C 1
ATOM 2402 O O . ARG A 1 294 ? -73.972 2.971 -62.988 1.00 46.62 294 ARG A O 1
ATOM 2409 N N . ASN A 1 295 ? -72.328 1.547 -63.563 1.00 42.69 295 ASN A N 1
ATOM 2410 C CA . ASN A 1 295 ? -72.508 1.637 -65.007 1.00 42.69 295 ASN A CA 1
ATOM 2411 C C . ASN A 1 295 ? -72.888 0.250 -65.520 1.00 42.69 295 ASN A C 1
ATOM 2413 O O . ASN A 1 295 ? -72.078 -0.661 -65.626 1.00 42.69 295 ASN A O 1
ATOM 2417 N N . VAL A 1 296 ? -74.196 0.140 -65.725 1.00 49.41 296 VAL A N 1
ATOM 2418 C CA . VAL A 1 296 ? -74.905 -0.567 -66.791 1.00 49.41 296 VAL A CA 1
ATOM 2419 C C . VAL A 1 296 ? -73.995 -1.046 -67.940 1.00 49.41 296 VAL A C 1
ATOM 2421 O O . VAL A 1 296 ? -73.151 -0.287 -68.405 1.00 49.41 296 VAL A O 1
ATOM 2424 N N . TYR A 1 297 ? -74.291 -2.266 -68.416 1.00 51.34 297 TYR A N 1
ATOM 2425 C CA . TYR A 1 297 ? -73.797 -2.994 -69.603 1.00 51.34 297 TYR A CA 1
ATOM 2426 C C . TYR A 1 297 ? -72.786 -4.130 -69.364 1.00 51.34 297 TYR A C 1
ATOM 2428 O O . TYR A 1 297 ? -71.654 -4.071 -69.825 1.00 51.34 297 TYR A O 1
ATOM 2436 N N . GLU A 1 298 ? -73.260 -5.245 -68.800 1.00 46.47 298 GLU A N 1
ATOM 2437 C CA . GLU A 1 298 ? -72.832 -6.578 -69.251 1.00 46.47 298 GLU A CA 1
ATOM 2438 C C . GLU A 1 298 ? -74.092 -7.387 -69.589 1.00 46.47 298 GLU A C 1
ATOM 2440 O O . GLU A 1 298 ? -74.979 -7.585 -68.757 1.00 46.47 298 GLU A O 1
ATOM 2445 N N . THR A 1 299 ? -74.230 -7.750 -70.863 1.00 59.16 299 THR A N 1
ATOM 2446 C CA . THR A 1 299 ? -75.344 -8.533 -71.404 1.00 59.16 299 THR A CA 1
ATOM 2447 C C . THR A 1 299 ? -75.190 -10.014 -71.018 1.00 59.16 299 THR A C 1
ATOM 2449 O O . THR A 1 299 ? -74.071 -10.499 -70.871 1.00 59.16 299 THR A O 1
ATOM 2452 N N . PRO A 1 300 ? -76.287 -10.786 -70.893 1.00 61.22 300 PRO A N 1
ATOM 2453 C CA . PRO A 1 300 ? -76.266 -12.202 -70.480 1.00 61.22 300 PRO A CA 1
ATOM 2454 C C . PRO A 1 300 ? -75.475 -13.154 -71.407 1.00 61.22 300 PRO A C 1
ATOM 2456 O O . PRO A 1 300 ? -75.288 -14.328 -71.087 1.00 61.22 300 PRO A O 1
ATOM 2459 N N . GLU A 1 301 ? -74.978 -12.664 -72.542 1.00 61.09 301 GLU A N 1
ATOM 2460 C CA . GLU A 1 301 ? -74.209 -13.424 -73.530 1.00 61.09 301 GLU A CA 1
ATOM 2461 C C . GLU A 1 301 ? -72.728 -13.587 -73.146 1.00 61.09 301 GLU A C 1
ATOM 2463 O O . GLU A 1 301 ? -72.155 -14.642 -73.418 1.00 61.09 301 GLU A O 1
ATOM 2468 N N . THR A 1 302 ? -72.126 -12.627 -72.431 1.00 63.97 302 THR A N 1
ATOM 2469 C CA . THR A 1 302 ? -70.719 -12.710 -71.977 1.00 63.97 302 THR A CA 1
ATOM 2470 C C . THR A 1 302 ? -70.528 -13.740 -70.858 1.00 63.97 302 THR A C 1
ATOM 2472 O O . THR A 1 302 ? -69.504 -14.424 -70.781 1.00 63.97 302 THR A O 1
ATOM 2475 N N . ILE A 1 303 ? -71.568 -13.939 -70.045 1.00 66.19 303 ILE A N 1
ATOM 2476 C CA . ILE A 1 303 ? -71.627 -14.981 -69.013 1.00 66.19 303 ILE A CA 1
ATOM 2477 C C . ILE A 1 303 ? -71.784 -16.368 -69.665 1.00 66.19 303 ILE A C 1
ATOM 2479 O O . ILE A 1 303 ? -71.158 -17.339 -69.236 1.00 66.19 303 ILE A O 1
ATOM 2483 N N . SER A 1 304 ? -72.544 -16.480 -70.764 1.00 66.50 304 SER A N 1
ATOM 2484 C CA . SER A 1 304 ? -72.688 -17.748 -71.492 1.00 66.50 304 SER A CA 1
ATOM 2485 C C . SER A 1 304 ? -71.406 -18.180 -72.215 1.00 66.50 304 SER A C 1
ATOM 2487 O O . SER A 1 304 ? -71.179 -19.386 -72.351 1.00 66.50 304 SER A O 1
ATOM 2489 N N . THR A 1 305 ? -70.572 -17.246 -72.683 1.00 71.25 305 THR A N 1
ATOM 2490 C CA . THR A 1 305 ? -69.290 -17.573 -73.331 1.00 71.25 305 THR A CA 1
ATOM 2491 C C . THR A 1 305 ? -68.248 -18.084 -72.336 1.00 71.25 305 THR A C 1
ATOM 2493 O O . THR A 1 305 ? -67.554 -19.053 -72.635 1.00 71.25 305 THR A O 1
ATOM 2496 N N . GLN A 1 306 ? -68.209 -17.536 -71.118 1.00 68.81 306 GLN A N 1
ATOM 2497 C CA . GLN A 1 306 ? -67.287 -17.990 -70.067 1.00 68.81 306 GLN A CA 1
ATOM 2498 C C . GLN A 1 306 ? -67.633 -19.392 -69.536 1.00 68.81 306 GLN A C 1
ATOM 2500 O O . GLN A 1 306 ? -66.740 -20.189 -69.250 1.00 68.81 306 GLN A O 1
ATOM 2505 N N . ILE A 1 307 ? -68.922 -19.746 -69.477 1.00 71.75 307 ILE A N 1
ATOM 2506 C CA . ILE A 1 307 ? -69.354 -21.101 -69.094 1.00 71.75 307 ILE A CA 1
ATOM 2507 C C . ILE A 1 307 ? -68.973 -22.135 -70.171 1.00 71.75 307 ILE A C 1
ATOM 2509 O O . ILE A 1 307 ? -68.580 -23.253 -69.838 1.00 71.75 307 ILE A O 1
ATOM 2513 N N . LYS A 1 308 ? -69.018 -21.768 -71.460 1.00 73.31 308 LYS A N 1
ATOM 2514 C CA . LYS A 1 308 ? -68.601 -22.653 -72.565 1.00 73.31 308 LYS A CA 1
ATOM 2515 C C . LYS A 1 308 ? -67.085 -22.888 -72.597 1.00 73.31 308 LYS A C 1
ATOM 2517 O O . LYS A 1 308 ? -66.666 -24.020 -72.827 1.00 73.31 308 LYS A O 1
ATOM 2522 N N . GLU A 1 309 ? -66.267 -21.875 -72.303 1.00 72.44 309 GLU A N 1
ATOM 2523 C CA . GLU A 1 309 ? -64.804 -22.036 -72.195 1.00 72.44 309 GLU A CA 1
ATOM 2524 C C . GLU A 1 309 ? -64.383 -22.945 -71.033 1.00 72.44 309 GLU A C 1
ATOM 2526 O O . GLU A 1 309 ? -63.433 -23.720 -71.162 1.00 72.44 309 GLU A O 1
ATOM 2531 N N . LEU A 1 310 ? -65.092 -22.887 -69.903 1.00 68.06 310 LEU A N 1
ATOM 2532 C CA . LEU A 1 310 ? -64.818 -23.755 -68.756 1.00 68.06 310 LEU A CA 1
ATOM 2533 C C . LEU A 1 310 ? -65.255 -25.205 -69.002 1.00 68.06 310 LEU A C 1
ATOM 2535 O O . LEU A 1 310 ? -64.603 -26.119 -68.507 1.00 68.06 310 LEU A O 1
ATOM 2539 N N . TYR A 1 311 ? -66.295 -25.430 -69.811 1.00 70.50 311 TYR A N 1
ATOM 2540 C CA . TYR A 1 311 ? -66.715 -26.776 -70.209 1.00 70.50 311 TYR A CA 1
ATOM 2541 C C . TYR A 1 311 ? -65.737 -27.426 -71.205 1.00 70.50 311 TYR A C 1
ATOM 2543 O O . TYR A 1 311 ? -65.427 -28.605 -71.063 1.00 70.50 311 TYR A O 1
ATOM 2551 N N . GLY A 1 312 ? -65.184 -26.657 -72.154 1.00 71.44 312 GLY A N 1
ATOM 2552 C CA . GLY A 1 312 ? -64.151 -27.145 -73.084 1.00 71.44 312 GLY A CA 1
ATOM 2553 C C . GLY A 1 312 ? -62.876 -27.590 -72.363 1.00 71.44 312 GLY A C 1
ATOM 2554 O O . GLY A 1 312 ? -62.426 -28.718 -72.533 1.00 71.44 312 GLY A O 1
ATOM 2555 N N . LYS A 1 313 ? -62.381 -26.765 -71.431 1.00 69.44 313 LYS A N 1
ATOM 2556 C CA . LYS A 1 313 ? -61.191 -27.091 -70.624 1.00 69.44 313 LYS A CA 1
ATOM 2557 C C . LYS A 1 313 ? -61.391 -28.301 -69.702 1.00 69.44 313 LYS A C 1
ATOM 2559 O O . LYS A 1 313 ? -60.420 -28.968 -69.362 1.00 69.44 313 LYS A O 1
ATOM 2564 N N . LEU A 1 314 ? -62.628 -28.608 -69.304 1.00 60.53 314 LEU A N 1
ATOM 2565 C CA . LEU A 1 314 ? -62.942 -29.789 -68.491 1.00 60.53 314 LEU A CA 1
ATOM 2566 C C . LEU A 1 314 ? -63.088 -31.069 -69.337 1.00 60.53 314 LEU A C 1
ATOM 2568 O O . LEU A 1 314 ? -62.813 -32.160 -68.840 1.00 60.53 314 LEU A O 1
ATOM 2572 N N . LEU A 1 315 ? -63.487 -30.940 -70.608 1.00 67.38 315 LEU A N 1
ATOM 2573 C CA . LEU A 1 315 ? -63.631 -32.049 -71.556 1.00 67.38 315 LEU A CA 1
ATOM 2574 C C . LEU A 1 315 ? -62.275 -32.496 -72.133 1.00 67.38 315 LEU A C 1
ATOM 2576 O O . LEU A 1 315 ? -62.043 -33.696 -72.276 1.00 67.38 315 LEU A O 1
ATOM 2580 N N . ASP A 1 316 ? -61.355 -31.555 -72.359 1.00 64.94 316 ASP A N 1
ATOM 2581 C CA . ASP A 1 316 ? -59.992 -31.840 -72.832 1.00 64.94 316 ASP A CA 1
ATOM 2582 C C . ASP A 1 316 ? -59.167 -32.595 -71.769 1.00 64.94 316 ASP A C 1
ATOM 2584 O O . ASP A 1 316 ? -58.484 -33.570 -72.074 1.00 64.94 316 ASP A O 1
ATOM 2588 N N . ILE A 1 317 ? -59.333 -32.250 -70.486 1.00 61.12 317 ILE A N 1
ATOM 2589 C CA . ILE A 1 317 ? -58.674 -32.938 -69.357 1.00 61.12 317 ILE A CA 1
ATOM 2590 C C . ILE A 1 317 ? -59.271 -34.337 -69.102 1.00 61.12 317 ILE A C 1
ATOM 2592 O O . ILE A 1 317 ? -58.596 -35.216 -68.561 1.00 61.12 317 ILE A O 1
ATOM 2596 N N . SER A 1 318 ? -60.522 -34.580 -69.511 1.00 55.16 318 SER A N 1
ATOM 2597 C CA . SER A 1 318 ? -61.173 -35.889 -69.371 1.00 55.16 318 SER A CA 1
ATOM 2598 C C . SER A 1 318 ? -60.791 -36.887 -70.473 1.00 55.16 318 SER A C 1
ATOM 2600 O O . SER A 1 318 ? -60.940 -38.089 -70.255 1.00 55.16 318 SER A O 1
ATOM 2602 N N . ASN A 1 319 ? -60.311 -36.429 -71.634 1.00 59.06 319 ASN A N 1
ATOM 2603 C CA . ASN A 1 319 ? -59.977 -37.298 -72.771 1.00 59.06 319 ASN A CA 1
ATOM 2604 C C . ASN A 1 319 ? -58.493 -37.717 -72.825 1.00 59.06 319 ASN A C 1
ATOM 2606 O O . ASN A 1 319 ? -58.161 -38.664 -73.534 1.00 59.06 319 ASN A O 1
ATOM 2610 N N . GLU A 1 320 ? -57.609 -37.101 -72.032 1.00 60.53 320 GLU A N 1
ATOM 2611 C CA . GLU A 1 320 ? -56.163 -37.400 -72.007 1.00 60.53 320 GLU A CA 1
ATOM 2612 C C . GLU A 1 320 ? -55.720 -38.411 -70.928 1.00 60.53 320 GLU A C 1
ATOM 2614 O O . GLU A 1 320 ? -54.589 -38.389 -70.440 1.00 60.53 320 GLU A O 1
ATOM 2619 N N . LYS A 1 321 ? -56.577 -39.371 -70.564 1.00 56.34 321 LYS A N 1
ATOM 2620 C CA . LYS A 1 321 ? -56.139 -40.566 -69.822 1.00 56.34 321 LYS A CA 1
ATOM 2621 C C . LYS A 1 321 ? -56.749 -41.832 -70.397 1.00 56.34 321 LYS A C 1
ATOM 2623 O O . LYS A 1 321 ? -57.747 -42.309 -69.877 1.00 56.34 321 LYS A O 1
ATOM 2628 N N . ASN A 1 322 ? -56.097 -42.392 -71.418 1.00 45.62 322 ASN A N 1
ATOM 2629 C CA . ASN A 1 322 ? -56.099 -43.829 -71.703 1.00 45.62 322 ASN A CA 1
ATOM 2630 C C . ASN A 1 322 ? -54.872 -44.240 -72.548 1.00 45.62 322 ASN A C 1
ATOM 2632 O O . ASN A 1 322 ? -54.867 -44.090 -73.761 1.00 45.62 322 ASN A O 1
ATOM 2636 N N . ASN A 1 323 ? -53.872 -44.801 -71.855 1.00 41.47 323 ASN A N 1
ATOM 2637 C CA . ASN A 1 323 ? -52.962 -45.890 -72.252 1.00 41.47 323 ASN A CA 1
ATOM 2638 C C . ASN A 1 323 ? -52.247 -45.861 -73.625 1.00 41.47 323 ASN A C 1
ATOM 2640 O O . ASN A 1 323 ? -52.855 -46.104 -74.659 1.00 41.47 323 ASN A O 1
ATOM 2644 N N . THR A 1 324 ? -50.907 -45.861 -73.628 1.00 42.75 324 THR A N 1
ATOM 2645 C CA . THR A 1 324 ? -50.056 -47.071 -73.772 1.00 42.75 324 THR A CA 1
ATOM 2646 C C . THR A 1 324 ? -48.591 -46.706 -74.060 1.00 42.75 324 THR A C 1
ATOM 2648 O O . THR A 1 324 ? -48.241 -45.614 -74.484 1.00 42.75 324 THR A O 1
ATOM 2651 N N . PHE A 1 325 ? -47.725 -47.653 -73.745 1.00 41.78 325 PHE A N 1
ATOM 2652 C CA . PHE A 1 325 ? -46.274 -47.621 -73.700 1.00 41.78 325 PHE A CA 1
ATOM 2653 C C . PHE A 1 325 ? -45.615 -47.646 -75.107 1.00 41.78 325 PHE A C 1
ATOM 2655 O O . PHE A 1 325 ? -45.801 -48.602 -75.847 1.00 41.78 325 PHE A O 1
ATOM 2662 N N . ASN A 1 326 ? -44.810 -46.617 -75.405 1.00 54.25 326 ASN A N 1
ATOM 2663 C CA . ASN A 1 326 ? -43.424 -46.641 -75.920 1.00 54.25 326 ASN A CA 1
ATOM 2664 C C . ASN A 1 326 ? -43.048 -47.186 -77.331 1.00 54.25 326 ASN A C 1
ATOM 2666 O O . ASN A 1 326 ? -43.058 -48.390 -77.573 1.00 54.25 326 ASN A O 1
ATOM 2670 N N . VAL A 1 327 ? -42.517 -46.294 -78.188 1.00 53.97 327 VAL A N 1
ATOM 2671 C CA . VAL A 1 327 ? -41.598 -46.610 -79.317 1.00 53.97 327 VAL A CA 1
ATOM 2672 C C . VAL A 1 327 ? -40.455 -45.577 -79.415 1.00 53.97 327 VAL A C 1
ATOM 2674 O O . VAL A 1 327 ? -39.341 -45.922 -79.808 1.00 53.97 327 VAL A O 1
ATOM 2677 N N . GLU A 1 328 ? -40.682 -44.329 -78.999 1.00 55.50 328 GLU A N 1
ATOM 2678 C CA . GLU A 1 328 ? -39.721 -43.225 -79.158 1.00 55.50 328 GLU A CA 1
ATOM 2679 C C . GLU A 1 328 ? -38.606 -43.221 -78.088 1.00 55.50 328 GLU A C 1
ATOM 2681 O O . GLU A 1 328 ? -37.436 -43.036 -78.428 1.00 55.50 328 GLU A O 1
ATOM 2686 N N . ASP A 1 329 ? -38.903 -43.605 -76.838 1.00 60.56 329 ASP A N 1
ATOM 2687 C CA . ASP A 1 329 ? -37.873 -43.732 -75.788 1.00 60.56 329 ASP A CA 1
ATOM 2688 C C . ASP A 1 329 ? -37.017 -45.004 -75.958 1.00 60.56 329 ASP A C 1
ATOM 2690 O O . ASP A 1 329 ? -35.886 -45.081 -75.470 1.00 60.56 329 ASP A O 1
ATOM 2694 N N . PHE A 1 330 ? -37.509 -46.006 -76.697 1.00 58.75 330 PHE A N 1
ATOM 2695 C CA . PHE A 1 330 ? -36.739 -47.211 -77.026 1.00 58.75 330 PHE A CA 1
ATOM 2696 C C . PHE A 1 330 ? -35.670 -46.934 -78.097 1.00 58.75 330 PHE A C 1
ATOM 2698 O O . PHE A 1 330 ? -34.541 -47.415 -77.982 1.00 58.75 330 PHE A O 1
ATOM 2705 N N . LEU A 1 331 ? -35.970 -46.091 -79.091 1.00 58.31 331 LEU A N 1
ATOM 2706 C CA . LEU A 1 331 ? -35.020 -45.705 -80.144 1.00 58.31 331 LEU A CA 1
ATOM 2707 C C . LEU A 1 331 ? -33.910 -44.773 -79.633 1.00 58.31 331 LEU A C 1
ATOM 2709 O O . LEU A 1 331 ? -32.771 -44.861 -80.095 1.00 58.31 331 LEU A O 1
ATOM 2713 N N . GLN A 1 332 ? -34.195 -43.957 -78.616 1.00 58.03 332 GLN A N 1
ATOM 2714 C CA . GLN A 1 332 ? -33.203 -43.097 -77.967 1.00 58.03 332 GLN A CA 1
ATOM 2715 C C . GLN A 1 332 ? -32.206 -43.883 -77.092 1.00 58.03 332 GLN A C 1
ATOM 2717 O O . GLN A 1 332 ? -31.066 -43.456 -76.910 1.00 58.03 332 GLN A O 1
ATOM 2722 N N . SER A 1 333 ? -32.589 -45.077 -76.626 1.00 59.38 333 SER A N 1
ATOM 2723 C CA . SER A 1 333 ? -31.720 -45.967 -75.840 1.00 59.38 333 SER A CA 1
ATOM 2724 C C . SER A 1 333 ? -30.714 -46.779 -76.676 1.00 59.38 333 SER A C 1
ATOM 2726 O O . SER A 1 333 ? -29.709 -47.250 -76.144 1.00 59.38 333 SER A O 1
ATOM 2728 N N . LEU A 1 334 ? -30.942 -46.917 -77.991 1.00 55.47 334 LEU A N 1
ATOM 2729 C CA . LEU A 1 334 ? -30.155 -47.786 -78.881 1.00 55.47 334 LEU A CA 1
ATOM 2730 C C . LEU A 1 334 ? -29.048 -47.069 -79.673 1.00 55.47 334 LEU A C 1
ATOM 2732 O O . LEU A 1 334 ? -28.339 -47.715 -80.438 1.00 55.47 334 LEU A O 1
ATOM 2736 N N . ASN A 1 335 ? -28.836 -45.766 -79.461 1.00 56.38 335 ASN A N 1
ATOM 2737 C CA . ASN A 1 335 ? -27.668 -45.028 -79.967 1.00 56.38 335 ASN A CA 1
ATOM 2738 C C . ASN A 1 335 ? -27.433 -45.143 -81.497 1.00 56.38 335 ASN A C 1
ATOM 2740 O O . ASN A 1 335 ? -26.303 -45.288 -81.968 1.00 56.38 335 ASN A O 1
ATOM 2744 N N . LEU A 1 336 ? -28.498 -45.035 -82.299 1.00 53.16 336 LEU A N 1
ATOM 2745 C CA . LEU A 1 336 ? -28.434 -45.096 -83.767 1.00 53.16 336 LEU A CA 1
ATOM 2746 C C . LEU A 1 336 ? -28.710 -43.726 -84.416 1.00 53.16 336 LEU A C 1
ATOM 2748 O O . LEU A 1 336 ? -29.740 -43.494 -85.030 1.00 53.16 336 LEU A O 1
ATOM 2752 N N . ARG A 1 337 ? -27.696 -42.860 -84.265 1.00 43.41 337 ARG A N 1
ATOM 2753 C CA . ARG A 1 337 ? -27.134 -41.877 -85.221 1.00 43.41 337 ARG A CA 1
ATOM 2754 C C . ARG A 1 337 ? -28.047 -40.796 -85.840 1.00 43.41 337 ARG A C 1
ATOM 2756 O O . ARG A 1 337 ? -28.917 -41.075 -86.652 1.00 43.41 337 ARG A O 1
ATOM 2763 N N . ASN A 1 338 ? -27.662 -39.531 -85.623 1.00 44.03 338 ASN A N 1
ATOM 2764 C CA . ASN A 1 338 ? -27.965 -38.424 -86.536 1.00 44.03 338 ASN A CA 1
ATOM 2765 C C . ASN A 1 338 ? -26.691 -37.597 -86.825 1.00 44.03 338 ASN A C 1
ATOM 2767 O O . ASN A 1 338 ? -25.826 -37.438 -85.964 1.00 44.03 338 ASN A O 1
ATOM 2771 N N . ILE A 1 339 ? -26.553 -37.149 -88.068 1.00 56.59 339 ILE A N 1
ATOM 2772 C CA . ILE A 1 339 ? -25.327 -36.854 -88.841 1.00 56.59 339 ILE A CA 1
ATOM 2773 C C . ILE A 1 339 ? -24.662 -35.501 -88.472 1.00 56.59 339 ILE A C 1
ATOM 2775 O O . ILE A 1 339 ? -23.955 -34.889 -89.260 1.00 56.59 339 ILE A O 1
ATOM 2779 N N . SER A 1 340 ? -24.829 -35.022 -87.237 1.00 57.56 340 SER A N 1
ATOM 2780 C CA . SER A 1 340 ? -24.422 -33.659 -86.846 1.00 57.56 340 SER A CA 1
ATOM 2781 C C . SER A 1 340 ? -23.029 -33.533 -86.210 1.00 57.56 340 SER A C 1
ATOM 2783 O O . SER A 1 340 ? -22.657 -32.433 -85.831 1.00 57.56 340 SER A O 1
ATOM 2785 N N . LYS A 1 341 ? -22.257 -34.620 -86.055 1.00 54.84 341 LYS A N 1
ATOM 2786 C CA . LYS A 1 341 ? -20.969 -34.572 -85.329 1.00 54.84 341 LYS A CA 1
ATOM 2787 C C . LYS A 1 341 ? -19.723 -34.386 -86.207 1.00 54.84 341 LYS A C 1
ATOM 2789 O O . LYS A 1 341 ? -18.703 -33.970 -85.681 1.00 54.84 341 LYS A O 1
ATOM 2794 N N . ASP A 1 342 ? -19.780 -34.622 -87.518 1.00 56.34 342 ASP A N 1
ATOM 2795 C CA . ASP A 1 342 ? -18.581 -34.516 -88.379 1.00 56.34 342 ASP A CA 1
ATOM 2796 C C . ASP A 1 342 ? -18.187 -33.069 -88.736 1.00 56.34 342 ASP A C 1
ATOM 2798 O O . ASP A 1 342 ? -17.043 -32.823 -89.114 1.00 56.34 342 ASP A O 1
ATOM 2802 N N . ILE A 1 343 ? -19.095 -32.099 -88.587 1.00 59.38 343 ILE A N 1
ATOM 2803 C CA . ILE A 1 343 ? -18.805 -30.677 -88.847 1.00 59.38 343 ILE A CA 1
ATOM 2804 C C . ILE A 1 343 ? -18.090 -30.055 -87.640 1.00 59.38 343 ILE A C 1
ATOM 2806 O O . ILE A 1 343 ? -17.045 -29.427 -87.808 1.00 59.38 343 ILE A O 1
ATOM 2810 N N . ASP A 1 344 ? -18.561 -30.351 -86.427 1.00 60.12 344 ASP A N 1
ATOM 2811 C CA . ASP A 1 344 ? -17.956 -29.854 -85.187 1.00 60.12 344 ASP A CA 1
ATOM 2812 C C . ASP A 1 344 ? -16.520 -30.370 -84.999 1.00 60.12 344 ASP A C 1
ATOM 2814 O O . ASP A 1 344 ? -15.650 -29.645 -84.522 1.00 60.12 344 ASP A O 1
ATOM 2818 N N . TYR A 1 345 ? -16.217 -31.616 -85.386 1.00 59.09 345 TYR A N 1
ATOM 2819 C CA . TYR A 1 345 ? -14.850 -32.143 -85.267 1.00 59.09 345 TYR A CA 1
ATOM 2820 C C . TYR A 1 345 ? -13.867 -31.504 -86.251 1.00 59.09 345 TYR A C 1
ATOM 2822 O O . TYR A 1 345 ? -12.679 -31.417 -85.940 1.00 59.09 345 TYR A O 1
ATOM 2830 N N . LYS A 1 346 ? -14.341 -31.029 -87.407 1.00 70.00 346 LYS A N 1
ATOM 2831 C CA . LYS A 1 346 ? -13.496 -30.328 -88.376 1.00 70.00 346 LYS A CA 1
ATOM 2832 C C . LYS A 1 346 ? -13.188 -28.902 -87.920 1.00 70.00 346 LYS A C 1
ATOM 2834 O O . LYS A 1 346 ? -12.032 -28.495 -87.959 1.00 70.00 346 LYS A O 1
ATOM 2839 N N . GLU A 1 347 ? -14.195 -28.187 -87.427 1.00 70.25 347 GLU A N 1
ATOM 2840 C CA . GLU A 1 347 ? -14.029 -26.827 -86.903 1.00 70.25 347 GLU A CA 1
ATOM 2841 C C . GLU A 1 347 ? -13.121 -26.813 -85.662 1.00 70.25 347 GLU A C 1
ATOM 2843 O O . GLU A 1 347 ? -12.197 -26.009 -85.567 1.00 70.25 347 GLU A O 1
ATOM 2848 N N . ASN A 1 348 ? -13.280 -27.790 -84.764 1.00 72.00 348 ASN A N 1
ATOM 2849 C CA . ASN A 1 348 ? -12.397 -27.935 -83.605 1.00 72.00 348 ASN A CA 1
ATOM 2850 C C . ASN A 1 348 ? -10.946 -28.285 -83.983 1.00 72.00 348 ASN A C 1
ATOM 2852 O O . ASN A 1 348 ? -10.025 -27.897 -83.267 1.00 72.00 348 ASN A O 1
ATOM 2856 N N . TYR A 1 349 ? -10.719 -29.008 -85.085 1.00 73.75 349 TYR A N 1
ATOM 2857 C CA . TYR A 1 349 ? -9.366 -29.323 -85.552 1.00 73.75 349 TYR A CA 1
ATOM 2858 C C . TYR A 1 349 ? -8.670 -28.090 -86.156 1.00 73.75 349 TYR A C 1
ATOM 2860 O O . TYR A 1 349 ? -7.498 -27.854 -85.868 1.00 73.75 349 TYR A O 1
ATOM 2868 N N . GLU A 1 350 ? -9.394 -27.266 -86.921 1.00 76.56 350 GLU A N 1
ATOM 2869 C CA . GLU A 1 350 ? -8.862 -26.011 -87.482 1.00 76.56 350 GLU A CA 1
ATOM 2870 C C . GLU A 1 350 ? -8.517 -24.990 -86.383 1.00 76.56 350 GLU A C 1
ATOM 2872 O O . GLU A 1 350 ? -7.458 -24.361 -86.437 1.00 76.56 350 GLU A O 1
ATOM 2877 N N . ILE A 1 351 ? -9.345 -24.887 -85.335 1.00 80.00 351 ILE A N 1
ATOM 2878 C CA . ILE A 1 351 ? -9.050 -24.050 -84.159 1.00 80.00 351 ILE A CA 1
ATOM 2879 C C . ILE A 1 351 ? -7.788 -24.552 -83.437 1.00 80.00 351 ILE A C 1
ATOM 2881 O O . ILE A 1 351 ? -6.926 -23.758 -83.061 1.00 80.00 351 ILE A O 1
ATOM 2885 N N . LEU A 1 352 ? -7.630 -25.871 -83.295 1.00 81.38 352 LEU A N 1
ATOM 2886 C CA . LEU A 1 352 ? -6.488 -26.460 -82.596 1.00 81.38 352 LEU A CA 1
ATOM 2887 C C . LEU A 1 352 ? -5.159 -26.282 -83.355 1.00 81.38 352 LEU A C 1
ATOM 2889 O O . LEU A 1 352 ? -4.124 -26.065 -82.724 1.00 81.38 352 LEU A O 1
ATOM 2893 N N . GLU A 1 353 ? -5.165 -26.335 -84.692 1.00 77.19 353 GLU A N 1
ATOM 2894 C CA . GLU A 1 353 ? -3.974 -26.016 -85.498 1.00 77.19 353 GLU A CA 1
ATOM 2895 C C . GLU A 1 353 ? -3.575 -24.541 -85.368 1.00 77.19 353 GLU A C 1
ATOM 2897 O O . GLU A 1 353 ? -2.386 -24.225 -85.251 1.00 77.19 353 GLU A O 1
ATOM 2902 N N . GLN A 1 354 ? -4.557 -23.639 -85.322 1.00 80.12 354 GLN A N 1
ATOM 2903 C CA . GLN A 1 354 ? -4.310 -22.210 -85.154 1.00 80.12 354 GLN A CA 1
ATOM 2904 C C . GLN A 1 354 ? -3.738 -21.895 -83.762 1.00 80.12 354 GLN A C 1
ATOM 2906 O O . GLN A 1 354 ? -2.778 -21.130 -83.640 1.00 80.12 354 GLN A O 1
ATOM 2911 N N . ASP A 1 355 ? -4.250 -22.552 -82.720 1.00 83.50 355 ASP A N 1
ATOM 2912 C CA . ASP A 1 355 ? -3.726 -22.447 -81.356 1.00 83.50 355 ASP A CA 1
ATOM 2913 C C . ASP A 1 355 ? -2.308 -23.019 -81.224 1.00 83.50 355 ASP A C 1
ATOM 2915 O O . ASP A 1 355 ? -1.475 -22.459 -80.504 1.00 83.50 355 ASP A O 1
ATOM 2919 N N . PHE A 1 356 ? -1.989 -24.092 -81.952 1.00 77.75 356 PHE A N 1
ATOM 2920 C CA . PHE A 1 356 ? -0.648 -24.674 -81.947 1.00 77.75 356 PHE A CA 1
ATOM 2921 C C . PHE A 1 356 ? 0.396 -23.751 -82.594 1.00 77.75 356 PHE A C 1
ATOM 2923 O O . PHE A 1 356 ? 1.489 -23.575 -82.044 1.00 77.75 356 PHE A O 1
ATOM 2930 N N . GLU A 1 357 ? 0.072 -23.103 -83.716 1.00 82.44 357 GLU A N 1
ATOM 2931 C CA . GLU A 1 357 ? 0.971 -22.113 -84.327 1.00 82.44 357 GLU A CA 1
ATOM 2932 C C . GLU A 1 357 ? 1.105 -20.844 -83.469 1.00 82.44 357 GLU A C 1
ATOM 2934 O O . GLU A 1 357 ? 2.216 -20.334 -83.290 1.00 82.44 357 GLU A O 1
ATOM 2939 N N . ASN A 1 358 ? 0.026 -20.396 -82.821 1.00 77.88 358 ASN A N 1
ATOM 2940 C CA . ASN A 1 358 ? 0.087 -19.302 -81.847 1.00 77.88 358 ASN A CA 1
ATOM 2941 C C . ASN A 1 358 ? 0.990 -19.649 -80.650 1.00 77.88 358 ASN A C 1
ATOM 2943 O O . ASN A 1 358 ? 1.783 -18.818 -80.197 1.00 77.88 358 ASN A O 1
ATOM 2947 N N . TYR A 1 359 ? 0.924 -20.886 -80.152 1.00 79.56 359 TYR A N 1
ATOM 2948 C CA . TYR A 1 359 ? 1.779 -21.359 -79.063 1.00 79.56 359 TYR A CA 1
ATOM 2949 C C . TYR A 1 359 ? 3.257 -21.417 -79.473 1.00 79.56 359 TYR A C 1
ATOM 2951 O O . TYR A 1 359 ? 4.137 -20.995 -78.719 1.00 79.56 359 TYR A O 1
ATOM 2959 N N . LYS A 1 360 ? 3.544 -21.883 -80.691 1.00 78.19 360 LYS A N 1
ATOM 2960 C CA . LYS A 1 360 ? 4.901 -21.935 -81.247 1.00 78.19 360 LYS A CA 1
ATOM 2961 C C . LYS A 1 360 ? 5.508 -20.539 -81.401 1.00 78.19 360 LYS A C 1
ATOM 2963 O O . LYS A 1 360 ? 6.651 -20.341 -80.989 1.00 78.19 360 LYS A O 1
ATOM 2968 N N . GLN A 1 361 ? 4.734 -19.570 -81.894 1.00 73.19 361 GLN A N 1
ATOM 2969 C CA . GLN A 1 361 ? 5.157 -18.168 -81.999 1.00 73.19 361 GLN A CA 1
ATOM 2970 C C . GLN A 1 361 ? 5.364 -17.510 -80.627 1.00 73.19 361 GLN A C 1
ATOM 2972 O O . GLN A 1 361 ? 6.326 -16.765 -80.429 1.00 73.19 361 GLN A O 1
ATOM 2977 N N . GLN A 1 362 ? 4.519 -17.820 -79.638 1.00 73.75 362 GLN A N 1
ATOM 2978 C CA . GLN A 1 362 ? 4.733 -17.360 -78.263 1.00 73.75 362 GLN A CA 1
ATOM 2979 C C . GLN A 1 362 ? 5.996 -17.959 -77.642 1.00 73.75 362 GLN A C 1
ATOM 2981 O O . GLN A 1 362 ? 6.682 -17.281 -76.876 1.00 73.75 362 GLN A O 1
ATOM 2986 N N . MET A 1 363 ? 6.318 -19.215 -77.949 1.00 65.38 363 MET A N 1
ATOM 2987 C CA . MET A 1 363 ? 7.491 -19.867 -77.379 1.00 65.38 363 MET A CA 1
ATOM 2988 C C . MET A 1 363 ? 8.796 -19.407 -78.041 1.00 65.38 363 MET A C 1
ATOM 2990 O O . MET A 1 363 ? 9.796 -19.246 -77.341 1.00 65.38 363 MET A O 1
ATOM 2994 N N . SER A 1 364 ? 8.782 -19.100 -79.344 1.00 65.69 364 SER A N 1
ATOM 2995 C CA . SER A 1 364 ? 9.920 -18.457 -80.014 1.00 65.69 364 SER A CA 1
ATOM 2996 C C . SER A 1 364 ? 10.142 -17.026 -79.516 1.00 65.69 364 SER A C 1
ATOM 2998 O O . SER A 1 364 ? 11.276 -16.665 -79.212 1.00 65.69 364 SER A O 1
ATOM 3000 N N . ALA A 1 365 ? 9.074 -16.247 -79.304 1.00 62.44 365 ALA A N 1
ATOM 3001 C CA . ALA A 1 365 ? 9.176 -14.901 -78.733 1.00 62.44 365 ALA A CA 1
ATOM 3002 C C . ALA A 1 365 ? 9.704 -14.910 -77.285 1.00 62.44 365 ALA A C 1
ATOM 3004 O O . ALA A 1 365 ? 10.502 -14.055 -76.905 1.00 62.44 365 ALA A O 1
ATOM 3005 N N . LYS A 1 366 ? 9.317 -15.902 -76.471 1.00 63.62 366 LYS A N 1
ATOM 3006 C CA . LYS A 1 366 ? 9.846 -16.071 -75.105 1.00 63.62 366 LYS A CA 1
ATOM 3007 C C . LYS A 1 366 ? 11.323 -16.469 -75.083 1.00 63.62 366 LYS A C 1
ATOM 3009 O O . LYS A 1 366 ? 12.028 -16.064 -74.163 1.00 63.62 366 LYS A O 1
ATOM 3014 N N . LEU A 1 367 ? 11.795 -17.237 -76.068 1.00 56.59 367 LEU A N 1
ATOM 3015 C CA . LEU A 1 367 ? 13.193 -17.668 -76.143 1.00 56.59 367 LEU A CA 1
ATOM 3016 C C . LEU A 1 367 ? 14.122 -16.541 -76.628 1.00 56.59 367 LEU A C 1
ATOM 3018 O O . LEU A 1 367 ? 15.225 -16.404 -76.104 1.00 56.59 367 LEU A O 1
ATOM 3022 N N . GLU A 1 368 ? 13.664 -15.699 -77.558 1.00 56.19 368 GLU A N 1
ATOM 3023 C CA . GLU A 1 368 ? 14.414 -14.514 -78.009 1.00 56.19 368 GLU A CA 1
ATOM 3024 C C . GLU A 1 368 ? 14.390 -13.383 -76.966 1.00 56.19 368 GLU A C 1
ATOM 3026 O O . GLU A 1 368 ? 15.401 -12.723 -76.741 1.00 56.19 368 GLU A O 1
ATOM 3031 N N . SER A 1 369 ? 13.289 -13.223 -76.225 1.00 54.00 369 SER A N 1
ATOM 3032 C CA . SER A 1 369 ? 13.161 -12.206 -75.174 1.00 54.00 369 SER A CA 1
ATOM 3033 C C . SER A 1 369 ? 13.930 -12.531 -73.878 1.00 54.00 369 SER A C 1
ATOM 3035 O O . SER A 1 369 ? 14.166 -11.627 -73.077 1.00 54.00 369 SER A O 1
ATOM 3037 N N . ALA A 1 370 ? 14.332 -13.787 -73.647 1.00 51.12 370 ALA A N 1
ATOM 3038 C CA . ALA A 1 370 ? 15.041 -14.210 -72.432 1.00 51.12 370 ALA A CA 1
ATOM 3039 C C . ALA A 1 370 ? 16.541 -13.852 -72.419 1.00 51.12 370 ALA A C 1
ATOM 3041 O O . ALA A 1 370 ? 17.122 -13.717 -71.340 1.00 51.12 370 ALA A O 1
ATOM 3042 N N . ASN A 1 371 ? 17.167 -13.676 -73.588 1.00 53.16 371 ASN A N 1
ATOM 3043 C CA . ASN A 1 371 ? 18.606 -13.398 -73.670 1.00 53.16 371 ASN A CA 1
ATOM 3044 C 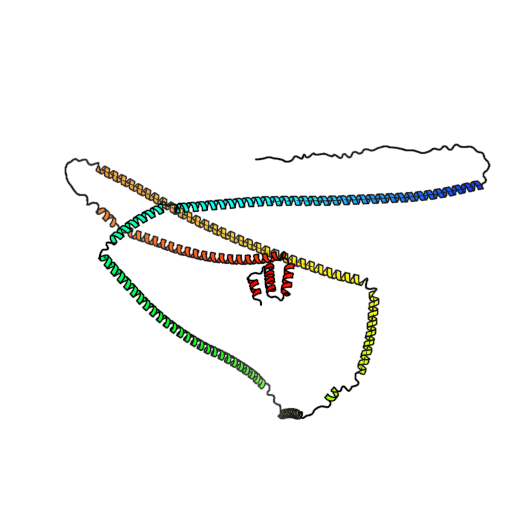C . ASN A 1 371 ? 18.951 -11.900 -73.583 1.00 53.16 371 ASN A C 1
ATOM 3046 O O . ASN A 1 371 ? 20.017 -11.582 -73.062 1.00 53.16 371 ASN A O 1
ATOM 3050 N N . ASP A 1 372 ? 18.041 -10.994 -73.964 1.00 51.22 372 ASP A N 1
ATOM 3051 C CA . ASP A 1 372 ? 18.265 -9.538 -73.876 1.00 51.22 372 ASP A CA 1
ATOM 3052 C C . ASP A 1 372 ? 17.587 -8.862 -72.661 1.00 51.22 372 ASP A C 1
ATOM 3054 O O . ASP A 1 372 ? 18.044 -7.811 -72.213 1.00 51.22 372 ASP A O 1
ATOM 3058 N N . LEU A 1 373 ? 16.561 -9.465 -72.036 1.00 51.72 373 LEU A N 1
ATOM 3059 C CA . LEU A 1 373 ? 15.893 -8.875 -70.858 1.00 51.72 373 LEU A CA 1
ATOM 3060 C C . LEU A 1 373 ? 16.535 -9.217 -69.507 1.00 51.72 373 LEU A C 1
ATOM 3062 O O . LEU A 1 373 ? 16.285 -8.512 -68.534 1.00 51.72 373 LEU A O 1
ATOM 3066 N N . ASN A 1 374 ? 17.372 -10.252 -69.397 1.00 50.09 374 ASN A N 1
ATOM 3067 C CA . ASN A 1 374 ? 17.889 -10.688 -68.089 1.00 50.09 374 ASN A CA 1
ATOM 3068 C C . ASN A 1 374 ? 18.829 -9.671 -67.406 1.00 50.09 374 ASN A C 1
ATOM 3070 O O . ASN A 1 374 ? 18.998 -9.715 -66.191 1.00 50.09 374 ASN A O 1
ATOM 3074 N N . VAL A 1 375 ? 19.417 -8.723 -68.146 1.00 52.59 375 VAL A N 1
ATOM 3075 C CA . VAL A 1 375 ? 20.328 -7.709 -67.573 1.00 52.59 375 VAL A CA 1
ATOM 3076 C C . VAL A 1 375 ? 19.607 -6.394 -67.231 1.00 52.59 375 VAL A C 1
ATOM 3078 O O . VAL A 1 375 ? 20.002 -5.716 -66.277 1.00 52.59 375 VAL A O 1
ATOM 3081 N N . GLU A 1 376 ? 18.529 -6.044 -67.943 1.00 51.88 376 GLU A N 1
ATOM 3082 C CA . GLU A 1 376 ? 17.739 -4.829 -67.676 1.00 51.88 376 GLU A CA 1
ATOM 3083 C C . GLU A 1 376 ? 16.504 -5.072 -66.788 1.00 51.88 376 GLU A C 1
ATOM 3085 O O . GLU A 1 376 ? 16.265 -4.260 -65.891 1.00 51.88 376 GLU A O 1
ATOM 3090 N N . ASN A 1 377 ? 15.786 -6.202 -66.913 1.00 51.47 377 ASN A N 1
ATOM 3091 C CA . ASN A 1 377 ? 14.659 -6.517 -66.017 1.00 51.47 377 ASN A CA 1
ATOM 3092 C C . ASN A 1 377 ? 15.117 -6.786 -64.582 1.00 51.47 377 ASN A C 1
ATOM 3094 O O . ASN A 1 377 ? 14.468 -6.317 -63.659 1.00 51.47 377 ASN A O 1
ATOM 3098 N N . GLU A 1 378 ? 16.269 -7.427 -64.352 1.00 53.34 378 GLU A N 1
ATOM 3099 C CA . GLU A 1 378 ? 16.776 -7.591 -62.981 1.00 53.34 378 GLU A CA 1
ATOM 3100 C C . GLU A 1 378 ? 17.095 -6.250 -62.298 1.00 53.34 378 GLU A C 1
ATOM 3102 O O . GLU A 1 378 ? 16.976 -6.132 -61.078 1.00 53.34 378 GLU A O 1
ATOM 3107 N N . ARG A 1 379 ? 17.513 -5.227 -63.058 1.00 55.84 379 ARG A N 1
ATOM 3108 C CA . ARG A 1 379 ? 17.774 -3.881 -62.521 1.00 55.84 379 ARG A CA 1
ATOM 3109 C C . ARG A 1 379 ? 16.485 -3.089 -62.324 1.00 55.84 379 ARG A C 1
ATOM 3111 O O . ARG A 1 379 ? 16.378 -2.378 -61.325 1.00 55.84 379 ARG A O 1
ATOM 3118 N N . ALA A 1 380 ? 15.522 -3.214 -63.235 1.00 56.94 380 ALA A N 1
ATOM 3119 C CA . ALA A 1 380 ? 14.221 -2.559 -63.135 1.00 56.94 380 ALA A CA 1
ATOM 3120 C C . ALA A 1 380 ? 13.347 -3.166 -62.019 1.00 56.94 380 ALA A C 1
ATOM 3122 O O . ALA A 1 380 ? 12.798 -2.410 -61.215 1.00 56.94 380 ALA A O 1
ATOM 3123 N N . ASP A 1 381 ? 13.308 -4.495 -61.881 1.00 59.62 381 ASP A N 1
ATOM 3124 C CA . ASP A 1 381 ? 12.587 -5.197 -60.810 1.00 59.62 381 ASP A CA 1
ATOM 3125 C C . ASP A 1 381 ? 13.238 -4.970 -59.442 1.00 59.62 381 ASP A C 1
ATOM 3127 O O . ASP A 1 381 ? 12.554 -4.576 -58.502 1.00 59.62 381 ASP A O 1
ATOM 3131 N N . LYS A 1 382 ? 14.574 -5.044 -59.317 1.00 65.38 382 LYS A N 1
ATOM 3132 C CA . LYS A 1 382 ? 15.240 -4.656 -58.054 1.00 65.38 382 LYS A CA 1
ATOM 3133 C C . LYS A 1 382 ? 15.004 -3.182 -57.713 1.00 65.38 382 LYS A C 1
ATOM 3135 O O . LYS A 1 382 ? 14.903 -2.842 -56.537 1.00 65.38 382 LYS A O 1
ATOM 3140 N N . SER A 1 383 ? 14.907 -2.292 -58.705 1.00 67.12 383 SER A N 1
ATOM 3141 C CA . SER A 1 383 ? 14.622 -0.868 -58.476 1.00 67.12 383 SER A CA 1
ATOM 3142 C C . SER A 1 383 ? 13.176 -0.620 -58.029 1.00 67.12 383 SER A C 1
ATOM 3144 O O . SER A 1 383 ? 12.942 0.252 -57.186 1.00 67.12 383 SER A O 1
ATOM 3146 N N . THR A 1 384 ? 12.204 -1.363 -58.561 1.00 74.38 384 THR A N 1
ATOM 3147 C CA . THR A 1 384 ? 10.792 -1.253 -58.161 1.00 74.38 384 THR A CA 1
ATOM 3148 C C . THR A 1 384 ? 10.548 -1.907 -56.797 1.00 74.38 384 THR A C 1
ATOM 3150 O O . THR A 1 384 ? 9.904 -1.297 -55.941 1.00 74.38 384 THR A O 1
ATOM 3153 N N . GLU A 1 385 ? 11.163 -3.059 -56.519 1.00 76.94 385 GLU A N 1
ATOM 3154 C CA . GLU A 1 385 ? 11.167 -3.704 -55.200 1.00 76.94 385 GLU A CA 1
ATOM 3155 C C . GLU A 1 385 ? 11.836 -2.827 -54.132 1.00 76.94 385 GLU A C 1
ATOM 3157 O O . GLU A 1 385 ? 11.288 -2.651 -53.042 1.00 76.94 385 GLU A O 1
ATOM 3162 N N . LEU A 1 386 ? 12.975 -2.192 -54.444 1.00 79.62 386 LEU A N 1
ATOM 3163 C CA . LEU A 1 386 ? 13.623 -1.225 -53.551 1.00 79.62 386 LEU A CA 1
ATOM 3164 C C . LEU A 1 386 ? 12.739 -0.003 -53.290 1.00 79.62 386 LEU A C 1
ATOM 3166 O O . LEU A 1 386 ? 12.709 0.498 -52.164 1.00 79.62 386 LEU A O 1
ATOM 3170 N N . TYR A 1 387 ? 12.014 0.489 -54.297 1.00 81.81 387 TYR A N 1
ATOM 3171 C CA . TYR A 1 387 ? 11.075 1.594 -54.121 1.00 81.81 387 TYR A CA 1
ATOM 3172 C C . TYR A 1 387 ? 9.919 1.196 -53.193 1.00 81.81 387 TYR A C 1
ATOM 3174 O O . TYR A 1 387 ? 9.649 1.908 -52.223 1.00 81.81 387 TYR A O 1
ATOM 3182 N N . LEU A 1 388 ? 9.301 0.032 -53.414 1.00 86.00 388 LEU A N 1
ATOM 3183 C CA . LEU A 1 388 ? 8.230 -0.498 -52.565 1.00 86.00 388 LEU A CA 1
ATOM 3184 C C . LEU A 1 388 ? 8.709 -0.729 -51.127 1.00 86.00 388 LEU A C 1
ATOM 3186 O O . LEU A 1 388 ? 8.084 -0.227 -50.191 1.00 86.00 388 LEU A O 1
ATOM 3190 N N . ALA A 1 389 ? 9.862 -1.372 -50.934 1.00 81.62 389 ALA A N 1
ATOM 3191 C CA . ALA A 1 389 ? 10.466 -1.563 -49.617 1.00 81.62 389 ALA A CA 1
ATOM 3192 C C . ALA A 1 389 ? 10.762 -0.223 -48.922 1.00 81.62 389 ALA A C 1
ATOM 3194 O O . ALA A 1 389 ? 10.524 -0.076 -47.722 1.00 81.62 389 ALA A O 1
ATOM 3195 N N . ARG A 1 390 ? 11.207 0.792 -49.672 1.00 88.88 390 ARG A N 1
ATOM 3196 C CA . ARG A 1 390 ? 11.457 2.142 -49.150 1.00 88.88 390 ARG A CA 1
ATOM 3197 C C . ARG A 1 390 ? 10.171 2.874 -48.773 1.00 88.88 390 ARG A C 1
ATOM 3199 O O . ARG A 1 390 ? 10.166 3.593 -47.777 1.00 88.88 390 ARG A O 1
ATOM 3206 N N . THR A 1 391 ? 9.082 2.697 -49.522 1.00 89.44 391 THR A N 1
ATOM 3207 C CA . THR A 1 391 ? 7.767 3.237 -49.134 1.00 89.44 391 THR A CA 1
ATOM 3208 C C . THR A 1 391 ? 7.208 2.536 -47.899 1.00 89.44 391 THR A C 1
ATOM 3210 O O . THR A 1 391 ? 6.722 3.205 -46.992 1.00 89.44 391 THR A O 1
ATOM 3213 N N . HIS A 1 392 ? 7.368 1.215 -47.793 1.00 89.12 392 HIS A N 1
ATOM 3214 C CA . HIS A 1 392 ? 6.974 0.457 -46.611 1.00 89.12 392 HIS A CA 1
ATOM 3215 C C . HIS A 1 392 ? 7.790 0.865 -45.377 1.00 89.12 392 HIS A C 1
ATOM 3217 O O . HIS A 1 392 ? 7.215 1.095 -44.317 1.00 89.12 392 HIS A O 1
ATOM 3223 N N . ALA A 1 393 ? 9.106 1.053 -45.520 1.00 87.94 393 ALA A N 1
ATOM 3224 C CA . ALA A 1 393 ? 9.963 1.572 -44.456 1.00 87.94 393 ALA A CA 1
ATOM 3225 C C . ALA A 1 393 ? 9.516 2.968 -43.994 1.00 87.94 393 ALA A C 1
ATOM 3227 O O . ALA A 1 393 ? 9.363 3.184 -42.796 1.00 87.94 393 ALA A O 1
ATOM 3228 N N . LYS A 1 394 ? 9.203 3.885 -44.921 1.00 94.12 394 LYS A N 1
ATOM 3229 C CA . LYS A 1 394 ? 8.652 5.209 -44.581 1.00 94.12 394 LYS A CA 1
ATOM 3230 C C . LYS A 1 394 ? 7.301 5.126 -43.865 1.00 94.12 394 LYS A C 1
ATOM 3232 O O . LYS A 1 394 ? 7.103 5.814 -42.870 1.00 94.12 394 LYS A O 1
ATOM 3237 N N . ASN A 1 395 ? 6.395 4.267 -44.326 1.00 93.75 395 ASN A N 1
ATOM 3238 C CA . ASN A 1 395 ? 5.088 4.077 -43.692 1.00 93.75 395 ASN A CA 1
ATOM 3239 C C . ASN A 1 395 ? 5.226 3.489 -42.280 1.00 93.75 395 ASN A C 1
ATOM 3241 O O . ASN A 1 395 ? 4.521 3.905 -41.362 1.00 93.75 395 ASN A O 1
ATOM 3245 N N . LEU A 1 396 ? 6.155 2.548 -42.083 1.00 93.25 396 LEU A N 1
ATOM 3246 C CA . LEU A 1 396 ? 6.483 2.019 -40.761 1.00 93.25 396 LEU A CA 1
ATOM 3247 C C . LEU A 1 396 ? 7.114 3.090 -39.867 1.00 93.25 396 LEU A C 1
ATOM 3249 O O . LEU A 1 396 ? 6.725 3.204 -38.709 1.00 93.25 396 LEU A O 1
ATOM 3253 N N . GLU A 1 397 ? 8.027 3.909 -40.388 1.00 93.62 397 GLU A N 1
ATOM 3254 C CA . GLU A 1 397 ? 8.608 5.040 -39.655 1.00 93.62 397 GLU A CA 1
ATOM 3255 C C . GLU A 1 397 ? 7.539 6.052 -39.226 1.00 93.62 397 GLU A C 1
ATOM 3257 O O . GLU A 1 397 ? 7.548 6.509 -38.082 1.00 93.62 397 GLU A O 1
ATOM 3262 N N . GLU A 1 398 ? 6.592 6.388 -40.104 1.00 94.44 398 GLU A N 1
ATOM 3263 C CA . GLU A 1 398 ? 5.459 7.260 -39.782 1.00 94.44 398 GLU A CA 1
ATOM 3264 C C . GLU A 1 398 ? 4.521 6.616 -38.763 1.00 94.44 398 GLU A C 1
ATOM 3266 O O . GLU A 1 398 ? 4.101 7.277 -37.811 1.00 94.44 398 GLU A O 1
ATOM 3271 N N . ARG A 1 399 ? 4.251 5.312 -38.887 1.00 96.31 399 ARG A N 1
ATOM 3272 C CA . ARG A 1 399 ? 3.446 4.571 -37.913 1.00 96.31 399 ARG A CA 1
ATOM 3273 C C . ARG A 1 399 ? 4.111 4.541 -36.540 1.00 96.31 399 ARG A C 1
ATOM 3275 O O . ARG A 1 399 ? 3.424 4.763 -35.546 1.00 96.31 399 ARG A O 1
ATOM 3282 N N . ILE A 1 400 ? 5.424 4.327 -36.478 1.00 93.38 400 ILE A N 1
ATOM 3283 C CA . ILE A 1 400 ? 6.214 4.401 -35.242 1.00 93.38 400 ILE A CA 1
ATOM 3284 C C . ILE A 1 400 ? 6.156 5.821 -34.671 1.00 93.38 400 ILE A C 1
ATOM 3286 O O . ILE A 1 400 ? 5.931 5.984 -33.475 1.00 93.38 400 ILE A O 1
ATOM 3290 N N . ARG A 1 401 ? 6.275 6.861 -35.508 1.00 96.56 401 ARG A N 1
ATOM 3291 C CA . ARG A 1 401 ? 6.139 8.262 -35.074 1.00 96.56 401 ARG A CA 1
ATOM 3292 C C . ARG A 1 401 ? 4.764 8.546 -34.464 1.00 96.56 401 ARG A C 1
ATOM 3294 O O . ARG A 1 401 ? 4.690 9.172 -33.409 1.00 96.56 401 ARG A O 1
ATOM 3301 N N . MET A 1 402 ? 3.694 8.059 -35.089 1.00 95.88 402 MET A N 1
ATOM 3302 C CA . MET A 1 402 ? 2.324 8.216 -34.592 1.00 95.88 402 MET A CA 1
ATOM 3303 C C . MET A 1 402 ? 2.090 7.451 -33.287 1.00 95.88 402 MET A C 1
ATOM 3305 O O . MET A 1 402 ? 1.517 8.013 -32.360 1.00 95.88 402 MET A O 1
ATOM 3309 N N . LEU A 1 403 ? 2.575 6.209 -33.183 1.00 95.38 403 LEU A N 1
ATOM 3310 C CA . LEU A 1 403 ? 2.484 5.420 -31.950 1.00 95.38 403 LEU A CA 1
ATOM 3311 C C . LEU A 1 403 ? 3.291 6.047 -30.808 1.00 95.38 403 LEU A C 1
ATOM 3313 O O . LEU A 1 403 ? 2.810 6.093 -29.681 1.00 95.38 403 LEU A O 1
ATOM 3317 N N . ASN A 1 404 ? 4.478 6.588 -31.094 1.00 94.56 404 ASN A N 1
ATOM 3318 C CA . ASN A 1 404 ? 5.277 7.314 -30.106 1.00 94.56 404 ASN A CA 1
ATOM 3319 C C . ASN A 1 404 ? 4.571 8.588 -29.633 1.00 94.56 404 ASN A C 1
ATOM 3321 O O . ASN A 1 404 ? 4.600 8.892 -28.442 1.00 94.56 404 ASN A O 1
ATOM 3325 N N . LYS A 1 405 ? 3.904 9.313 -30.539 1.00 96.06 405 LYS A N 1
ATOM 3326 C CA . LYS A 1 405 ? 3.087 10.473 -30.171 1.00 96.06 405 LYS A CA 1
ATOM 3327 C C . LYS A 1 405 ? 1.903 10.065 -29.292 1.00 96.06 405 LYS A C 1
ATOM 3329 O O . LYS A 1 405 ? 1.728 10.640 -28.230 1.00 96.06 405 LYS A O 1
ATOM 3334 N N . GLU A 1 406 ? 1.159 9.028 -29.671 1.00 96.31 406 GLU A N 1
ATOM 3335 C CA . GLU A 1 406 ? 0.031 8.524 -28.876 1.00 96.31 406 GLU A CA 1
ATOM 3336 C C . GLU A 1 406 ? 0.479 8.025 -27.490 1.00 96.31 406 GLU A C 1
ATOM 3338 O O . GLU A 1 406 ? -0.196 8.264 -26.489 1.00 96.31 406 GLU A O 1
ATOM 3343 N N . ALA A 1 407 ? 1.638 7.366 -27.405 1.00 93.75 407 ALA A N 1
ATOM 3344 C CA . ALA A 1 407 ? 2.234 6.960 -26.136 1.00 93.75 407 ALA A CA 1
ATOM 3345 C C . ALA A 1 407 ? 2.635 8.171 -25.277 1.00 93.75 407 ALA A C 1
ATOM 3347 O O . ALA A 1 407 ? 2.371 8.176 -24.075 1.00 93.75 407 ALA A O 1
ATOM 3348 N N . SER A 1 408 ? 3.219 9.208 -25.887 1.00 96.19 408 SER A N 1
ATOM 3349 C CA . SER A 1 408 ? 3.557 10.466 -25.213 1.00 96.19 408 SER A CA 1
ATOM 3350 C C . SER A 1 408 ? 2.309 11.197 -24.706 1.00 96.19 408 SER A C 1
ATOM 3352 O O . SER A 1 408 ? 2.295 11.663 -23.568 1.00 96.19 408 SER A O 1
ATOM 3354 N N . ASP A 1 409 ? 1.249 11.261 -25.512 1.00 95.94 409 ASP A N 1
ATOM 3355 C CA . ASP A 1 409 ? -0.012 11.916 -25.152 1.00 95.94 409 ASP A CA 1
ATOM 3356 C C . ASP A 1 409 ? -0.685 11.184 -23.977 1.00 95.94 409 ASP A C 1
ATOM 3358 O O . ASP A 1 409 ? -1.069 11.812 -22.989 1.00 95.94 409 ASP A O 1
ATOM 3362 N N . LYS A 1 410 ? -0.731 9.843 -24.012 1.00 95.00 410 LYS A N 1
ATOM 3363 C CA . LYS A 1 410 ? -1.237 9.028 -22.891 1.00 95.00 410 LYS A CA 1
ATOM 3364 C C . LYS A 1 410 ? -0.387 9.181 -21.631 1.00 95.00 410 LYS A C 1
ATOM 3366 O O . LYS A 1 410 ? -0.939 9.256 -20.537 1.00 95.00 410 LYS A O 1
ATOM 3371 N N . ALA A 1 411 ? 0.939 9.247 -21.761 1.00 94.06 411 ALA A N 1
ATOM 3372 C CA . ALA A 1 411 ? 1.823 9.499 -20.624 1.00 94.06 411 ALA A CA 1
ATOM 3373 C C . ALA A 1 411 ? 1.557 10.881 -20.004 1.00 94.06 411 ALA A C 1
ATOM 3375 O O . ALA A 1 411 ? 1.473 10.998 -18.782 1.00 94.06 411 ALA A O 1
ATOM 3376 N N . SER A 1 412 ? 1.348 11.910 -20.833 1.00 95.00 412 SER A N 1
ATOM 3377 C CA . SER A 1 412 ? 0.975 13.250 -20.369 1.00 95.00 412 SER A CA 1
ATOM 3378 C C . SER A 1 412 ? -0.385 13.260 -19.665 1.00 95.00 412 SER A C 1
ATOM 3380 O O . SER A 1 412 ? -0.530 13.910 -18.633 1.00 95.00 412 SER A O 1
ATOM 3382 N N . GLU A 1 413 ? -1.376 12.530 -20.181 1.00 96.38 413 GLU A N 1
ATOM 3383 C CA . GLU A 1 413 ? -2.704 12.428 -19.565 1.00 96.38 413 GLU A CA 1
ATOM 3384 C C . GLU A 1 413 ? -2.655 11.715 -18.204 1.00 96.38 413 GLU A C 1
ATOM 3386 O O . GLU A 1 413 ? -3.280 12.158 -17.239 1.00 96.38 413 GLU A O 1
ATOM 3391 N N . ILE A 1 414 ? -1.884 10.626 -18.104 1.00 93.19 414 ILE A N 1
ATOM 3392 C CA . ILE A 1 414 ? -1.673 9.907 -16.841 1.00 93.19 414 ILE A CA 1
ATOM 3393 C C . ILE A 1 414 ? -0.955 10.806 -15.832 1.00 93.19 414 ILE A C 1
ATOM 3395 O O . ILE A 1 414 ? -1.370 10.857 -14.675 1.00 93.19 414 ILE A O 1
ATOM 3399 N N . ASN A 1 415 ? 0.068 11.552 -16.260 1.00 94.12 415 ASN A N 1
ATOM 3400 C CA . ASN A 1 415 ? 0.769 12.499 -15.393 1.00 94.12 415 ASN A CA 1
ATOM 3401 C C . ASN A 1 415 ? -0.163 13.608 -14.885 1.00 94.12 415 ASN A C 1
ATOM 3403 O O . ASN A 1 415 ? -0.153 13.896 -13.693 1.00 94.12 415 ASN A O 1
ATOM 3407 N N . ALA A 1 416 ? -1.024 14.167 -15.741 1.00 96.06 416 ALA A N 1
ATOM 3408 C CA . ALA A 1 416 ? -2.006 15.172 -15.328 1.00 96.06 416 ALA A CA 1
ATOM 3409 C C . ALA A 1 416 ? -3.021 14.610 -14.314 1.00 96.06 416 ALA A C 1
ATOM 3411 O O . ALA A 1 416 ? -3.332 15.258 -13.314 1.00 96.06 416 ALA A O 1
ATOM 3412 N N . LYS A 1 417 ? -3.504 13.376 -14.524 1.00 96.00 417 LYS A N 1
ATOM 3413 C CA . LYS A 1 417 ? -4.384 12.680 -13.566 1.00 96.00 417 LYS A CA 1
ATOM 3414 C C . LYS A 1 417 ? -3.683 12.408 -12.235 1.00 96.00 417 LYS A C 1
ATOM 3416 O O . LYS A 1 417 ? -4.301 12.564 -11.183 1.00 96.00 417 LYS A O 1
ATOM 3421 N N . LEU A 1 418 ? -2.408 12.021 -12.270 1.00 92.19 418 LEU A N 1
ATOM 3422 C CA . LEU A 1 418 ? -1.603 11.802 -11.071 1.00 92.19 418 LEU A CA 1
ATOM 3423 C C . LEU A 1 418 ? -1.413 13.109 -10.291 1.00 92.19 418 LEU A C 1
ATOM 3425 O O . LEU A 1 418 ? -1.601 13.127 -9.079 1.00 92.19 418 LEU A O 1
ATOM 3429 N N . GLU A 1 419 ? -1.100 14.206 -10.979 1.00 95.69 419 GLU A N 1
ATOM 3430 C CA . GLU A 1 419 ? -0.944 15.525 -10.363 1.00 95.69 419 GLU A CA 1
ATOM 3431 C C . GLU A 1 419 ? -2.254 16.015 -9.729 1.00 95.69 419 GLU A C 1
ATOM 3433 O O . GLU A 1 419 ? -2.251 16.471 -8.585 1.00 95.69 419 GLU A O 1
ATOM 3438 N N . GLN A 1 420 ? -3.391 15.814 -10.404 1.00 96.50 420 GLN A N 1
ATOM 3439 C CA . GLN A 1 420 ? -4.711 16.115 -9.848 1.00 96.50 420 GLN A CA 1
ATOM 3440 C C . GLN A 1 420 ? -5.010 15.293 -8.582 1.00 96.50 420 GLN A C 1
ATOM 3442 O O . GLN A 1 420 ? -5.509 15.837 -7.597 1.00 96.50 420 GLN A O 1
ATOM 3447 N N . GLN A 1 421 ? -4.688 13.995 -8.572 1.00 93.06 421 GLN A N 1
ATOM 3448 C CA . GLN A 1 421 ? -4.860 13.151 -7.383 1.00 93.06 421 GLN A CA 1
ATOM 3449 C C . GLN A 1 421 ? -3.948 13.586 -6.231 1.00 93.06 421 GLN A C 1
ATOM 3451 O O . GLN A 1 421 ? -4.383 13.608 -5.080 1.00 93.06 421 GLN A O 1
ATOM 3456 N N . ILE A 1 422 ? -2.703 13.972 -6.523 1.00 94.69 422 ILE A N 1
ATOM 3457 C CA . ILE A 1 422 ? -1.775 14.502 -5.517 1.00 94.69 422 ILE A CA 1
ATOM 3458 C C . ILE A 1 422 ? -2.334 15.791 -4.906 1.00 94.69 422 ILE A C 1
ATOM 3460 O O . ILE A 1 422 ? -2.334 15.920 -3.681 1.00 94.69 422 ILE A O 1
ATOM 3464 N N . GLN A 1 423 ? -2.852 16.710 -5.726 1.00 95.88 423 GLN A N 1
ATOM 3465 C CA . GLN A 1 423 ? -3.476 17.947 -5.247 1.00 95.88 423 GLN A CA 1
ATOM 3466 C C . GLN A 1 423 ? -4.696 17.661 -4.361 1.00 95.88 423 GLN A C 1
ATOM 3468 O O . GLN A 1 423 ? -4.768 18.184 -3.253 1.00 95.88 423 GLN A O 1
ATOM 3473 N N . GLN A 1 424 ? -5.593 16.757 -4.767 1.00 95.88 424 GLN A N 1
ATOM 3474 C CA . GLN A 1 424 ? -6.753 16.365 -3.950 1.00 95.88 424 GLN A CA 1
ATOM 3475 C C . GLN A 1 424 ? -6.341 15.772 -2.595 1.00 95.88 424 GLN A C 1
ATOM 3477 O O . GLN A 1 424 ? -6.908 16.118 -1.558 1.00 95.88 424 GLN A O 1
ATOM 3482 N N . ILE A 1 425 ? -5.319 14.910 -2.572 1.00 93.19 425 ILE A N 1
ATOM 3483 C CA . ILE A 1 425 ? -4.792 14.344 -1.322 1.00 93.19 425 ILE A CA 1
ATOM 3484 C C . ILE A 1 425 ? -4.197 15.445 -0.434 1.00 93.19 425 ILE A C 1
ATOM 3486 O O . ILE A 1 425 ? -4.369 15.407 0.786 1.00 93.19 425 ILE A O 1
ATOM 3490 N N . GLN A 1 426 ? -3.493 16.422 -1.012 1.00 95.62 426 GLN A N 1
ATOM 3491 C CA . GLN A 1 426 ? -2.951 17.560 -0.266 1.00 95.62 426 GLN A CA 1
ATOM 3492 C C . GLN A 1 426 ? -4.062 18.447 0.310 1.00 95.62 426 GLN A C 1
ATOM 3494 O O . GLN A 1 426 ? -3.987 18.827 1.477 1.00 95.62 426 GLN A O 1
ATOM 3499 N N . GLU A 1 427 ? -5.111 18.732 -0.459 1.00 95.44 427 GLU A N 1
ATOM 3500 C CA . GLU A 1 427 ? -6.263 19.515 -0.003 1.00 95.44 427 GLU A CA 1
ATOM 3501 C C . GLU A 1 427 ? -7.000 18.834 1.157 1.00 95.44 427 GLU A C 1
ATOM 3503 O O . GLU A 1 427 ? -7.273 19.480 2.173 1.00 95.44 427 GLU A O 1
ATOM 3508 N N . GLU A 1 428 ? -7.254 17.526 1.061 1.00 92.81 428 GLU A N 1
ATOM 3509 C CA . GLU A 1 428 ? -7.872 16.757 2.148 1.00 92.81 428 GLU A CA 1
ATOM 3510 C C . GLU A 1 428 ? -6.966 16.693 3.386 1.00 92.81 428 GLU A C 1
ATOM 3512 O O . GLU A 1 428 ? -7.439 16.867 4.510 1.00 92.81 428 GLU A O 1
ATOM 3517 N N . ARG A 1 429 ? -5.643 16.545 3.214 1.00 94.62 429 ARG A N 1
ATOM 3518 C CA . ARG A 1 429 ? -4.685 16.630 4.333 1.00 94.62 429 ARG A CA 1
ATOM 3519 C C . ARG A 1 429 ? -4.760 17.981 5.040 1.00 94.62 429 ARG A C 1
ATOM 3521 O O . ARG A 1 429 ? -4.907 18.012 6.260 1.00 94.62 429 ARG A O 1
ATOM 3528 N N . MET A 1 430 ? -4.739 19.080 4.285 1.00 94.88 430 MET A N 1
ATOM 3529 C CA . MET A 1 430 ? -4.870 20.433 4.835 1.00 94.88 430 MET A CA 1
ATOM 3530 C C . MET A 1 430 ? -6.222 20.637 5.529 1.00 94.88 430 MET A C 1
ATOM 3532 O O . MET A 1 430 ? -6.310 21.318 6.552 1.00 94.88 430 MET A O 1
ATOM 3536 N N . ARG A 1 431 ? -7.299 20.048 4.999 1.00 97.25 431 ARG A N 1
ATOM 3537 C CA . ARG A 1 431 ? -8.627 20.088 5.619 1.00 97.25 431 ARG A CA 1
ATOM 3538 C C . ARG A 1 431 ? -8.637 19.367 6.965 1.00 97.25 431 ARG A C 1
ATOM 3540 O O . ARG A 1 431 ? -9.132 19.935 7.939 1.00 97.25 431 ARG A O 1
ATOM 3547 N N . PHE A 1 432 ? -8.079 18.160 7.042 1.00 93.19 432 PHE A N 1
ATOM 3548 C CA . PHE A 1 432 ? -7.990 17.417 8.299 1.00 93.19 432 PHE A CA 1
ATOM 3549 C C . PHE A 1 432 ? -7.085 18.105 9.318 1.00 93.19 432 PHE A C 1
ATOM 3551 O O . PHE A 1 432 ? -7.446 18.162 10.489 1.00 93.19 432 PHE A O 1
ATOM 3558 N N . GLU A 1 433 ? -5.973 18.697 8.885 1.00 96.56 433 GLU A N 1
ATOM 3559 C CA . GLU A 1 433 ? -5.088 19.468 9.761 1.00 96.56 433 GLU A CA 1
ATOM 3560 C C . GLU A 1 433 ? -5.809 20.675 10.381 1.00 96.56 433 GLU A C 1
ATOM 3562 O O . GLU A 1 433 ? -5.723 20.901 11.590 1.00 96.56 433 GLU A O 1
ATOM 3567 N N . ARG A 1 434 ? -6.621 21.399 9.596 1.00 96.00 434 ARG A N 1
ATOM 3568 C CA . ARG A 1 434 ? -7.469 22.486 10.118 1.00 96.00 434 ARG A CA 1
ATOM 3569 C C . ARG A 1 434 ? -8.503 21.986 11.124 1.00 96.00 434 ARG A C 1
ATOM 3571 O O . ARG A 1 434 ? -8.679 22.616 12.163 1.00 96.00 434 ARG A O 1
ATOM 3578 N N . ILE A 1 435 ? -9.180 20.871 10.838 1.00 95.88 435 ILE A N 1
ATOM 3579 C CA . ILE A 1 435 ? -10.170 20.283 11.758 1.00 95.88 435 ILE A CA 1
ATOM 3580 C C . ILE A 1 435 ? -9.492 19.851 13.062 1.00 95.88 435 ILE A C 1
ATOM 3582 O O . ILE A 1 435 ? -10.022 20.106 14.142 1.00 95.88 435 ILE A O 1
ATOM 3586 N N . LEU A 1 436 ? -8.314 19.234 12.972 1.00 94.62 436 LEU A N 1
ATOM 3587 C CA . LEU A 1 436 ? -7.545 18.795 14.130 1.00 94.62 436 LEU A CA 1
ATOM 3588 C C . LEU A 1 436 ? -7.119 19.991 14.987 1.00 94.62 436 LEU A C 1
ATOM 3590 O O . LEU A 1 436 ? -7.414 20.012 16.178 1.00 94.62 436 LEU A O 1
ATOM 3594 N N . SER A 1 437 ? -6.557 21.035 14.372 1.00 95.25 437 SER A N 1
ATOM 3595 C CA . SER A 1 437 ? -6.212 22.284 15.059 1.00 95.25 437 SER A CA 1
ATOM 3596 C C . SER A 1 437 ? -7.435 22.936 15.720 1.00 95.25 437 SER A C 1
ATOM 3598 O O . SER A 1 437 ? -7.390 23.330 16.888 1.00 95.25 437 SER A O 1
ATOM 3600 N N . GLN A 1 438 ? -8.580 22.975 15.030 1.00 96.88 438 GLN A N 1
ATOM 3601 C CA . GLN A 1 438 ? -9.826 23.479 15.604 1.00 96.88 438 GLN A CA 1
ATOM 3602 C C . GLN A 1 438 ? -10.244 22.661 16.834 1.00 96.88 438 GLN A C 1
ATOM 3604 O O . GLN A 1 438 ? -10.554 23.235 17.878 1.00 96.88 438 GLN A O 1
ATOM 3609 N N . LYS A 1 439 ? -10.195 21.328 16.767 1.00 94.12 439 LYS A N 1
ATOM 3610 C CA . LYS A 1 439 ? -10.544 20.472 17.908 1.00 94.12 439 LYS A CA 1
ATOM 3611 C C . LYS A 1 439 ? -9.562 20.604 19.066 1.00 94.12 439 LYS A C 1
ATOM 3613 O O . LYS A 1 439 ? -9.996 20.666 20.215 1.00 94.12 439 LYS A O 1
ATOM 3618 N N . GLU A 1 440 ? -8.270 20.733 18.793 1.00 95.56 440 GLU A N 1
ATOM 3619 C CA . GLU A 1 440 ? -7.263 21.012 19.818 1.00 95.56 440 GLU A CA 1
ATOM 3620 C C . GLU A 1 440 ? -7.523 22.343 20.532 1.00 95.56 440 GLU A C 1
ATOM 3622 O O . GLU A 1 440 ? -7.460 22.402 21.762 1.00 95.56 440 GLU A O 1
ATOM 3627 N N . THR A 1 441 ? -7.864 23.405 19.794 1.00 95.06 441 THR A N 1
ATOM 3628 C CA . THR A 1 441 ? -8.211 24.701 20.403 1.00 95.06 441 THR A CA 1
ATOM 3629 C C . THR A 1 441 ? -9.503 24.630 21.221 1.00 95.06 441 THR A C 1
ATOM 3631 O O . THR A 1 441 ? -9.545 25.170 22.328 1.00 95.06 441 THR A O 1
ATOM 3634 N N . GLU A 1 442 ? -10.526 23.904 20.754 1.00 97.06 442 GLU A N 1
ATOM 3635 C CA . GLU A 1 442 ? -11.761 23.658 21.509 1.00 97.06 442 GLU A CA 1
ATOM 3636 C C . GLU A 1 442 ? -11.486 22.916 22.827 1.00 97.06 442 GLU A C 1
ATOM 3638 O O . GLU A 1 442 ? -11.997 23.309 23.879 1.00 97.06 442 GLU A O 1
ATOM 3643 N N . PHE A 1 443 ? -10.675 21.853 22.802 1.00 94.69 443 PHE A N 1
ATOM 3644 C CA . PHE A 1 443 ? -10.323 21.111 24.015 1.00 94.69 443 PHE A CA 1
ATOM 3645 C C . PHE A 1 443 ? -9.478 21.949 24.967 1.00 94.69 443 PHE A C 1
ATOM 3647 O O . PHE A 1 443 ? -9.769 21.982 26.161 1.00 94.69 443 PHE A O 1
ATOM 3654 N N . ARG A 1 444 ? -8.497 22.693 24.450 1.00 97.00 444 ARG A N 1
ATOM 3655 C CA . ARG A 1 444 ? -7.687 23.612 25.256 1.00 97.00 444 ARG A CA 1
ATOM 3656 C C . ARG A 1 444 ? -8.548 24.685 25.926 1.00 97.00 444 ARG A C 1
ATOM 3658 O O . ARG A 1 444 ? -8.356 24.974 27.103 1.00 97.00 444 ARG A O 1
ATOM 3665 N N . SER A 1 445 ? -9.536 25.224 25.212 1.00 94.94 445 SER A N 1
ATOM 3666 C CA . SER A 1 445 ? -10.502 26.179 25.765 1.00 94.94 445 SER A CA 1
ATOM 3667 C C . SER A 1 445 ? -11.362 25.557 26.873 1.00 94.94 445 SER A C 1
ATOM 3669 O O . SER A 1 445 ? -11.510 26.154 27.939 1.00 94.94 445 SER A O 1
ATOM 3671 N N . LYS A 1 446 ? -11.873 24.331 26.675 1.00 97.19 446 LYS A N 1
ATOM 3672 C CA . LYS A 1 446 ? -12.637 23.598 27.703 1.00 97.19 446 LYS A CA 1
ATOM 3673 C C . LYS A 1 446 ? -11.804 23.318 28.953 1.00 97.19 446 LYS A C 1
ATOM 3675 O O . LYS A 1 446 ? -12.304 23.502 30.059 1.00 97.19 446 LYS A O 1
ATOM 3680 N N . VAL A 1 447 ? -10.546 22.908 28.781 1.00 94.00 447 VAL A N 1
ATOM 3681 C CA . VAL A 1 447 ? -9.608 22.697 29.894 1.00 94.00 447 VAL A CA 1
ATOM 3682 C C . VAL A 1 447 ? -9.402 24.002 30.661 1.00 94.00 447 VAL A C 1
ATOM 3684 O O . VAL A 1 447 ? -9.639 24.024 31.864 1.00 94.00 447 VAL A O 1
ATOM 3687 N N . GLY A 1 448 ? -9.102 25.108 29.971 1.00 95.12 448 GLY A N 1
ATOM 3688 C CA . GLY A 1 448 ? -8.944 26.416 30.616 1.00 95.12 448 GLY A CA 1
ATOM 3689 C C . GLY A 1 448 ? -10.200 26.884 31.366 1.00 95.12 448 GLY A C 1
ATOM 3690 O O . GLY A 1 448 ? -10.103 27.452 32.454 1.00 95.12 448 GLY A O 1
ATOM 3691 N N . ALA A 1 449 ? -11.399 26.602 30.844 1.00 95.31 449 ALA A N 1
ATOM 3692 C CA . ALA A 1 449 ? -12.653 26.914 31.532 1.00 95.31 449 ALA A CA 1
ATOM 3693 C C . ALA A 1 449 ? -12.840 26.095 32.825 1.00 95.31 449 ALA A C 1
ATOM 3695 O O . ALA A 1 449 ? -13.255 26.649 33.847 1.00 95.31 449 ALA A O 1
ATOM 3696 N N . LEU A 1 450 ? -12.510 24.798 32.800 1.00 94.69 450 LEU A N 1
ATOM 3697 C CA . LEU A 1 450 ? -12.563 23.927 33.979 1.00 94.69 450 LEU A CA 1
ATOM 3698 C C . LEU A 1 450 ? -11.520 24.327 35.027 1.00 94.69 450 LEU A C 1
ATOM 3700 O O . LEU A 1 450 ? -11.846 24.416 36.211 1.00 94.69 450 LEU A O 1
ATOM 3704 N N . GLU A 1 451 ? -10.295 24.636 34.604 1.00 94.56 451 GLU A N 1
ATOM 3705 C CA . GLU A 1 451 ? -9.242 25.157 35.482 1.00 94.56 451 GLU A CA 1
ATOM 3706 C C . GLU A 1 451 ? -9.689 26.452 36.164 1.00 94.56 451 GLU A C 1
ATOM 3708 O O . GLU A 1 451 ? -9.576 26.585 37.384 1.00 94.56 451 GLU A O 1
ATOM 3713 N N . HIS A 1 452 ? -10.289 27.376 35.410 1.00 94.69 452 HIS A N 1
ATOM 3714 C CA . HIS A 1 452 ? -10.808 28.619 35.967 1.00 94.69 452 HIS A CA 1
ATOM 3715 C C . HIS A 1 452 ? -11.960 28.383 36.959 1.00 94.69 452 HIS A C 1
ATOM 3717 O O . HIS A 1 452 ? -12.050 29.062 37.983 1.00 94.69 452 HIS A O 1
ATOM 3723 N N . GLN A 1 453 ? -12.826 27.395 36.711 1.00 94.00 453 GLN A N 1
ATOM 3724 C CA . GLN A 1 453 ? -13.872 27.013 37.661 1.00 94.00 453 GLN A CA 1
ATOM 3725 C C . GLN A 1 453 ? -13.288 26.437 38.960 1.00 94.00 453 GLN A C 1
ATOM 3727 O O . GLN A 1 453 ? -13.766 26.792 40.040 1.00 94.00 453 GLN A O 1
ATOM 3732 N N . ILE A 1 454 ? -12.251 25.597 38.874 1.00 91.75 454 ILE A N 1
ATOM 3733 C CA . ILE A 1 454 ? -11.549 25.045 40.043 1.00 91.75 454 ILE A CA 1
ATOM 3734 C C . ILE A 1 454 ? -10.874 26.164 40.837 1.00 91.75 454 ILE A C 1
ATOM 3736 O O . ILE A 1 454 ? -11.001 26.197 42.060 1.00 91.75 454 ILE A O 1
ATOM 3740 N N . LEU A 1 455 ? -10.201 27.101 40.163 1.00 94.69 455 LEU A N 1
ATOM 3741 C CA . LEU A 1 455 ? -9.585 28.260 40.811 1.00 94.69 455 LEU A CA 1
ATOM 3742 C C . LEU A 1 455 ? -10.629 29.098 41.554 1.00 94.69 455 LEU A C 1
ATOM 3744 O O . LEU A 1 455 ? -10.474 29.327 42.750 1.00 94.69 455 LEU A O 1
ATOM 3748 N N . ARG A 1 456 ? -11.756 29.432 40.913 1.00 96.44 456 ARG A N 1
ATOM 3749 C CA . ARG A 1 456 ? -12.859 30.148 41.578 1.00 96.44 456 ARG A CA 1
ATOM 3750 C C . ARG A 1 456 ? -13.444 29.373 42.758 1.00 96.44 456 ARG A C 1
ATOM 3752 O O . ARG A 1 456 ? -13.860 29.978 43.741 1.00 96.44 456 ARG A O 1
ATOM 3759 N N . GLN A 1 457 ? -13.535 28.045 42.674 1.00 94.31 457 GLN A N 1
ATOM 3760 C CA . GLN A 1 457 ? -14.008 27.228 43.794 1.00 94.31 457 GLN A CA 1
ATOM 3761 C C . GLN A 1 457 ? -13.012 27.255 44.959 1.00 94.31 457 GLN A C 1
ATOM 3763 O O . GLN A 1 457 ? -13.437 27.377 46.107 1.00 94.31 457 GLN A O 1
ATOM 3768 N N . ARG A 1 458 ? -11.707 27.183 44.672 1.00 95.12 458 ARG A N 1
ATOM 3769 C CA . ARG A 1 458 ? -10.645 27.318 45.678 1.00 95.12 458 ARG A CA 1
ATOM 3770 C C . ARG A 1 458 ? -10.682 28.693 46.339 1.00 95.12 458 ARG A C 1
ATOM 3772 O O . ARG A 1 458 ? -10.679 28.748 47.559 1.00 95.12 458 ARG A O 1
ATOM 3779 N N . GLU A 1 459 ? -10.807 29.769 45.565 1.00 94.69 459 GLU A N 1
ATOM 3780 C CA . GLU A 1 459 ? -10.945 31.140 46.083 1.00 94.69 459 GLU A CA 1
ATOM 3781 C C . GLU A 1 459 ? -12.171 31.290 46.990 1.00 94.69 459 GLU A C 1
ATOM 3783 O O . GLU A 1 459 ? -12.054 31.803 48.099 1.00 94.69 459 GLU A O 1
ATOM 3788 N N . ARG A 1 460 ? -13.340 30.775 46.578 1.00 95.38 460 ARG A N 1
ATOM 3789 C CA . ARG A 1 460 ? -14.545 30.779 47.429 1.00 95.38 460 ARG A CA 1
ATOM 3790 C C . ARG A 1 460 ? -14.356 29.967 48.706 1.00 95.38 460 ARG A C 1
ATOM 3792 O O . ARG A 1 460 ? -14.793 30.399 49.764 1.00 95.38 460 ARG A O 1
ATOM 3799 N N . SER A 1 461 ? -13.728 28.795 48.613 1.00 94.00 461 SER A N 1
ATOM 3800 C CA . SER A 1 461 ? -13.458 27.951 49.780 1.00 94.00 461 SER A CA 1
ATOM 3801 C C . SER A 1 461 ? -12.484 28.619 50.747 1.00 94.00 461 SER A C 1
ATOM 3803 O O . SER A 1 461 ? -12.679 28.514 51.952 1.00 94.00 461 SER A O 1
ATOM 3805 N N . LEU A 1 462 ? -11.457 29.301 50.233 1.00 95.06 462 LEU A N 1
ATOM 3806 C CA . LEU A 1 462 ? -10.521 30.083 51.039 1.00 95.06 462 LEU A CA 1
ATOM 3807 C C . LEU A 1 462 ? -11.232 31.259 51.713 1.00 95.06 462 LEU A C 1
ATOM 3809 O O . LEU A 1 462 ? -11.083 31.432 52.915 1.00 95.06 462 LEU A O 1
ATOM 3813 N N . ALA A 1 463 ? -12.076 31.998 50.988 1.00 94.44 463 ALA A N 1
ATOM 3814 C CA . ALA A 1 463 ? -12.856 33.095 51.560 1.00 94.44 463 ALA A CA 1
ATOM 3815 C C . ALA A 1 463 ? -13.812 32.626 52.674 1.00 94.44 463 ALA A C 1
ATOM 3817 O O . ALA A 1 463 ? -13.913 33.280 53.709 1.00 94.44 463 ALA A O 1
ATOM 3818 N N . LEU A 1 464 ? -14.475 31.475 52.496 1.00 95.81 464 LEU A N 1
ATOM 3819 C CA . LEU A 1 464 ? -15.323 30.869 53.531 1.00 95.81 464 LEU A CA 1
ATOM 3820 C C . LEU A 1 464 ? -14.513 30.406 54.747 1.00 95.81 464 LEU A C 1
ATOM 3822 O O . LEU A 1 464 ? -14.964 30.575 55.876 1.00 95.81 464 LEU A O 1
ATOM 3826 N N . LEU A 1 465 ? -13.326 29.828 54.536 1.00 94.06 465 LEU A N 1
ATOM 3827 C CA . LEU A 1 465 ? -12.422 29.471 55.632 1.00 94.06 465 LEU A CA 1
ATOM 3828 C C . LEU A 1 465 ? -11.989 30.716 56.409 1.00 94.06 465 LEU A C 1
ATOM 3830 O O . LEU A 1 465 ? -12.090 30.719 57.629 1.00 94.06 465 LEU A O 1
ATOM 3834 N N . GLU A 1 466 ? -11.607 31.794 55.721 1.00 94.44 466 GLU A N 1
ATOM 3835 C CA . GLU A 1 466 ? -11.276 33.066 56.367 1.00 94.44 466 GLU A CA 1
ATOM 3836 C C . GLU A 1 466 ? -12.457 33.649 57.156 1.00 94.44 466 GLU A C 1
ATOM 3838 O O . GLU A 1 466 ? -12.269 34.169 58.253 1.00 94.44 466 GLU A O 1
ATOM 3843 N N . GLU A 1 467 ? -13.681 33.579 56.624 1.00 94.25 467 GLU A N 1
ATOM 3844 C CA . GLU A 1 467 ? -14.890 34.000 57.341 1.00 94.25 467 GLU A CA 1
ATOM 3845 C C . GLU A 1 467 ? -15.112 33.155 58.600 1.00 94.25 467 GLU A C 1
ATOM 3847 O O . GLU A 1 467 ? -15.329 33.708 59.678 1.00 94.25 467 GLU A O 1
ATOM 3852 N N . LYS A 1 468 ? -14.960 31.829 58.505 1.00 94.06 468 LYS A N 1
ATOM 3853 C CA . LYS A 1 468 ? -15.068 30.928 59.659 1.00 94.06 468 LYS A CA 1
ATOM 3854 C C . LYS A 1 468 ? -13.955 31.142 60.676 1.00 94.06 468 LYS A C 1
ATOM 3856 O O . LYS A 1 468 ? -14.227 31.100 61.872 1.00 94.06 468 LYS A O 1
ATOM 3861 N N . ASP A 1 469 ? -12.741 31.457 60.251 1.00 93.44 469 ASP A N 1
ATOM 3862 C CA . ASP A 1 469 ? -11.654 31.822 61.158 1.00 93.44 469 ASP A CA 1
ATOM 3863 C C . ASP A 1 469 ? -11.932 33.162 61.864 1.00 93.44 469 ASP A C 1
ATOM 3865 O O . ASP A 1 469 ? -11.672 33.303 63.065 1.00 93.44 469 ASP A O 1
ATOM 3869 N N . ARG A 1 470 ? -12.543 34.140 61.177 1.00 93.56 470 ARG A N 1
ATOM 3870 C CA . ARG A 1 470 ? -13.042 35.386 61.797 1.00 93.56 470 ARG A CA 1
ATOM 3871 C C . ARG A 1 470 ? -14.178 35.110 62.791 1.00 93.56 470 ARG A C 1
ATOM 3873 O O . ARG A 1 470 ? -14.169 35.648 63.897 1.00 93.56 470 ARG A O 1
ATOM 3880 N N . GLU A 1 471 ? -15.124 34.236 62.463 1.00 92.81 471 GLU A N 1
ATOM 3881 C CA . GLU A 1 471 ? -16.164 33.789 63.401 1.00 92.81 471 GLU A CA 1
ATOM 3882 C C . GLU A 1 471 ? -15.549 33.085 64.622 1.00 92.81 471 GLU A C 1
ATOM 3884 O O . GLU A 1 471 ? -15.874 33.408 65.759 1.00 92.81 471 GLU A O 1
ATOM 3889 N N . ILE A 1 472 ? -14.593 32.173 64.431 1.00 91.31 472 ILE A N 1
ATOM 3890 C CA . ILE A 1 472 ? -13.930 31.465 65.533 1.00 91.31 472 ILE A CA 1
ATOM 3891 C C . ILE A 1 472 ? -13.160 32.445 66.420 1.00 91.31 472 ILE A C 1
ATOM 3893 O O . ILE A 1 472 ? -13.205 32.335 67.646 1.00 91.31 472 ILE A O 1
ATOM 3897 N N . THR A 1 473 ? -12.435 33.398 65.836 1.00 91.75 473 THR A N 1
ATOM 3898 C CA . THR A 1 473 ? -11.686 34.404 66.604 1.00 91.75 473 THR A CA 1
ATOM 3899 C C . THR A 1 473 ? -12.618 35.345 67.368 1.00 91.75 473 THR A C 1
ATOM 3901 O O . THR A 1 473 ? -12.358 35.619 68.542 1.00 91.75 473 THR A O 1
ATOM 3904 N N . THR A 1 474 ? -13.737 35.767 66.773 1.00 90.56 474 THR A N 1
ATOM 3905 C CA . THR A 1 474 ? -14.762 36.571 67.461 1.00 90.56 474 THR A CA 1
ATOM 3906 C C . THR A 1 474 ? -15.478 35.784 68.559 1.00 90.56 474 THR A C 1
ATOM 3908 O O . THR A 1 474 ? -15.609 36.303 69.665 1.00 90.56 474 THR A O 1
ATOM 3911 N N . LEU A 1 475 ? -15.847 34.517 68.335 1.00 88.50 475 LEU A N 1
ATOM 3912 C CA . LEU A 1 475 ? -16.407 33.640 69.372 1.00 88.50 475 LEU A CA 1
ATOM 3913 C C . LEU A 1 475 ? -15.411 33.414 70.511 1.00 88.50 475 LEU A C 1
ATOM 3915 O O . LEU A 1 475 ? -15.789 33.519 71.673 1.00 88.50 475 LEU A O 1
ATOM 3919 N N . LYS A 1 476 ? -14.132 33.158 70.212 1.00 87.56 476 LYS A N 1
ATOM 3920 C CA . LYS A 1 476 ? -13.075 33.032 71.232 1.00 87.56 476 LYS A CA 1
ATOM 3921 C C . LYS A 1 476 ? -12.896 34.327 72.025 1.00 87.56 476 LYS A C 1
ATOM 3923 O O . LYS A 1 476 ? -12.707 34.267 73.238 1.00 87.56 476 LYS A O 1
ATOM 3928 N N . SER A 1 477 ? -12.957 35.484 71.367 1.00 84.44 477 SER A N 1
ATOM 3929 C CA . SER A 1 477 ? -12.897 36.795 72.022 1.00 84.44 477 SER A CA 1
ATOM 3930 C C . SER A 1 477 ? -14.122 37.035 72.911 1.00 84.44 477 SER A C 1
ATOM 3932 O O . SER A 1 477 ? -13.962 37.383 74.078 1.00 84.44 477 SER A O 1
ATOM 3934 N N . SER A 1 478 ? -15.327 36.747 72.413 1.00 83.31 478 SER A N 1
ATOM 3935 C CA . SER A 1 478 ? -16.583 36.844 73.165 1.00 83.31 478 SER A CA 1
ATOM 3936 C C . SER A 1 478 ? -16.603 35.896 74.365 1.00 83.31 478 SER A C 1
ATOM 3938 O O . SER A 1 478 ? -16.890 36.323 75.480 1.00 83.31 478 SER A O 1
ATOM 3940 N N . PHE A 1 479 ? -16.177 34.641 74.184 1.00 79.38 479 PHE A N 1
ATOM 3941 C CA . PHE A 1 479 ? -16.037 33.663 75.262 1.00 79.38 479 PHE A CA 1
ATOM 3942 C C . PHE A 1 479 ? -15.043 34.137 76.325 1.00 79.38 479 PHE A C 1
ATOM 3944 O O . PHE A 1 479 ? -15.362 34.092 77.507 1.00 79.38 479 PHE A O 1
ATOM 3951 N N . ARG A 1 480 ? -13.878 34.676 75.932 1.00 77.31 480 ARG A N 1
ATOM 3952 C CA . ARG A 1 480 ? -12.943 35.309 76.880 1.00 77.31 480 ARG A CA 1
ATOM 3953 C C . ARG A 1 480 ? -13.576 36.504 77.592 1.00 77.31 480 ARG A C 1
ATOM 3955 O O . ARG A 1 480 ? -13.374 36.654 78.787 1.00 77.31 480 ARG A O 1
ATOM 3962 N N . SER A 1 481 ? -14.369 37.319 76.903 1.00 72.00 481 SER A N 1
ATOM 3963 C CA . SER A 1 481 ? -15.066 38.459 77.508 1.00 72.00 481 SER A CA 1
ATOM 3964 C C . SER A 1 481 ? -16.150 38.030 78.509 1.00 72.00 481 SER A C 1
ATOM 3966 O O . SER A 1 481 ? -16.338 38.702 79.520 1.00 72.00 481 SER A O 1
ATOM 3968 N N . ILE A 1 482 ? -16.840 36.911 78.258 1.00 67.81 482 ILE A N 1
ATOM 3969 C CA . ILE A 1 482 ? -17.810 36.293 79.178 1.00 67.81 482 ILE A CA 1
ATOM 3970 C C . ILE A 1 482 ? -17.085 35.660 80.373 1.00 67.81 482 ILE A C 1
ATOM 3972 O O . ILE A 1 482 ? -17.518 35.843 81.507 1.00 67.81 482 ILE A O 1
ATOM 3976 N N . LEU A 1 483 ? -15.950 34.993 80.140 1.00 60.94 483 LEU A N 1
ATOM 3977 C CA . LEU A 1 483 ? -15.106 34.422 81.193 1.00 60.94 483 LEU A CA 1
ATOM 3978 C C . LEU A 1 483 ? -14.567 35.518 82.130 1.00 60.94 483 LEU A C 1
ATOM 3980 O O . LEU A 1 483 ? -14.665 35.394 83.344 1.00 60.94 483 LEU A O 1
ATOM 3984 N N . MET A 1 484 ? -14.118 36.646 81.573 1.00 54.31 484 MET A N 1
ATOM 3985 C CA . MET A 1 484 ? -13.666 37.822 82.335 1.00 54.31 484 MET A CA 1
ATOM 3986 C C . MET A 1 484 ? -14.815 38.535 83.066 1.00 54.31 484 MET A C 1
ATOM 3988 O O . MET A 1 484 ? -14.598 39.151 84.106 1.00 54.31 484 MET A O 1
ATOM 3992 N N . LYS A 1 485 ? -16.055 38.428 82.567 1.00 52.91 485 LYS A N 1
ATOM 3993 C CA . LYS A 1 485 ? -17.261 38.865 83.291 1.00 52.91 485 LYS A CA 1
ATOM 3994 C C . LYS A 1 485 ? -17.613 37.944 84.464 1.00 52.91 485 LYS A C 1
ATOM 3996 O O . LYS A 1 485 ? -18.255 38.406 85.400 1.00 52.91 485 LYS A O 1
ATOM 4001 N N . HIS A 1 486 ? -17.195 36.678 84.425 1.00 50.28 486 HIS A N 1
ATOM 4002 C CA . HIS A 1 486 ? -17.425 35.703 85.495 1.00 50.28 486 HIS A CA 1
ATOM 4003 C C . HIS A 1 486 ? -16.319 35.718 86.574 1.00 50.28 486 HIS A C 1
ATOM 4005 O O . HIS A 1 486 ? -16.547 35.245 87.684 1.00 50.28 486 HIS A O 1
ATOM 4011 N N . GLU A 1 487 ? -15.148 36.301 86.293 1.00 44.69 487 GLU A N 1
ATOM 4012 C CA . GLU A 1 487 ? -14.073 36.519 87.284 1.00 44.69 487 GLU A CA 1
ATOM 4013 C C . GLU A 1 487 ? -14.172 37.871 88.022 1.00 44.69 487 GLU A C 1
ATOM 4015 O O . GLU A 1 487 ? -13.404 38.131 88.947 1.00 44.69 487 GLU A O 1
ATOM 4020 N N . ALA A 1 488 ? -15.139 38.725 87.669 1.00 48.84 488 ALA A N 1
ATOM 4021 C CA . ALA A 1 488 ? -15.325 40.049 88.263 1.00 48.84 488 ALA A CA 1
ATOM 4022 C C . ALA A 1 488 ? -16.627 40.172 89.079 1.00 48.84 488 ALA A C 1
ATOM 4024 O O . ALA A 1 488 ? -17.424 41.072 88.836 1.00 48.84 488 ALA A O 1
ATOM 4025 N N . LEU A 1 489 ? -16.831 39.293 90.068 1.00 43.12 489 LEU A N 1
ATOM 4026 C CA . LEU A 1 489 ? -17.732 39.516 91.212 1.00 43.12 489 LEU A CA 1
ATOM 4027 C C . LEU A 1 489 ? -17.125 38.856 92.475 1.00 43.12 489 LEU A C 1
ATOM 4029 O O . LEU A 1 489 ? -16.890 37.648 92.462 1.00 43.12 489 LEU A O 1
ATOM 4033 N N . PRO A 1 490 ? -16.851 39.612 93.560 1.00 47.38 490 PRO A N 1
ATOM 4034 C CA . PRO A 1 490 ? -16.302 39.085 94.809 1.00 47.38 490 PRO A CA 1
ATOM 4035 C C . PRO A 1 490 ? -17.426 38.745 95.802 1.00 47.38 490 PRO A C 1
ATOM 4037 O O . PRO A 1 490 ? -18.369 39.520 95.950 1.00 47.38 490 PRO A O 1
ATOM 4040 N N . GLY A 1 491 ? -17.320 37.634 96.540 1.00 37.88 491 GLY A N 1
ATOM 4041 C CA . GLY A 1 491 ? -18.261 37.379 97.640 1.00 37.88 491 GLY A CA 1
ATOM 4042 C C . GLY A 1 491 ? -18.336 35.946 98.162 1.00 37.88 491 GLY A C 1
ATOM 4043 O O . GLY A 1 491 ? -19.236 35.204 97.802 1.00 37.88 491 GLY A O 1
ATOM 4044 N N . ASN A 1 492 ? -17.387 35.594 99.030 1.00 38.06 492 ASN A N 1
ATOM 4045 C CA . ASN A 1 492 ? -17.562 34.883 100.306 1.00 38.06 492 ASN A CA 1
ATOM 4046 C C . ASN A 1 492 ? -18.931 34.212 100.590 1.00 38.06 492 ASN A C 1
ATOM 4048 O O . ASN A 1 492 ? -19.895 34.950 100.752 1.00 38.06 492 ASN A O 1
ATOM 4052 N N . CYS A 1 493 ? -18.991 32.884 100.804 1.00 34.81 493 CYS A N 1
ATOM 4053 C CA . CYS A 1 493 ? -19.635 32.209 101.961 1.00 34.81 493 CYS A CA 1
ATOM 4054 C C . CYS A 1 493 ? -19.833 30.683 101.769 1.00 34.81 493 CYS A C 1
ATOM 4056 O O . CYS A 1 493 ? -19.777 30.152 100.667 1.00 34.81 493 CYS A O 1
ATOM 4058 N N . HIS A 1 494 ? -19.972 30.002 102.909 1.00 39.91 494 HIS A N 1
ATOM 4059 C CA . HIS A 1 494 ? -20.077 28.563 103.162 1.00 39.91 494 HIS A CA 1
ATOM 4060 C C . HIS A 1 494 ? -21.255 27.813 102.511 1.00 39.91 494 HIS A C 1
ATOM 4062 O O . HIS A 1 494 ? -22.319 28.390 102.329 1.00 39.91 494 HIS A O 1
ATOM 4068 N N . GLY A 1 495 ? -21.094 26.483 102.421 1.00 38.16 495 GLY A N 1
ATOM 4069 C CA . GLY A 1 495 ? -22.130 25.513 102.815 1.00 38.16 495 GLY A CA 1
ATOM 4070 C C . GLY A 1 495 ? -22.957 24.871 101.697 1.00 38.16 495 GLY A C 1
ATOM 4071 O O . GLY A 1 495 ? -23.660 25.569 100.986 1.00 38.16 495 GLY A O 1
ATOM 4072 N N . ASP A 1 496 ? -22.859 23.539 101.631 1.00 37.06 496 ASP A N 1
ATOM 4073 C CA . ASP A 1 496 ? -23.835 22.508 101.232 1.00 37.06 496 ASP A CA 1
ATOM 4074 C C . ASP A 1 496 ? -24.782 22.640 100.012 1.00 37.06 496 ASP A C 1
ATOM 4076 O O . ASP A 1 496 ? -25.469 23.624 99.772 1.00 37.06 496 ASP A O 1
ATOM 4080 N N . ASP A 1 497 ? -24.897 21.471 99.369 1.00 40.97 497 ASP A N 1
ATOM 4081 C CA . ASP A 1 497 ? -26.058 20.854 98.713 1.00 40.97 497 ASP A CA 1
ATOM 4082 C C . ASP A 1 497 ? -26.500 21.171 97.261 1.00 40.97 497 ASP A C 1
ATOM 4084 O O . ASP A 1 497 ? -26.881 22.264 96.859 1.00 40.97 497 ASP A O 1
ATOM 4088 N N . GLU A 1 498 ? -26.486 20.067 96.501 1.00 47.66 498 GLU A N 1
ATOM 4089 C CA . GLU A 1 498 ? -27.382 19.563 95.450 1.00 47.66 498 GLU A CA 1
ATOM 4090 C C . GLU A 1 498 ? -28.223 20.472 94.511 1.00 47.66 498 GLU A C 1
ATOM 4092 O O . GLU A 1 498 ? -29.121 21.211 94.897 1.00 47.66 498 GLU A O 1
ATOM 4097 N N . LYS A 1 499 ? -28.107 20.104 93.217 1.00 52.53 499 LYS A N 1
ATOM 4098 C CA . LYS A 1 499 ? -29.152 20.021 92.164 1.00 52.53 499 LYS A CA 1
ATOM 4099 C C . LYS A 1 499 ? -29.786 21.322 91.634 1.00 52.53 499 LYS A C 1
ATOM 4101 O O . LYS A 1 499 ? -30.748 21.835 92.192 1.00 52.53 499 LYS A O 1
ATOM 4106 N N . LYS A 1 500 ? -29.417 21.673 90.386 1.00 44.19 500 LYS A N 1
ATOM 4107 C CA . LYS A 1 500 ? -30.326 21.885 89.223 1.00 44.19 500 LYS A CA 1
ATOM 4108 C C . LYS A 1 500 ? -29.537 22.317 87.973 1.00 44.19 500 LYS A C 1
ATOM 4110 O O . LYS A 1 500 ? -29.169 23.474 87.832 1.00 44.19 500 LYS A O 1
ATOM 4115 N N . SER A 1 501 ? -29.327 21.392 87.035 1.00 47.62 501 SER A N 1
ATOM 4116 C CA . SER A 1 501 ? -28.763 21.665 85.700 1.00 47.62 501 SER A CA 1
ATOM 4117 C C . SER A 1 501 ? -29.492 20.826 84.650 1.00 47.62 501 SER A C 1
ATOM 4119 O O . SER A 1 501 ? -28.997 19.776 84.259 1.00 47.62 501 SER A O 1
ATOM 4121 N N . ILE A 1 502 ? -30.717 21.218 84.263 1.00 53.22 502 ILE A N 1
ATOM 4122 C CA . ILE A 1 502 ? -31.446 20.570 83.144 1.00 53.22 502 ILE A CA 1
ATOM 4123 C C . ILE A 1 502 ? -32.237 21.565 82.256 1.00 53.22 502 ILE A C 1
ATOM 4125 O O . ILE A 1 502 ? -32.559 21.232 81.122 1.00 53.22 502 ILE A O 1
ATOM 4129 N N . HIS A 1 503 ? -32.512 22.812 82.662 1.00 48.19 503 HIS A N 1
ATOM 4130 C CA . HIS A 1 503 ? -33.546 23.605 81.965 1.00 48.19 503 HIS A CA 1
ATOM 4131 C C . HIS A 1 503 ? -33.136 24.475 80.759 1.00 48.19 503 HIS A C 1
ATOM 4133 O O . HIS A 1 503 ? -34.019 25.068 80.151 1.00 48.19 503 HIS A O 1
ATOM 4139 N N . THR A 1 504 ? -31.868 24.538 80.346 1.00 51.41 504 THR A N 1
ATOM 4140 C CA . THR A 1 504 ? -31.433 25.460 79.268 1.00 51.41 504 THR A CA 1
ATOM 4141 C C . THR A 1 504 ? -31.214 24.814 77.895 1.00 51.41 504 THR A C 1
ATOM 4143 O O . THR A 1 504 ? -31.135 25.525 76.899 1.00 51.41 504 THR A O 1
ATOM 4146 N N . ASN A 1 505 ? -31.171 23.480 77.794 1.00 50.59 505 ASN A N 1
ATOM 4147 C CA . ASN A 1 505 ? -30.874 22.799 76.522 1.00 50.59 505 ASN A CA 1
ATOM 4148 C C . ASN A 1 505 ? -32.095 22.581 75.611 1.00 50.59 505 ASN A C 1
ATOM 4150 O O . ASN A 1 505 ? -31.929 22.293 74.428 1.00 50.59 505 ASN A O 1
ATOM 4154 N N . VAL A 1 506 ? -33.318 22.718 76.130 1.00 52.78 506 VAL A N 1
ATOM 4155 C CA . VAL A 1 506 ? -34.548 22.440 75.361 1.00 52.78 506 VAL A CA 1
ATOM 4156 C C . VAL A 1 506 ? -34.971 23.640 74.497 1.00 52.78 506 VAL A C 1
ATOM 4158 O O . VAL A 1 506 ? -35.615 23.471 73.462 1.00 52.78 506 VAL A O 1
ATOM 4161 N N . ASP A 1 507 ? -34.539 24.850 74.855 1.00 49.12 507 ASP A N 1
ATOM 4162 C CA . ASP A 1 507 ? -34.982 26.091 74.202 1.00 49.12 507 ASP A CA 1
ATOM 4163 C C . ASP A 1 507 ? -34.169 26.439 72.938 1.00 49.12 507 ASP A C 1
ATOM 4165 O O . ASP A 1 507 ? -34.660 27.073 72.006 1.00 49.12 507 ASP A O 1
ATOM 4169 N N . PHE A 1 508 ? -32.932 25.941 72.838 1.00 56.59 508 PHE A N 1
ATOM 4170 C CA . PHE A 1 508 ? -32.069 26.183 71.676 1.00 56.59 508 PHE A CA 1
ATOM 4171 C C . PHE A 1 508 ? -32.444 25.310 70.468 1.00 56.59 508 PHE A C 1
ATOM 4173 O O . PHE A 1 508 ? -32.405 25.759 69.324 1.00 56.59 508 PHE A O 1
ATOM 4180 N N . VAL A 1 509 ? -32.858 24.064 70.721 1.00 56.28 509 VAL A N 1
ATOM 4181 C CA . VAL A 1 509 ? -33.273 23.116 69.672 1.00 56.28 509 VAL A CA 1
ATOM 4182 C C . VAL A 1 509 ? -34.657 23.471 69.127 1.00 56.28 509 VAL A C 1
ATOM 4184 O O . VAL A 1 509 ? -34.906 23.324 67.933 1.00 56.28 509 VAL A O 1
ATOM 4187 N N . THR A 1 510 ? -35.533 24.003 69.981 1.00 57.22 510 THR A N 1
ATOM 4188 C CA . THR A 1 510 ? -36.886 24.416 69.586 1.00 57.22 510 THR A CA 1
ATOM 4189 C C . THR A 1 510 ? -36.853 25.688 68.730 1.00 57.22 510 THR A C 1
ATOM 4191 O O . THR A 1 510 ? -37.551 25.755 67.725 1.00 57.22 510 THR A O 1
ATOM 4194 N N . SER A 1 511 ? -35.963 26.640 69.036 1.00 51.31 511 SER A N 1
ATOM 4195 C CA . SER A 1 511 ? -35.811 27.891 68.273 1.00 51.31 511 SER A CA 1
ATOM 4196 C C . SER A 1 511 ? -35.214 27.698 66.864 1.00 51.31 511 SER A C 1
ATOM 4198 O O . SER A 1 511 ? -35.559 28.425 65.933 1.00 51.31 511 SER A O 1
ATOM 4200 N N . LEU A 1 512 ? -34.381 26.667 66.657 1.00 56.62 512 LEU A N 1
ATOM 4201 C CA . LEU A 1 512 ? -33.785 26.360 65.345 1.00 56.62 512 LEU A CA 1
ATOM 4202 C C . LEU A 1 512 ? -34.765 25.692 64.360 1.00 56.62 512 LEU A C 1
ATOM 4204 O O . LEU A 1 512 ? -34.498 25.643 63.162 1.00 56.62 512 LEU A O 1
ATOM 4208 N N . LEU A 1 513 ? -35.883 25.161 64.865 1.00 56.69 513 LEU A N 1
ATOM 4209 C CA . LEU A 1 513 ? -36.906 24.470 64.074 1.00 56.69 513 LEU A CA 1
ATOM 4210 C C . LEU A 1 513 ? -38.094 25.373 63.702 1.00 56.69 513 LEU A C 1
ATOM 4212 O O . LEU A 1 513 ? -38.905 24.979 62.867 1.00 56.69 513 LEU A O 1
ATOM 4216 N N . THR A 1 514 ? -38.213 26.564 64.304 1.00 51.22 514 THR A N 1
ATOM 4217 C CA . THR A 1 514 ? -39.417 27.412 64.198 1.00 51.22 514 THR A CA 1
ATOM 4218 C C . THR A 1 514 ? -39.253 28.698 63.386 1.00 51.22 514 THR A C 1
ATOM 4220 O O . THR A 1 514 ? -40.234 29.420 63.232 1.00 51.22 514 THR A O 1
ATOM 4223 N N . VAL A 1 515 ? -38.071 29.007 62.842 1.00 50.03 515 VAL A N 1
ATOM 4224 C CA . VAL A 1 515 ? -37.885 30.200 61.993 1.00 50.03 515 VAL A CA 1
ATOM 4225 C C . VAL A 1 515 ? -37.771 29.792 60.529 1.00 50.03 515 VAL A C 1
ATOM 4227 O O . VAL A 1 515 ? -36.685 29.513 60.031 1.00 50.03 515 VAL A O 1
ATOM 4230 N N . ASP A 1 516 ? -38.939 29.791 59.886 1.00 45.94 516 ASP A N 1
ATOM 4231 C CA . ASP A 1 516 ? -39.202 29.648 58.456 1.00 45.94 516 ASP A CA 1
ATOM 4232 C C . ASP A 1 516 ? -38.671 28.378 57.772 1.00 45.94 516 ASP A C 1
ATOM 4234 O O . ASP A 1 516 ? -37.678 27.759 58.133 1.00 45.94 516 ASP A O 1
ATOM 4238 N N . SER A 1 517 ? -39.341 27.983 56.692 1.00 54.09 517 SER A N 1
ATOM 4239 C CA . SER A 1 517 ? -39.011 26.802 55.889 1.00 54.09 517 SER A CA 1
ATOM 4240 C C . SER A 1 517 ? -38.153 27.121 54.637 1.00 54.09 517 SER A C 1
ATOM 4242 O O . SER A 1 517 ? -38.643 26.986 53.515 1.00 54.09 517 SER A O 1
ATOM 4244 N N . PRO A 1 518 ? -36.869 27.535 54.756 1.00 56.03 518 PRO A N 1
ATOM 4245 C CA . PRO A 1 518 ? -35.907 27.496 53.647 1.00 56.03 518 PRO A CA 1
ATOM 4246 C C . PRO A 1 518 ? -35.208 26.146 53.380 1.00 56.03 518 PRO A C 1
ATOM 4248 O O . PRO A 1 518 ? -34.994 25.835 52.206 1.00 56.03 518 PRO A O 1
ATOM 4251 N N . PRO A 1 519 ? -34.804 25.321 54.373 1.00 58.25 519 PRO A N 1
ATOM 4252 C CA . PRO A 1 519 ? -33.855 24.235 54.101 1.00 58.25 519 PRO A CA 1
ATOM 4253 C C . PRO A 1 519 ? -34.468 23.062 53.329 1.00 58.25 519 PRO A C 1
ATOM 4255 O O . PRO A 1 519 ? -33.794 22.476 52.484 1.00 58.25 519 PRO A O 1
ATOM 4258 N N . MET A 1 520 ? -35.752 22.752 53.534 1.00 62.41 520 MET A N 1
ATOM 4259 C CA . MET A 1 520 ? -36.413 21.652 52.821 1.00 62.41 520 MET A CA 1
ATOM 4260 C C . MET A 1 520 ? -36.720 22.012 51.355 1.00 62.41 520 MET A C 1
ATOM 4262 O O . MET A 1 520 ? -36.544 21.177 50.469 1.00 62.41 520 MET A O 1
ATOM 4266 N N . LEU A 1 521 ? -37.097 23.269 51.076 1.00 70.69 521 LEU A N 1
ATOM 4267 C CA . LEU A 1 521 ? -37.298 23.766 49.709 1.00 70.69 521 LEU A CA 1
ATOM 4268 C C . LEU A 1 521 ? -35.965 23.925 48.965 1.00 70.69 521 LEU A C 1
ATOM 4270 O O . LEU A 1 521 ? -35.866 23.557 47.796 1.00 70.69 521 LEU A O 1
ATOM 4274 N N . HIS A 1 522 ? -34.926 24.425 49.641 1.00 73.38 522 HIS A N 1
ATOM 4275 C CA . HIS A 1 522 ? -33.583 24.527 49.074 1.00 73.38 522 HIS A CA 1
ATOM 4276 C C . HIS A 1 522 ? -33.000 23.146 48.750 1.00 73.38 522 HIS A C 1
ATOM 4278 O O . HIS A 1 522 ? -32.472 22.954 47.659 1.00 73.38 522 HIS A O 1
ATOM 4284 N N . TYR A 1 523 ? -33.176 22.163 49.639 1.00 84.06 523 TYR A N 1
ATOM 4285 C CA . TYR A 1 523 ? -32.774 20.778 49.396 1.00 84.06 523 TYR A CA 1
ATOM 4286 C C . TYR A 1 523 ? -33.542 20.143 48.228 1.00 84.06 523 TYR A C 1
ATOM 4288 O O . TYR A 1 523 ? -32.933 19.512 47.367 1.00 84.06 523 TYR A O 1
ATOM 4296 N N . ALA A 1 524 ? -34.858 20.367 48.136 1.00 81.00 524 ALA A N 1
ATOM 4297 C CA . ALA A 1 524 ? -35.660 19.907 47.002 1.00 81.00 524 ALA A CA 1
ATOM 4298 C C . ALA A 1 524 ? -35.216 20.551 45.673 1.00 81.00 524 ALA A C 1
ATOM 4300 O O . ALA A 1 524 ? -35.155 19.879 44.644 1.00 81.00 524 ALA A O 1
ATOM 4301 N N . HIS A 1 525 ? -34.852 21.837 45.692 1.00 82.44 525 HIS A N 1
ATOM 4302 C CA . HIS A 1 525 ? -34.334 22.544 44.520 1.00 82.44 525 HIS A CA 1
ATOM 4303 C C . HIS A 1 525 ? -32.928 22.057 44.122 1.00 82.44 525 HIS A C 1
ATOM 4305 O O . HIS A 1 525 ? -32.651 21.862 42.938 1.00 82.44 525 HIS A O 1
ATOM 4311 N N . GLU A 1 526 ? -32.044 21.822 45.096 1.00 83.81 526 GLU A N 1
ATOM 4312 C CA . GLU A 1 526 ? -30.725 21.208 44.895 1.00 83.81 526 GLU A CA 1
ATOM 4313 C C . GLU A 1 526 ? -30.862 19.803 44.287 1.00 83.81 526 GLU A C 1
ATOM 4315 O O . GLU A 1 526 ? -30.206 19.515 43.286 1.00 83.81 526 GLU A O 1
ATOM 4320 N N . LEU A 1 527 ? -31.761 18.963 44.814 1.00 84.06 527 LEU A N 1
ATOM 4321 C CA . LEU A 1 527 ? -32.077 17.640 44.263 1.00 84.06 527 LEU A CA 1
ATOM 4322 C C . LEU A 1 527 ? -32.568 17.728 42.817 1.00 84.06 527 LEU A C 1
ATOM 4324 O O . LEU A 1 527 ? -31.989 17.087 41.946 1.00 84.06 527 LEU A O 1
ATOM 4328 N N . ALA A 1 528 ? -33.550 18.586 42.529 1.00 86.44 528 ALA A N 1
ATOM 4329 C CA . ALA A 1 528 ? -34.066 18.766 41.172 1.00 86.44 528 ALA A CA 1
ATOM 4330 C C . ALA A 1 528 ? -32.969 19.226 40.196 1.00 86.44 528 ALA A C 1
ATOM 4332 O O . ALA A 1 528 ? -32.881 18.748 39.062 1.00 86.44 528 ALA A O 1
ATOM 4333 N N . ARG A 1 529 ? -32.073 20.116 40.638 1.00 91.62 529 ARG A N 1
ATOM 4334 C CA . ARG A 1 529 ? -30.925 20.556 39.839 1.00 91.62 529 ARG A CA 1
ATOM 4335 C C . ARG A 1 529 ? -29.942 19.413 39.580 1.00 91.62 529 ARG A C 1
ATOM 4337 O O . ARG A 1 529 ? -29.430 19.305 38.463 1.00 91.62 529 ARG A O 1
ATOM 4344 N N . ARG A 1 530 ? -29.680 18.560 40.576 1.00 93.06 530 ARG A N 1
ATOM 4345 C CA . ARG A 1 530 ? -28.837 17.364 40.418 1.00 93.06 530 ARG A CA 1
ATOM 4346 C C . ARG A 1 530 ? -29.489 16.341 39.499 1.00 93.06 530 ARG A C 1
ATOM 4348 O O . ARG A 1 530 ? -28.798 15.833 38.627 1.00 93.06 530 ARG A O 1
ATOM 4355 N N . ASP A 1 531 ? -30.793 16.119 39.595 1.00 92.06 531 ASP A N 1
ATOM 4356 C CA . ASP A 1 531 ? -31.522 15.201 38.718 1.00 92.06 531 ASP A CA 1
ATOM 4357 C C . ASP A 1 531 ? -31.527 15.673 37.262 1.00 92.06 531 ASP A C 1
ATOM 4359 O O . ASP A 1 531 ? -31.327 14.871 36.349 1.00 92.06 531 ASP A O 1
ATOM 4363 N N . ILE A 1 532 ? -31.659 16.982 37.022 1.00 93.56 532 ILE A N 1
ATOM 4364 C CA . ILE A 1 532 ? -31.520 17.560 35.678 1.00 93.56 532 ILE A CA 1
ATOM 4365 C C . ILE A 1 532 ? -30.090 17.377 35.157 1.00 93.56 532 ILE A C 1
ATOM 4367 O O . ILE A 1 532 ? -29.910 16.994 34.001 1.00 93.56 532 ILE A O 1
ATOM 4371 N N . GLN A 1 533 ? -29.068 17.599 35.990 1.00 94.06 533 GLN A N 1
ATOM 4372 C CA . GLN A 1 533 ? -27.672 17.366 35.605 1.00 94.06 533 GLN A CA 1
ATOM 4373 C C . GLN A 1 533 ? -27.398 15.887 35.320 1.00 94.06 533 GLN A C 1
ATOM 4375 O O . GLN A 1 533 ? -26.798 15.573 34.298 1.00 94.06 533 GLN A O 1
ATOM 4380 N N . VAL A 1 534 ? -27.875 14.973 36.165 1.00 91.50 534 VAL A N 1
ATOM 4381 C CA . VAL A 1 534 ? -27.738 13.524 35.980 1.00 91.50 534 VAL A CA 1
ATOM 4382 C C . VAL A 1 534 ? -28.485 13.072 34.727 1.00 91.50 534 VAL A C 1
ATOM 4384 O O . VAL A 1 534 ? -27.945 12.295 33.946 1.00 91.50 534 VAL A O 1
ATOM 4387 N N . SER A 1 535 ? -29.689 13.586 34.475 1.00 92.69 535 SER A N 1
ATOM 4388 C CA . SER A 1 535 ? -30.444 13.325 33.245 1.00 92.69 535 SER A CA 1
ATOM 4389 C C . SER A 1 535 ? -29.714 13.859 32.008 1.00 92.69 535 SER A C 1
ATOM 4391 O O . SER A 1 535 ? -29.596 13.152 31.007 1.00 92.69 535 SER A O 1
ATOM 4393 N N . GLY A 1 536 ? -29.144 15.065 32.087 1.00 94.12 536 GLY A N 1
ATOM 4394 C CA . GLY A 1 536 ? -28.311 15.650 31.036 1.00 94.12 536 GLY A CA 1
ATOM 4395 C C . GLY A 1 536 ? -27.056 14.823 30.754 1.00 94.12 536 GLY A C 1
ATOM 4396 O O . GLY A 1 536 ? -26.779 14.513 29.598 1.00 94.12 536 GLY A O 1
ATOM 4397 N N . LEU A 1 537 ? -26.349 14.388 31.801 1.00 91.81 537 LEU A N 1
ATOM 4398 C CA . LEU A 1 537 ? -25.180 13.514 31.696 1.00 91.81 537 LEU A CA 1
ATOM 4399 C C . LEU A 1 537 ? -25.547 12.137 31.137 1.00 91.81 537 LEU A C 1
ATOM 4401 O O . LEU A 1 537 ? -24.823 11.623 30.295 1.00 91.81 537 LEU A O 1
ATOM 4405 N N . ARG A 1 538 ? -26.688 11.555 31.526 1.00 94.50 538 ARG A N 1
ATOM 4406 C CA . ARG A 1 538 ? -27.186 10.287 30.963 1.00 94.50 538 ARG A CA 1
ATOM 4407 C C . ARG A 1 538 ? -27.537 10.413 29.481 1.00 94.50 538 ARG A C 1
ATOM 4409 O O . ARG A 1 538 ? -27.205 9.518 28.706 1.00 94.50 538 ARG A O 1
ATOM 4416 N N . LYS A 1 539 ? -28.170 11.519 29.072 1.00 95.44 539 LYS A N 1
ATOM 4417 C CA . LYS A 1 539 ? -28.454 11.812 27.657 1.00 95.44 539 LYS A CA 1
ATOM 4418 C C . LYS A 1 539 ? -27.167 11.996 26.861 1.00 95.44 539 LYS A C 1
ATOM 4420 O O . LYS A 1 539 ? -27.033 11.388 25.806 1.00 95.44 539 LYS A O 1
ATOM 4425 N N . LEU A 1 540 ? -26.216 12.770 27.386 1.00 96.00 540 LEU A N 1
ATOM 4426 C CA . LEU A 1 540 ? -24.905 12.958 26.768 1.00 96.00 540 LEU A CA 1
ATOM 4427 C C . LEU A 1 540 ? -24.159 11.624 26.651 1.00 96.00 540 LEU A C 1
ATOM 4429 O O . LEU A 1 540 ? -23.624 11.323 25.594 1.00 96.00 540 LEU A O 1
ATOM 4433 N N . ASN A 1 541 ? -24.175 10.798 27.700 1.00 92.31 541 ASN A N 1
ATOM 4434 C CA . ASN A 1 541 ? -23.557 9.477 27.680 1.00 92.31 541 ASN A CA 1
ATOM 4435 C C . ASN A 1 541 ? -24.207 8.576 26.622 1.00 92.31 541 ASN A C 1
ATOM 4437 O O . ASN A 1 541 ? -23.509 7.979 25.816 1.00 92.31 541 ASN A O 1
ATOM 4441 N N . SER A 1 542 ? -25.541 8.565 26.538 1.00 94.25 542 SER A N 1
ATOM 4442 C CA . SER A 1 542 ? -26.264 7.806 25.505 1.00 94.25 542 SER A CA 1
ATOM 4443 C C . SER A 1 542 ? -25.933 8.294 24.087 1.00 94.25 542 SER A C 1
ATOM 4445 O O . SER A 1 542 ? -25.812 7.484 23.170 1.00 94.25 542 SER A O 1
ATOM 4447 N N . GLN A 1 543 ? -25.765 9.608 23.894 1.00 95.12 543 GLN A N 1
ATOM 4448 C CA . GLN A 1 543 ? -25.338 10.196 22.620 1.00 95.12 543 GLN A CA 1
ATOM 4449 C C . GLN A 1 543 ? -23.893 9.819 22.277 1.00 95.12 543 GLN A C 1
ATOM 4451 O O . GLN A 1 543 ? -23.630 9.421 21.148 1.00 95.12 543 GLN A O 1
ATOM 4456 N N . LEU A 1 544 ? -22.973 9.889 23.243 1.00 90.75 544 LEU A N 1
ATOM 4457 C CA . LEU A 1 544 ? -21.576 9.486 23.063 1.00 90.75 544 LEU A CA 1
ATOM 4458 C C . LEU A 1 544 ? -21.442 7.982 22.792 1.00 90.75 544 LEU A C 1
ATOM 4460 O O . LEU A 1 544 ? -20.649 7.574 21.953 1.00 90.75 544 LEU A O 1
ATOM 4464 N N . GLU A 1 545 ? -22.246 7.144 23.441 1.00 95.12 545 GLU A N 1
ATOM 4465 C CA . GLU A 1 545 ? -22.316 5.711 23.144 1.00 95.12 545 GLU A CA 1
ATOM 4466 C C . GLU A 1 545 ? -22.898 5.441 21.748 1.00 95.12 545 GLU A C 1
ATOM 4468 O O . GLU A 1 545 ? -22.488 4.495 21.072 1.00 95.12 545 GLU A O 1
ATOM 4473 N N . ALA A 1 546 ? -23.861 6.249 21.291 1.00 94.19 546 ALA A N 1
ATOM 4474 C CA . ALA A 1 546 ? -24.402 6.149 19.939 1.00 94.19 546 ALA A CA 1
ATOM 4475 C C . ALA A 1 546 ? -23.352 6.517 18.881 1.00 94.19 546 ALA A C 1
ATOM 4477 O O . ALA A 1 546 ? -23.149 5.728 17.958 1.00 94.19 546 ALA A O 1
ATOM 4478 N N . THR A 1 547 ? -22.636 7.634 19.055 1.00 93.75 547 THR A N 1
ATOM 4479 C CA . THR A 1 547 ? -21.558 8.041 18.138 1.00 93.75 547 THR A CA 1
ATOM 4480 C C . THR A 1 547 ? -20.379 7.077 18.182 1.00 93.75 547 THR A C 1
ATOM 4482 O O . THR A 1 547 ? -19.784 6.792 17.150 1.00 93.75 547 THR A O 1
ATOM 4485 N N . LEU A 1 548 ? -20.064 6.493 19.343 1.00 92.75 548 LEU A N 1
ATOM 4486 C CA . LEU A 1 548 ? -19.050 5.445 19.451 1.00 92.75 548 LEU A CA 1
ATOM 4487 C C . LEU A 1 548 ? -19.453 4.201 18.650 1.00 92.75 548 LEU A C 1
ATOM 4489 O O . LEU A 1 548 ? -18.633 3.675 17.902 1.00 92.75 548 LEU A O 1
ATOM 4493 N N . ARG A 1 549 ? -20.712 3.751 18.751 1.00 94.88 549 ARG A N 1
ATOM 4494 C CA . ARG A 1 549 ? -21.217 2.623 17.948 1.00 94.88 549 ARG A CA 1
ATOM 4495 C C . ARG A 1 549 ? -21.247 2.932 16.453 1.00 94.88 549 ARG A C 1
ATOM 4497 O O . ARG A 1 549 ? -21.021 2.033 15.654 1.00 94.88 549 ARG A O 1
ATOM 4504 N N . GLU A 1 550 ? -21.555 4.163 16.064 1.00 94.50 550 GLU A N 1
ATOM 4505 C CA . GLU A 1 550 ? -21.490 4.613 14.668 1.00 94.50 550 GLU A CA 1
ATOM 4506 C C . GLU A 1 550 ? -20.048 4.592 14.151 1.00 94.50 550 GLU A C 1
ATOM 4508 O O . GLU A 1 550 ? -19.759 3.864 13.206 1.00 94.50 550 GLU A O 1
ATOM 4513 N N . ASN A 1 551 ? -19.116 5.220 14.872 1.00 91.25 551 ASN A N 1
ATOM 4514 C CA . ASN A 1 551 ? -17.689 5.197 14.548 1.00 91.25 551 ASN A CA 1
ATOM 4515 C C . ASN A 1 551 ? -17.123 3.768 14.471 1.00 91.25 551 ASN A C 1
ATOM 4517 O O . ASN A 1 551 ? -16.280 3.482 13.626 1.00 91.25 551 ASN A O 1
ATOM 4521 N N . GLN A 1 552 ? -17.572 2.853 15.338 1.00 92.56 552 GLN A N 1
ATOM 4522 C CA . GLN A 1 552 ? -17.181 1.439 15.279 1.00 92.56 552 GLN A CA 1
ATOM 4523 C C . GLN A 1 552 ? -17.679 0.747 14.005 1.00 92.56 552 GLN A C 1
ATOM 4525 O O . GLN A 1 552 ? -16.934 -0.039 13.416 1.00 92.56 552 GLN A O 1
ATOM 4530 N N . ARG A 1 553 ? -18.912 1.032 13.564 1.00 93.19 553 ARG A N 1
ATOM 4531 C CA . ARG A 1 553 ? -19.434 0.515 12.289 1.00 93.19 553 ARG A CA 1
ATOM 4532 C C . ARG A 1 553 ? -18.640 1.080 11.122 1.00 93.19 553 ARG A C 1
ATOM 4534 O O . ARG A 1 553 ? -18.204 0.307 10.276 1.00 93.19 553 ARG A O 1
ATOM 4541 N N . ASP A 1 554 ? -18.376 2.382 11.117 1.00 94.06 554 ASP A N 1
ATOM 4542 C CA . ASP A 1 554 ? -17.595 3.027 10.062 1.00 94.06 554 ASP A CA 1
ATOM 4543 C C . ASP A 1 554 ? -16.187 2.441 9.978 1.00 94.06 554 ASP A C 1
ATOM 4545 O O . ASP A 1 554 ? -15.753 2.040 8.897 1.00 94.06 554 ASP A O 1
ATOM 4549 N N . LEU A 1 555 ? -15.511 2.273 11.119 1.00 92.75 555 LEU A N 1
ATOM 4550 C CA . LEU A 1 555 ? -14.209 1.615 11.182 1.00 92.75 555 LEU A CA 1
ATOM 4551 C C . LEU A 1 555 ? -14.273 0.197 10.596 1.00 92.75 555 LEU A C 1
ATOM 4553 O O . LEU A 1 555 ? -13.413 -0.158 9.797 1.00 92.75 555 LEU A O 1
ATOM 4557 N N . MET A 1 556 ? -15.299 -0.591 10.935 1.00 94.00 556 MET A N 1
ATOM 4558 C CA . MET A 1 556 ? -15.482 -1.944 10.399 1.00 94.00 556 MET A CA 1
ATOM 4559 C C . MET A 1 556 ? -15.721 -1.950 8.880 1.00 94.00 556 MET A C 1
ATOM 4561 O O . MET A 1 556 ? -15.183 -2.800 8.174 1.00 94.00 556 MET A O 1
ATOM 4565 N N . THR A 1 557 ? -16.480 -0.988 8.346 1.00 94.81 557 THR A N 1
ATOM 4566 C CA . THR A 1 557 ? -16.676 -0.876 6.888 1.00 94.81 557 THR A CA 1
ATOM 4567 C C . THR A 1 557 ? -15.395 -0.464 6.163 1.00 94.81 557 THR A C 1
ATOM 4569 O O . THR A 1 557 ? -15.109 -0.965 5.076 1.00 94.81 557 THR A O 1
ATOM 4572 N N . ILE A 1 558 ? -14.600 0.431 6.758 1.00 93.31 558 ILE A N 1
ATOM 4573 C CA . ILE A 1 558 ? -13.325 0.885 6.198 1.00 93.31 558 ILE A CA 1
ATOM 4574 C C . ILE A 1 558 ? -12.301 -0.252 6.225 1.00 93.31 558 ILE A C 1
ATOM 4576 O O . ILE A 1 558 ? -11.640 -0.493 5.217 1.00 93.31 558 ILE A O 1
ATOM 4580 N N . THR A 1 559 ? -12.198 -0.993 7.331 1.00 93.19 559 THR A N 1
ATOM 4581 C CA . THR A 1 559 ? -11.291 -2.144 7.421 1.00 93.19 559 THR A CA 1
ATOM 4582 C C . THR A 1 559 ? -11.688 -3.254 6.456 1.00 93.19 559 THR A C 1
ATOM 4584 O O . THR A 1 559 ? -10.806 -3.821 5.817 1.00 93.19 559 THR A O 1
ATOM 4587 N N . GLN A 1 560 ? -12.986 -3.523 6.277 1.00 93.88 560 GLN A N 1
ATOM 4588 C CA . GLN A 1 560 ? -13.454 -4.477 5.272 1.00 93.88 560 GLN A CA 1
ATOM 4589 C C . GLN A 1 560 ? -13.082 -4.033 3.850 1.00 93.88 560 GLN A C 1
ATOM 4591 O O . GLN A 1 560 ? -12.537 -4.830 3.089 1.00 93.88 560 GLN A O 1
ATOM 4596 N N . ARG A 1 561 ? -13.294 -2.756 3.506 1.00 94.81 561 ARG A N 1
ATOM 4597 C CA . ARG A 1 561 ? -12.908 -2.206 2.197 1.00 94.81 561 ARG A CA 1
ATOM 4598 C C . ARG A 1 561 ? -11.407 -2.338 1.948 1.00 94.81 561 ARG A C 1
ATOM 4600 O O . ARG A 1 561 ? -11.003 -2.802 0.889 1.00 94.81 561 ARG A O 1
ATOM 4607 N N . HIS A 1 562 ? -10.582 -1.989 2.933 1.00 92.44 562 HIS A N 1
ATOM 4608 C CA . HIS A 1 562 ? -9.133 -2.137 2.813 1.00 92.44 562 HIS A CA 1
ATOM 4609 C C . HIS A 1 562 ? -8.701 -3.602 2.721 1.00 92.44 562 HIS A C 1
ATOM 4611 O O . HIS A 1 562 ? -7.788 -3.911 1.963 1.00 92.44 562 HIS A O 1
ATOM 4617 N N . ALA A 1 563 ? -9.362 -4.522 3.428 1.00 94.12 563 ALA A N 1
ATOM 4618 C CA . ALA A 1 563 ? -9.095 -5.952 3.294 1.00 94.12 563 ALA A CA 1
ATOM 4619 C C . ALA A 1 563 ? -9.422 -6.466 1.879 1.00 94.12 563 ALA A C 1
ATOM 4621 O O . ALA A 1 563 ? -8.660 -7.249 1.311 1.00 94.12 563 ALA A O 1
ATOM 4622 N N . GLU A 1 564 ? -10.518 -5.996 1.279 1.00 94.44 564 GLU A N 1
ATOM 4623 C CA . GLU A 1 564 ? -10.870 -6.297 -0.111 1.00 94.44 564 GLU A CA 1
ATOM 4624 C C . GLU A 1 564 ? -9.843 -5.707 -1.091 1.00 94.44 564 GLU A C 1
ATOM 4626 O O . GLU A 1 564 ? -9.362 -6.419 -1.974 1.00 94.44 564 GLU A O 1
ATOM 4631 N N . GLU A 1 565 ? -9.439 -4.448 -0.906 1.00 95.12 565 GLU A N 1
ATOM 4632 C CA . GLU A 1 565 ? -8.402 -3.784 -1.707 1.00 95.12 565 GLU A CA 1
ATOM 4633 C C . GLU A 1 565 ? -7.065 -4.529 -1.634 1.00 95.12 565 GLU A C 1
ATOM 4635 O O . GLU A 1 565 ? -6.494 -4.840 -2.683 1.00 95.12 565 GLU A O 1
ATOM 4640 N N . ILE A 1 566 ? -6.605 -4.885 -0.429 1.00 93.25 566 ILE A N 1
ATOM 4641 C CA . ILE A 1 566 ? -5.392 -5.683 -0.205 1.00 93.25 566 ILE A CA 1
ATOM 4642 C C . ILE A 1 566 ? -5.496 -7.003 -0.963 1.00 93.25 566 ILE A C 1
ATOM 4644 O O . ILE A 1 566 ? -4.618 -7.297 -1.769 1.00 93.25 566 ILE A O 1
ATOM 4648 N N . LYS A 1 567 ? -6.607 -7.736 -0.826 1.00 94.31 567 LYS A N 1
ATOM 4649 C CA . LYS A 1 567 ? -6.824 -8.990 -1.558 1.00 94.31 567 LYS A CA 1
ATOM 4650 C C . LYS A 1 567 ? -6.775 -8.787 -3.076 1.00 94.31 567 LYS A C 1
ATOM 4652 O O . LYS A 1 567 ? -6.206 -9.604 -3.799 1.00 94.31 567 LYS A O 1
ATOM 4657 N N . THR A 1 568 ? -7.341 -7.694 -3.598 1.00 94.00 568 THR A N 1
ATOM 4658 C CA . THR A 1 568 ? -7.258 -7.403 -5.041 1.00 94.00 568 THR A CA 1
ATOM 4659 C C . THR A 1 568 ? -5.839 -7.067 -5.498 1.00 94.00 568 THR A C 1
ATOM 4661 O O . THR A 1 568 ? -5.454 -7.447 -6.606 1.00 94.00 568 THR A O 1
ATOM 4664 N N . LEU A 1 569 ? -5.059 -6.364 -4.673 1.00 92.00 569 LEU A N 1
ATOM 4665 C CA . LEU A 1 569 ? -3.670 -6.018 -4.960 1.00 92.00 569 LEU A CA 1
ATOM 4666 C C . LEU A 1 569 ? -2.768 -7.249 -4.869 1.00 92.00 569 LEU A C 1
ATOM 4668 O O . LEU A 1 569 ? -1.977 -7.463 -5.780 1.00 92.00 569 LEU A O 1
ATOM 4672 N N . GLU A 1 570 ? -2.947 -8.101 -3.863 1.00 92.38 570 GLU A N 1
ATOM 4673 C CA . GLU A 1 570 ? -2.279 -9.402 -3.742 1.00 92.38 570 GLU A CA 1
ATOM 4674 C C . GLU A 1 570 ? -2.564 -10.284 -4.964 1.00 92.38 570 GLU A C 1
ATOM 4676 O O . GLU A 1 570 ? -1.641 -10.831 -5.567 1.00 92.38 570 GLU A O 1
ATOM 4681 N N . ASN A 1 571 ? -3.817 -10.343 -5.427 1.00 87.38 571 ASN A N 1
ATOM 4682 C CA . ASN A 1 571 ? -4.178 -11.057 -6.657 1.00 87.38 571 ASN A CA 1
ATOM 4683 C C . ASN A 1 571 ? -3.502 -10.465 -7.910 1.00 87.38 571 ASN A C 1
ATOM 4685 O O . ASN A 1 571 ? -3.147 -11.186 -8.842 1.00 87.38 571 ASN A O 1
ATOM 4689 N N . LYS A 1 572 ? -3.311 -9.142 -7.968 1.00 89.19 572 LYS A N 1
ATOM 4690 C CA . LYS A 1 572 ? -2.582 -8.495 -9.071 1.00 89.19 572 LYS A CA 1
ATOM 4691 C C . LYS A 1 572 ? -1.080 -8.761 -8.989 1.00 89.19 572 LYS A C 1
ATOM 4693 O O . LYS A 1 572 ? -0.475 -9.016 -10.025 1.00 89.19 572 LYS A O 1
ATOM 4698 N N . ILE A 1 573 ? -0.494 -8.719 -7.793 1.00 84.31 573 ILE A N 1
ATOM 4699 C CA . ILE A 1 573 ? 0.926 -9.005 -7.556 1.00 84.31 573 ILE A CA 1
ATOM 4700 C C . ILE A 1 573 ? 1.222 -10.453 -7.923 1.00 84.31 573 ILE A C 1
ATOM 4702 O O . ILE A 1 573 ? 2.073 -10.678 -8.772 1.00 84.31 573 ILE A O 1
ATOM 4706 N N . THR A 1 574 ? 0.460 -11.414 -7.402 1.00 85.19 574 THR A N 1
ATOM 4707 C CA . THR A 1 574 ? 0.605 -12.839 -7.752 1.00 85.19 574 THR A CA 1
ATOM 4708 C C . THR A 1 574 ? 0.480 -13.071 -9.260 1.00 85.19 574 THR A C 1
ATOM 4710 O O . THR A 1 574 ? 1.279 -13.801 -9.846 1.00 85.19 574 THR A O 1
ATOM 4713 N N . ARG A 1 575 ? -0.452 -12.384 -9.936 1.00 83.56 575 ARG A N 1
ATOM 4714 C CA . ARG A 1 575 ? -0.571 -12.429 -11.402 1.00 83.56 575 ARG A CA 1
ATOM 4715 C C . ARG A 1 575 ? 0.657 -11.849 -12.118 1.00 83.56 575 ARG A C 1
ATOM 4717 O O . ARG A 1 575 ? 1.115 -12.423 -13.103 1.00 83.56 575 ARG A O 1
ATOM 4724 N N . LEU A 1 576 ? 1.190 -10.720 -11.654 1.00 81.75 576 LEU A N 1
ATOM 4725 C CA . LEU A 1 576 ? 2.388 -10.096 -12.227 1.00 81.75 576 LEU A CA 1
ATOM 4726 C C . LEU A 1 576 ? 3.655 -10.916 -11.953 1.00 81.75 576 LEU A C 1
ATOM 4728 O O . LEU A 1 576 ? 4.497 -11.040 -12.837 1.00 81.75 576 LEU A O 1
ATOM 4732 N N . GLU A 1 577 ? 3.777 -11.523 -10.776 1.00 78.69 577 GLU A N 1
ATOM 4733 C CA . GLU A 1 577 ? 4.850 -12.456 -10.425 1.00 78.69 577 GLU A CA 1
ATOM 4734 C C . GLU A 1 577 ? 4.806 -13.712 -11.298 1.00 78.69 577 GLU A C 1
ATOM 4736 O O . GLU A 1 577 ? 5.851 -14.161 -11.780 1.00 78.69 577 GLU A O 1
ATOM 4741 N N . ALA A 1 578 ? 3.607 -14.235 -11.580 1.00 68.38 578 ALA A N 1
ATOM 4742 C CA . ALA A 1 578 ? 3.419 -15.326 -12.532 1.00 68.38 578 ALA A CA 1
ATOM 4743 C C . ALA A 1 578 ? 3.877 -14.930 -13.948 1.00 68.38 578 ALA A C 1
ATOM 4745 O O . ALA A 1 578 ? 4.547 -15.714 -14.620 1.00 68.38 578 ALA A O 1
ATOM 4746 N N . TYR A 1 579 ? 3.595 -13.700 -14.396 1.00 68.81 579 TYR A N 1
ATOM 4747 C CA . TYR A 1 579 ? 4.073 -13.209 -15.693 1.00 68.81 579 TYR A CA 1
ATOM 4748 C C . TYR A 1 579 ? 5.581 -12.942 -15.729 1.00 68.81 579 TYR A C 1
ATOM 4750 O O . TYR A 1 579 ? 6.227 -13.302 -16.708 1.00 68.81 579 TYR A O 1
ATOM 4758 N N . LYS A 1 580 ? 6.167 -12.381 -14.668 1.00 67.12 580 LYS A N 1
ATOM 4759 C CA . LYS A 1 580 ? 7.613 -12.121 -14.580 1.00 67.12 580 LYS A CA 1
ATOM 4760 C C . LYS A 1 580 ? 8.427 -13.415 -14.523 1.00 67.12 580 LYS A C 1
ATOM 4762 O O . LYS A 1 580 ? 9.490 -13.515 -15.122 1.00 67.12 580 LYS A O 1
ATOM 4767 N N . SER A 1 581 ? 7.905 -14.442 -13.857 1.00 58.97 581 SER A N 1
ATOM 4768 C CA . SER A 1 581 ? 8.535 -15.770 -13.808 1.00 58.97 581 SER A CA 1
ATOM 4769 C C . SER A 1 581 ? 8.457 -16.515 -15.150 1.00 58.97 581 SER A C 1
ATOM 4771 O O . SER A 1 581 ? 9.233 -17.441 -15.390 1.00 58.97 581 SER A O 1
ATOM 4773 N N . ARG A 1 582 ? 7.554 -16.100 -16.053 1.00 61.81 582 ARG A N 1
ATOM 4774 C CA . ARG A 1 582 ? 7.380 -16.673 -17.397 1.00 61.81 582 ARG A CA 1
ATOM 4775 C C . ARG A 1 582 ? 8.523 -16.314 -18.354 1.00 61.81 582 ARG A C 1
ATOM 4777 O O . ARG A 1 582 ? 8.744 -17.049 -19.309 1.00 61.81 582 ARG A O 1
ATOM 4784 N N . GLU A 1 583 ? 9.277 -15.247 -18.079 1.00 55.25 583 GLU A N 1
ATOM 4785 C CA . GLU A 1 583 ? 10.435 -14.826 -18.888 1.00 55.25 583 GLU A CA 1
ATOM 4786 C C . GLU A 1 583 ? 11.708 -15.660 -18.633 1.00 55.25 583 GLU A C 1
ATOM 4788 O O . GLU A 1 583 ? 12.667 -15.542 -19.390 1.00 55.25 583 GLU A O 1
ATOM 4793 N N . GLY A 1 584 ? 11.722 -16.544 -17.622 1.00 55.22 584 GLY A N 1
ATOM 4794 C CA . GLY A 1 584 ? 12.879 -17.400 -17.298 1.00 55.22 584 GLY A CA 1
ATOM 4795 C C . GLY A 1 584 ? 12.616 -18.912 -17.294 1.00 55.22 584 GLY A C 1
ATOM 4796 O O . GLY A 1 584 ? 13.549 -19.697 -17.128 1.00 55.22 584 GLY A O 1
ATOM 4797 N N . ALA A 1 585 ? 11.365 -19.353 -17.458 1.00 55.47 585 ALA A N 1
ATOM 4798 C CA . ALA A 1 585 ? 10.980 -20.755 -17.308 1.00 55.47 585 ALA A CA 1
ATOM 4799 C C . ALA A 1 585 ? 10.986 -21.503 -18.650 1.00 55.47 585 ALA A C 1
ATOM 4801 O O . ALA A 1 585 ? 10.029 -21.437 -19.415 1.00 55.47 585 ALA A O 1
ATOM 4802 N N . ASN A 1 586 ? 12.085 -22.220 -18.899 1.00 65.19 586 ASN A N 1
ATOM 4803 C CA . ASN A 1 586 ? 12.256 -23.400 -19.759 1.00 65.19 586 ASN A CA 1
ATOM 4804 C C . ASN A 1 586 ? 11.085 -23.734 -20.723 1.00 65.19 586 ASN A C 1
ATOM 4806 O O . ASN A 1 586 ? 10.406 -24.757 -20.581 1.00 65.19 586 ASN A O 1
ATOM 4810 N N . LEU A 1 587 ? 10.855 -22.868 -21.720 1.00 73.12 587 LEU A N 1
ATOM 4811 C CA . LEU A 1 587 ? 9.831 -23.055 -22.759 1.00 73.12 587 LEU A CA 1
ATOM 4812 C C . LEU A 1 587 ? 10.035 -24.366 -23.526 1.00 73.12 587 LEU A C 1
ATOM 4814 O O . LEU A 1 587 ? 9.071 -24.963 -23.997 1.00 73.12 587 LEU A O 1
ATOM 4818 N N . GLU A 1 588 ? 11.277 -24.836 -23.616 1.00 74.31 588 GLU A N 1
ATOM 4819 C CA . GLU A 1 588 ? 11.632 -26.105 -24.245 1.00 74.31 588 GLU A CA 1
ATOM 4820 C C . GLU A 1 588 ? 11.142 -27.305 -23.431 1.00 74.31 588 GLU A C 1
ATOM 4822 O O . GLU A 1 588 ? 10.515 -28.208 -23.987 1.00 74.31 588 GLU A O 1
ATOM 4827 N N . TYR A 1 589 ? 11.331 -27.296 -22.107 1.00 83.06 589 TYR A N 1
ATOM 4828 C CA . TYR A 1 589 ? 10.753 -28.317 -21.230 1.00 83.06 589 TYR A CA 1
ATOM 4829 C C . TYR A 1 589 ? 9.228 -28.324 -21.314 1.00 83.06 589 TYR A C 1
ATOM 4831 O O . TYR A 1 589 ? 8.628 -29.383 -21.489 1.00 83.06 589 TYR A O 1
ATOM 4839 N N . LEU A 1 590 ? 8.594 -27.149 -21.267 1.00 84.06 590 LEU A N 1
ATOM 4840 C CA . LEU A 1 590 ? 7.140 -27.056 -21.372 1.00 84.06 590 LEU A CA 1
ATOM 4841 C C . LEU A 1 590 ? 6.637 -27.560 -22.733 1.00 84.06 590 LEU A C 1
ATOM 4843 O O . LEU A 1 590 ? 5.664 -28.310 -22.782 1.00 84.06 590 LEU A O 1
ATOM 4847 N N . LYS A 1 591 ? 7.325 -27.216 -23.828 1.00 82.56 591 LYS A N 1
ATOM 4848 C CA . LYS A 1 591 ? 7.028 -27.725 -25.172 1.00 82.56 591 LYS A CA 1
ATOM 4849 C C . LYS A 1 591 ? 7.103 -29.252 -25.208 1.00 82.56 591 LYS A C 1
ATOM 4851 O O . LYS A 1 591 ? 6.175 -29.881 -25.704 1.00 82.56 591 LYS A O 1
ATOM 4856 N N . ASN A 1 592 ? 8.149 -29.846 -24.637 1.00 84.25 592 ASN A N 1
ATOM 4857 C CA . ASN A 1 592 ? 8.325 -31.300 -24.614 1.00 84.25 592 ASN A CA 1
ATOM 4858 C C . ASN A 1 592 ? 7.252 -32.001 -23.768 1.00 84.25 592 ASN A C 1
ATOM 4860 O O . ASN A 1 592 ? 6.693 -33.007 -24.199 1.00 84.25 592 ASN A O 1
ATOM 4864 N N . VAL A 1 593 ? 6.907 -31.453 -22.599 1.00 87.06 593 VAL A N 1
ATOM 4865 C CA . VAL A 1 593 ? 5.848 -32.010 -21.741 1.00 87.06 593 VAL A CA 1
ATOM 4866 C C . VAL A 1 593 ? 4.473 -31.892 -22.407 1.00 87.06 593 VAL A C 1
ATOM 4868 O O . VAL A 1 593 ? 3.697 -32.840 -22.345 1.00 87.06 593 VAL A O 1
ATOM 4871 N N . ILE A 1 594 ? 4.173 -30.784 -23.096 1.00 85.50 594 ILE A N 1
ATOM 4872 C CA . ILE A 1 594 ? 2.911 -30.612 -23.837 1.00 85.50 594 ILE A CA 1
ATOM 4873 C C . ILE A 1 594 ? 2.837 -31.565 -25.036 1.00 85.50 594 ILE A C 1
ATOM 4875 O O . ILE A 1 594 ? 1.810 -32.206 -25.244 1.00 85.50 594 ILE A O 1
ATOM 4879 N N . VAL A 1 595 ? 3.917 -31.701 -25.810 1.00 86.38 595 VAL A N 1
ATOM 4880 C CA . VAL A 1 595 ? 3.969 -32.641 -26.942 1.00 86.38 595 VAL A CA 1
ATOM 4881 C C . VAL A 1 595 ? 3.763 -34.076 -26.456 1.00 86.38 595 VAL A C 1
ATOM 4883 O O . VAL A 1 595 ? 2.957 -34.807 -27.031 1.00 86.38 595 VAL A O 1
ATOM 4886 N N . ASN A 1 596 ? 4.406 -34.466 -25.355 1.00 84.25 596 ASN A N 1
ATOM 4887 C CA . ASN A 1 596 ? 4.221 -35.788 -24.759 1.00 84.25 596 ASN A CA 1
ATOM 4888 C C . ASN A 1 596 ? 2.812 -35.970 -24.175 1.00 84.25 596 ASN A C 1
ATOM 4890 O O . ASN A 1 596 ? 2.245 -37.057 -24.280 1.00 84.25 596 ASN A O 1
ATOM 4894 N N . PHE A 1 597 ? 2.206 -34.916 -23.621 1.00 87.06 597 PHE A N 1
ATOM 4895 C CA . PHE A 1 597 ? 0.826 -34.938 -23.132 1.00 87.06 597 PHE A CA 1
ATOM 4896 C C . PHE A 1 597 ? -0.188 -35.171 -24.258 1.00 87.06 597 PHE A C 1
ATOM 4898 O O . PHE A 1 597 ? -1.125 -35.946 -24.074 1.00 87.06 597 PHE A O 1
ATOM 4905 N N . LEU A 1 598 ? 0.017 -34.550 -25.424 1.00 84.94 598 LEU A N 1
ATOM 4906 C CA . LEU A 1 598 ? -0.855 -34.705 -26.593 1.00 84.94 598 LEU A CA 1
ATOM 4907 C C . LEU A 1 598 ? -0.654 -36.038 -27.330 1.00 84.94 598 LEU A C 1
ATOM 4909 O O . LEU A 1 598 ? -1.585 -36.524 -27.964 1.00 84.94 598 LEU A O 1
ATOM 4913 N N . THR A 1 599 ? 0.542 -36.627 -27.257 1.00 84.44 599 THR A N 1
ATOM 4914 C CA . THR A 1 599 ? 0.884 -37.883 -27.954 1.00 84.44 599 THR A CA 1
ATOM 4915 C C . THR A 1 599 ? 0.714 -39.137 -27.092 1.00 84.44 599 THR A C 1
ATOM 4917 O O . THR A 1 599 ? 0.670 -40.245 -27.624 1.00 84.44 599 THR A O 1
ATOM 4920 N N . SER A 1 600 ? 0.591 -38.995 -25.769 1.00 83.62 600 SER A N 1
ATOM 4921 C CA . SER A 1 600 ? 0.405 -40.131 -24.860 1.00 83.62 600 SER A CA 1
ATOM 4922 C C . SER A 1 600 ? -1.061 -40.552 -24.748 1.00 83.62 600 SER A C 1
ATOM 4924 O O . SER A 1 600 ? -1.919 -39.767 -24.348 1.00 83.62 600 SER A O 1
ATOM 4926 N N . ASN A 1 601 ? -1.334 -41.838 -24.985 1.00 77.44 601 ASN A N 1
ATOM 4927 C CA . ASN A 1 601 ? -2.674 -42.424 -24.834 1.00 77.44 601 ASN A CA 1
ATOM 4928 C C . ASN A 1 601 ? -3.012 -42.856 -23.394 1.00 77.44 601 ASN A C 1
ATOM 4930 O O . ASN A 1 601 ? -4.178 -43.104 -23.083 1.00 77.44 601 ASN A O 1
ATOM 4934 N N . ASP A 1 602 ? -2.028 -42.918 -22.495 1.00 84.56 602 ASP A N 1
ATOM 4935 C CA . ASP A 1 602 ? -2.245 -43.312 -21.100 1.00 84.56 602 ASP A CA 1
ATOM 4936 C C . ASP A 1 602 ? -2.794 -42.149 -20.249 1.00 84.56 602 ASP A C 1
ATOM 4938 O O . ASP A 1 602 ? -2.278 -41.029 -20.259 1.00 84.56 602 ASP A O 1
ATOM 4942 N N . ALA A 1 603 ? -3.865 -42.412 -19.497 1.00 80.62 603 ALA A N 1
ATOM 4943 C CA . ALA A 1 603 ? -4.508 -41.439 -18.616 1.00 80.62 603 ALA A CA 1
ATOM 4944 C C . ALA A 1 603 ? -3.643 -41.093 -17.391 1.00 80.62 603 ALA A C 1
ATOM 4946 O O . ALA A 1 603 ? -3.665 -39.951 -16.924 1.00 80.62 603 ALA A O 1
ATOM 4947 N N . SER A 1 604 ? -2.851 -42.047 -16.894 1.00 82.38 604 SER A N 1
ATOM 4948 C CA . SER A 1 604 ? -1.998 -41.841 -15.716 1.00 82.38 604 SER A CA 1
ATOM 4949 C C . SER A 1 604 ? -0.799 -40.956 -16.057 1.00 82.38 604 SER A C 1
ATOM 4951 O O . SER A 1 604 ? -0.545 -39.962 -15.371 1.00 82.38 604 SER A O 1
ATOM 4953 N N . SER A 1 605 ? -0.129 -41.251 -17.176 1.00 82.75 605 SER A N 1
ATOM 4954 C CA . SER A 1 605 ? 0.942 -40.420 -17.737 1.00 82.75 605 SER A CA 1
ATOM 4955 C C . SER A 1 605 ? 0.462 -38.998 -18.059 1.00 82.75 605 SER A C 1
ATOM 4957 O O . SER A 1 605 ? 1.097 -38.018 -17.661 1.00 82.75 605 SER A O 1
ATOM 4959 N N . ARG A 1 606 ? -0.723 -38.853 -18.678 1.00 83.94 606 ARG A N 1
ATOM 4960 C CA . ARG A 1 606 ? -1.335 -37.537 -18.930 1.00 83.94 606 ARG A CA 1
ATOM 4961 C C . ARG A 1 606 ? -1.588 -36.751 -17.649 1.00 83.94 606 ARG A C 1
ATOM 4963 O O . ARG A 1 606 ? -1.256 -35.573 -17.606 1.00 83.94 606 ARG A O 1
ATOM 4970 N N . ARG A 1 607 ? -2.091 -37.375 -16.580 1.00 83.50 607 ARG A N 1
ATOM 4971 C CA . ARG A 1 607 ? -2.308 -36.691 -15.292 1.00 83.50 607 ARG A CA 1
ATOM 4972 C C . ARG A 1 607 ? -0.998 -36.222 -14.652 1.00 83.50 607 ARG A C 1
ATOM 4974 O O . ARG A 1 607 ? -0.945 -35.124 -14.103 1.00 83.50 607 ARG A O 1
ATOM 4981 N N . HIS A 1 608 ? 0.064 -37.019 -14.750 1.00 85.38 608 HIS A N 1
ATOM 4982 C CA . HIS A 1 608 ? 1.384 -36.627 -14.255 1.00 85.38 608 HIS A CA 1
ATOM 4983 C C . HIS A 1 608 ? 1.971 -35.448 -15.050 1.00 85.38 608 HIS A C 1
ATOM 4985 O O . HIS A 1 608 ? 2.421 -34.467 -14.457 1.00 85.38 608 HIS A O 1
ATOM 4991 N N . MET A 1 609 ? 1.887 -35.489 -16.384 1.00 87.12 609 MET A N 1
ATOM 4992 C CA . MET A 1 609 ? 2.307 -34.381 -17.250 1.00 87.12 609 MET A CA 1
ATOM 4993 C C . MET A 1 609 ? 1.449 -33.126 -17.054 1.00 87.12 609 MET A C 1
ATOM 4995 O O . MET A 1 609 ? 1.983 -32.023 -17.067 1.00 87.12 609 MET A O 1
ATOM 4999 N N . LEU A 1 610 ? 0.148 -33.271 -16.789 1.00 84.94 610 LEU A N 1
ATOM 5000 C CA . LEU A 1 610 ? -0.747 -32.163 -16.452 1.00 84.94 610 LEU A CA 1
ATOM 5001 C C . LEU A 1 610 ? -0.330 -31.470 -15.149 1.00 84.94 610 LEU A C 1
ATOM 5003 O O . LEU A 1 610 ? -0.287 -30.245 -15.091 1.00 84.94 610 LEU A O 1
ATOM 5007 N N . ASN A 1 611 ? 0.039 -32.240 -14.123 1.00 85.19 611 ASN A N 1
ATOM 5008 C CA . ASN A 1 611 ? 0.566 -31.687 -12.876 1.00 85.19 611 ASN A CA 1
ATOM 5009 C C . ASN A 1 611 ? 1.904 -30.963 -13.102 1.00 85.19 611 ASN A C 1
ATOM 5011 O O . ASN A 1 611 ? 2.130 -29.898 -12.526 1.00 85.19 611 ASN A O 1
ATOM 5015 N N . ALA A 1 612 ? 2.773 -31.492 -13.970 1.00 83.62 612 ALA A N 1
ATOM 5016 C CA . ALA A 1 612 ? 4.014 -30.823 -14.356 1.00 83.62 612 ALA A CA 1
ATOM 5017 C C . ALA A 1 612 ? 3.744 -29.504 -15.106 1.00 83.62 612 ALA A C 1
ATOM 5019 O O . ALA A 1 612 ? 4.339 -28.483 -14.766 1.00 83.62 612 ALA A O 1
ATOM 5020 N N . ILE A 1 613 ? 2.800 -29.496 -16.055 1.00 83.62 613 ILE A N 1
ATOM 5021 C CA . ILE A 1 613 ? 2.349 -28.291 -16.771 1.00 83.62 613 ILE A CA 1
ATOM 5022 C C . ILE A 1 613 ? 1.769 -27.268 -15.789 1.00 83.62 613 ILE A C 1
ATOM 5024 O O . ILE A 1 613 ? 2.182 -26.113 -15.812 1.00 83.62 613 ILE A O 1
ATOM 5028 N N . GLY A 1 614 ? 0.876 -27.686 -14.888 1.00 81.19 614 GLY A N 1
ATOM 5029 C CA . GLY A 1 614 ? 0.277 -26.816 -13.874 1.00 81.19 614 GLY A CA 1
ATOM 5030 C C . GLY A 1 614 ? 1.302 -26.238 -12.899 1.00 81.19 614 GLY A C 1
ATOM 5031 O O . GLY A 1 614 ? 1.179 -25.089 -12.485 1.00 81.19 614 GLY A O 1
ATOM 5032 N N . THR A 1 615 ? 2.367 -26.983 -12.594 1.00 79.94 615 THR A N 1
ATOM 5033 C CA . THR A 1 615 ? 3.466 -26.495 -11.746 1.00 79.94 615 THR A CA 1
ATOM 5034 C C . THR A 1 615 ? 4.333 -25.469 -12.477 1.00 79.94 615 THR A C 1
ATOM 5036 O O . THR A 1 615 ? 4.665 -24.431 -11.907 1.00 79.94 615 THR A O 1
ATOM 5039 N N . VAL A 1 616 ? 4.675 -25.728 -13.745 1.00 78.00 616 VAL A N 1
ATOM 5040 C CA . VAL A 1 616 ? 5.476 -24.814 -14.580 1.00 78.00 616 VAL A CA 1
ATOM 5041 C C . VAL A 1 616 ? 4.705 -23.533 -14.902 1.00 78.00 616 VAL A C 1
ATOM 5043 O O . VAL A 1 616 ? 5.285 -22.451 -14.887 1.00 78.00 616 VAL A O 1
ATOM 5046 N N . LEU A 1 617 ? 3.397 -23.639 -15.145 1.00 75.81 617 LEU A N 1
ATOM 5047 C CA . LEU A 1 617 ? 2.513 -22.509 -15.433 1.00 75.81 617 LEU A CA 1
ATOM 5048 C C . LEU A 1 617 ? 1.878 -21.884 -14.181 1.00 75.81 617 LEU A C 1
ATOM 5050 O O . LEU A 1 617 ? 1.137 -20.915 -14.318 1.00 75.81 617 LEU A O 1
ATOM 5054 N N . ARG A 1 618 ? 2.184 -22.406 -12.981 1.00 73.31 618 ARG A N 1
ATOM 5055 C CA . ARG A 1 618 ? 1.660 -21.947 -11.681 1.00 73.31 618 ARG A CA 1
ATOM 5056 C C . ARG A 1 618 ? 0.138 -21.758 -11.687 1.00 73.31 618 ARG A C 1
ATOM 5058 O O . ARG A 1 618 ? -0.360 -20.711 -11.283 1.00 73.31 618 ARG A O 1
ATOM 5065 N N . PHE A 1 619 ? -0.592 -22.774 -12.143 1.00 78.50 619 PHE A N 1
ATOM 5066 C CA . PHE A 1 619 ? -2.053 -22.755 -12.098 1.00 78.50 619 PHE A CA 1
ATOM 5067 C C . PHE A 1 619 ? -2.548 -22.614 -10.662 1.00 78.50 619 PHE A C 1
ATOM 5069 O O . PHE A 1 619 ? -2.027 -23.238 -9.733 1.00 78.50 619 PHE A O 1
ATOM 5076 N N . THR A 1 620 ? -3.571 -21.785 -10.497 1.00 77.44 620 THR A N 1
ATOM 5077 C CA . THR A 1 620 ? -4.297 -21.680 -9.234 1.00 77.44 620 THR A CA 1
ATOM 5078 C C . THR A 1 620 ? -5.001 -23.008 -8.923 1.00 77.44 620 THR A C 1
ATOM 5080 O O . THR A 1 620 ? -5.311 -23.774 -9.844 1.00 77.44 620 THR A O 1
ATOM 5083 N N . PRO A 1 621 ? -5.263 -23.318 -7.640 1.00 76.62 621 PRO A N 1
ATOM 5084 C CA . PRO A 1 621 ? -6.003 -24.526 -7.269 1.00 76.62 621 PRO A CA 1
ATOM 5085 C C . PRO A 1 621 ? -7.355 -24.622 -8.000 1.00 76.62 621 PRO A C 1
ATOM 5087 O O . PRO A 1 621 ? -7.688 -25.688 -8.510 1.00 76.62 621 PRO A O 1
ATOM 5090 N N . ASP A 1 622 ? -8.050 -23.496 -8.187 1.00 77.00 622 ASP A N 1
ATOM 5091 C CA . ASP A 1 622 ? -9.315 -23.412 -8.928 1.00 77.00 622 ASP A CA 1
ATOM 5092 C C . ASP A 1 622 ? -9.171 -23.783 -10.418 1.00 77.00 622 ASP A C 1
ATOM 5094 O O . ASP A 1 622 ? -10.050 -24.414 -11.008 1.00 77.00 622 ASP A O 1
ATOM 5098 N N . GLU A 1 623 ? -8.071 -23.388 -11.064 1.00 78.75 623 GLU A N 1
ATOM 5099 C CA . GLU A 1 623 ? -7.779 -23.748 -12.458 1.00 78.75 623 GLU A CA 1
ATOM 5100 C C . GLU A 1 623 ? -7.417 -25.230 -12.586 1.00 78.75 623 GLU A C 1
ATOM 5102 O O . GLU A 1 623 ? -7.878 -25.896 -13.514 1.00 78.75 623 GLU A O 1
ATOM 5107 N N . MET A 1 624 ? -6.657 -25.770 -11.630 1.00 78.75 624 MET A N 1
ATOM 5108 C CA . MET A 1 624 ? -6.346 -27.200 -11.571 1.00 78.75 624 MET A CA 1
ATOM 5109 C C . MET A 1 624 ? -7.606 -28.050 -11.381 1.00 78.75 624 MET A C 1
ATOM 5111 O O . MET A 1 624 ? -7.732 -29.090 -12.028 1.00 78.75 624 MET A O 1
ATOM 5115 N N . GLU A 1 625 ? -8.552 -27.612 -10.548 1.00 79.12 625 GLU A N 1
ATOM 5116 C CA . GLU A 1 625 ? -9.846 -28.281 -10.382 1.00 79.12 625 GLU A CA 1
ATOM 5117 C C . GLU A 1 625 ? -10.689 -28.216 -11.660 1.00 79.12 625 GLU A C 1
ATOM 5119 O O . GLU A 1 625 ? -11.185 -29.247 -12.115 1.00 79.12 625 GLU A O 1
ATOM 5124 N N . LYS A 1 626 ? -10.792 -27.049 -12.312 1.00 79.00 626 LYS A N 1
ATOM 5125 C CA . LYS A 1 626 ? -11.514 -26.911 -13.593 1.00 79.00 626 LYS A CA 1
ATOM 5126 C C . LYS A 1 626 ? -10.972 -27.846 -14.671 1.00 79.00 626 LYS A C 1
ATOM 5128 O O . LYS A 1 626 ? -11.750 -28.449 -15.404 1.00 79.00 626 LYS A O 1
ATOM 5133 N N . ILE A 1 627 ? -9.652 -27.987 -14.751 1.00 75.12 627 ILE A N 1
ATOM 5134 C CA . ILE A 1 627 ? -8.996 -28.862 -15.726 1.00 75.12 627 ILE A CA 1
ATOM 5135 C C . ILE A 1 627 ? -9.188 -30.343 -15.362 1.00 75.12 627 ILE A C 1
ATOM 5137 O O . ILE A 1 627 ? -9.345 -31.169 -16.255 1.00 75.12 627 ILE A O 1
ATOM 5141 N N . GLN A 1 628 ? -9.233 -30.698 -14.073 1.00 73.38 628 GLN A N 1
ATOM 5142 C CA . GLN A 1 628 ? -9.552 -32.065 -13.635 1.00 73.38 628 GLN A CA 1
ATOM 5143 C C . GLN A 1 628 ? -11.029 -32.437 -13.846 1.00 73.38 628 GLN A C 1
ATOM 5145 O O . GLN A 1 628 ? -11.337 -33.612 -14.053 1.00 73.38 628 GLN A O 1
ATOM 5150 N N . HIS A 1 629 ? -11.930 -31.453 -13.804 1.00 69.12 629 HIS A N 1
ATOM 5151 C CA . HIS A 1 629 ? -13.363 -31.625 -14.052 1.00 69.12 629 HIS A CA 1
ATOM 5152 C C . HIS A 1 629 ? -13.749 -31.584 -15.537 1.00 69.12 629 HIS A C 1
ATOM 5154 O O . HIS A 1 629 ? -14.814 -32.090 -15.893 1.00 69.12 629 HIS A O 1
ATOM 5160 N N . ALA A 1 630 ? -12.898 -31.031 -16.404 1.00 64.38 630 ALA A N 1
ATOM 5161 C CA . ALA A 1 630 ? -13.046 -31.104 -17.853 1.00 64.38 630 ALA A CA 1
ATOM 5162 C C . ALA A 1 630 ? -12.674 -32.516 -18.344 1.00 64.38 630 ALA A C 1
ATOM 5164 O O . ALA A 1 630 ? -11.521 -32.795 -18.670 1.00 64.38 630 ALA A O 1
ATOM 5165 N N . LYS A 1 631 ? -13.653 -33.424 -18.325 1.00 47.47 631 LYS A N 1
ATOM 5166 C CA . LYS A 1 631 ? -13.568 -34.745 -18.960 1.00 47.47 631 LYS A CA 1
ATOM 5167 C C . LYS A 1 631 ? -13.880 -34.670 -20.445 1.00 47.47 631 LYS A C 1
ATOM 5169 O O . LYS A 1 631 ? -14.903 -34.032 -20.779 1.00 47.47 631 LYS A O 1
#

Foldseek 3Di:
DDDDDDDDDDDDDDDDDDDDDDDDDDDDDDDDDDDDDDDDDDDDDDDDDDPVVVVVVVVVVVVVVVVVVVVVVVVVVVVVVVVVVVVVVVVVVVVVVVVVVVVVVVVVVVVVVVVVVVVVVVVVVVVVVVVVVVVVVVVVVVVVVVVVVVVVVVVVVVVVVVVVCVVVVCCVVVVVVVVVVVVVVVVVVVVVVVCVVPDPVVVVVVVVVVVVVVVVVVVVVVVVVVVVVVVVVVVVVVVVVVVVVVVVVVVVVVVVVVVVVVVVVVVVVVVVVVVVVVVVVVVVVVVVVVVVPPDDDDDVVVVVVVVVVVVVVVVVVVVPDDDDDDDVVVVVVPPDDDDPPPVVVVVVVVVVVVVVVVVVVVVVVVVVCVPPCPVPVVVVVVVVVVVVVVVVVVVVVVVVVVVVVVVVVVVVVVVVVVVVVVVVVVVVVVVVVVVVVVVVVVVVVVVVVVVVVVVVVVVVVVVVVVVVVVVVVVVVVVVVVVVVVVVPDDDDDDDDDDDDDDPPPVVVVVVVVPDDPDPVVVVVVVVVVVVVVVVVVVVVVVVVVVVVVVVVVVVVVVVVVVVVVVVVVVVVVVVVVLVVLVVPQPPVVLVVLVVCLVPDPDPVSVVVSVVVNCVSSVPDPVRVVVVVPPD

pLDDT: mean 78.12, std 19.94, range [30.09, 98.12]

Sequence (631 aa):
MDKITTGNTAERQKKIQYSTEYQETPKTSHTNHADTNHIETKECEKIGESVEELKNQLGRLMNSLATLSAEKSRMEANFQTDRKALRSEREDCDRVIKELRDKLRRAQQNTHSELQHMKYKLIMECHEREKEQIDNSVRMKELQRVIADERRSKEAFEQQIKEMKNHIGDKTQNKILEAELEIANNKLKQAETAVKETPPILVSLQSEMTAMKKQHRMAIHEEQKRAVAVEQQAKILERAHELRVASLESRLAELSETVGGYDRLRQQDQLAIQKLKNQLLELQKHNVKEYSHRNVYETPETISTQIKELYGKLLDISNEKNNTFNVEDFLQSLNLRNISKDIDYKENYEILEQDFENYKQQMSAKLESANDLNVENERADKSTELYLARTHAKNLEERIRMLNKEASDKASEINAKLEQQIQQIQEERMRFERILSQKETEFRSKVGALEHQILRQRERSLALLEEKDREITTLKSSFRSILMKHEALPGNCHGDDEKKSIHTNVDFVTSLLTVDSPPMLHYAHELARRDIQVSGLRKLNSQLEATLRENQRDLMTITQRHAEEIKTLENKITRLEAYKSREGANLEYLKNVIVNFLTSNDASSRRHMLNAIGTVLRFTPDEMEKIQHAK

InterPro domains:
  IPR000237 GRIP domain [PF01465] (584-627)
  IPR000237 GRIP domain [PS50913] (580-630)
  IPR000237 GRIP domain [SM00755] (583-630)
  IPR051952 Golgi-associated and autophagy-related protein [PTHR23157] (48-481)